Protein 6B5F (pdb70)

Organism: Yersinia enterocolitica serotype O:8 / biotype 1B (strain NCTC 13174 / 8081) (NCBI:txid393305)

Solvent-accessible surface area: 23150 Å² total; per-residue (Å²): 227,82,99,117,82,12,57,45,6,28,188,82,1,36,82,22,31,76,154,12,43,58,154,1,52,100,91,0,60,44,9,37,25,59,114,18,0,0,20,47,0,10,115,1,0,36,35,2,22,0,2,136,34,20,192,56,15,65,6,108,83,6,2,0,0,0,0,0,0,3,1,9,1,51,111,24,42,3,26,98,24,83,54,83,47,0,47,62,15,0,60,11,10,73,157,36,28,0,0,0,16,9,2,0,77,48,9,56,10,70,48,47,12,0,3,0,0,0,75,18,90,93,20,106,61,15,59,94,36,44,48,37,129,10,9,31,29,0,1,152,25,48,4,11,82,106,111,61,0,42,70,4,0,24,19,0,0,25,19,0,52,107,35,20,96,54,23,1,51,0,0,0,0,0,13,8,7,27,9,6,24,0,1,0,0,0,0,0,2,14,2,7,128,17,69,10,86,91,0,0,2,60,4,40,43,18,49,88,125,79,29,124,53,2,12,43,0,0,102,72,0,39,119,68,16,119,18,70,26,84,38,3,16,16,0,0,3,58,0,0,0,2,0,0,0,0,0,0,0,0,0,0,0,0,1,15,27,9,6,0,0,0,0,3,6,6,14,1,0,0,0,0,4,0,0,11,86,29,39,64,82,0,62,78,2,2,0,6,0,3,50,6,53,14,103,0,1,85,41,0,6,99,84,0,121,25,103,16,7,1,66,0,31,0,58,24,15,7,0,1,0,0,0,4,0,0,16,5,0,32,0,0,5,13,0,34,73,89,4,10,44,164,58,178,134,120,106,83,10,83,56,3,29,214,80,1,34,78,21,31,80,149,17,40,61,148,1,51,100,88,0,57,43,7,30,20,42,93,17,0,0,22,33,0,11,87,0,0,35,36,2,20,0,2,134,31,20,187,41,17,84,6,108,87,6,0,0,0,0,0,0,0,2,1,8,0,57,111,37,59,17,26,142,33,85,54,85,40,0,48,56,13,0,62,5,9,70,107,33,23,0,0,0,14,7,1,0,74,48,8,55,11,67,46,52,12,0,3,0,0,0,60,8,93,93,15,106,62,14,55,95,35,47,50,39,134,10,11,31,20,1,0,172,24,46,5,10,79,116,108,66,0,51,72,4,0,14,24,0,0,28,19,0,48,109,28,17,97,54,23,0,65,0,0,0,0,0,14,3,4,30,11,8,37,0,1,0,1,0,0,0,3,18,7,8,139,20,62,12,87,86,1,0,43,174,55,137,119,52,139,75,22,14,44,5,0,103,109,0,40,120,66,16,132,18,72,34,85,37,2,15,16,0,0,3,61,0,0,0,3,0,0,0,0,0,0,0,0,0,0,0,0,1,6,28,8,6,0,0,0,0,3,6,8,14,2,0,0,0,0,5,0,0,26,88,33,37,74,79,0,87,50,2,2,1,5,0,2,53,6,58,36,116,0,1,98,42,0,6,103,92,4,139,26,103,12,4,1,39,0,35,0,112,17,14,14,0,0,0,0,0,3,1,0,12,5,0,36,0,0,5,14,0,31,70,91,5,15,53,203

Sequence (680 aa):
QGMQTLSSILRTIAPLDSKAMARATTRRLDGLLKPQGSLGRLEQQLAIQLAGMRGLYGHQQVDRKQIIVMAADHGVYDEGVAISPRRVVTMMVQALNMVRGVTGVCVLAANAGAEVKIVDVGIDSDTLPGVIDMKVARGSGNIARGAAMTRQQAEEDLLIASATLTLQQAAGGVKVFGVGELGMANTTPAAAMVSVFTDSDPELAVGIGANFPSEQLHHKVAVVRRAIETNQPDASDGIDVLAKVGGFDLVGMTGVMLGAAAAGLPVVLDGFLSYASALAACRRIEAKVVRDYLIPSHLSAEKGAVIALNHHLQLEPYLQMGMRLGEGSGAALAMHLVDAACAMYNNMGSLAEGMQTLSSILRTIAPLDSKAMARATTRLDGLLKPQGSLGRLEQLAIQLAGMRGLYGHQVDDRKQIIVMAADHGVYDEGVAISPRVVTMVQALNMVRGVTGVCVLAANAGAEVKIVDVGIDSDTLPGVIDMKVARGSGNIARGAAMTRQQAEDLLIASATLTLQQAAGGVKKVFGVGELGMANTTPAAAMVSVFTDSDPELAVGPSEQLHHKVAVVRRAIETNQPDASDGIDVLAKVGGFDLVGMTGVMLGAAAAGLPVVLDGFLSYASALAACRIEAKVRDYLIPSHLSAEKGAVIALNHLQLEPYLQMGMRLGEGSGAALAMHLVDAACAMYNNMGSL

Foldseek 3Di:
DPFDAPVVLLVLQDFFQVVQLVVLQVLQCLFDDHGCPVPVLSVLLSLLSRQVLDDLLDQQEEEEEEEAAEAQQVVLVQFDDDQCVSVVVLVVVVVQNDLQSVLLVVLNYHYAAEYQADLDPDDPRHHDNHLYNHFHNLLQWWRADLVSLSVLLRVLLVVLLVVSVVPRFEYEYFYGYTPQLLLLLLLLCLLLVHQSVQRQFCAPNNDPVCSVSSSVSSVSSCVNQVFDNLALSRSCGRRHHRSLSSLLSNLSNCSSSSHAYEYAFSSSLSSLSSNCSVPVSSLSRYAYFEQELGSNRVSSCVVSVYDHDHHDNDRPTRRSRSSVCSVSSVVSSCCSNPGHRPPD/DFDFPVVLLVLFDFFQVVQLVVLLVLQCQFPDHRCPVPPLSVLLSLLSRQVLDDLLDQQEEEEEEEAAEAQLVVLVQFPDDQCVSVVVLVVVLVQNDLQSVLLVVLNYHYAAEYCHDLDPDDPSHHDNHPYNHFHNLLQWWRADLVSLRVLLRVLLVVLLVVSVVPRFEYEYFYGYTPQLLLLLLLLCLQLVHQSLQRQQVDPSSVSSSVSSVSSCVNQVFDNLALSSSCGNRHIRRLSSLLSNLSNCSSSSHAYEYAFSSSLSSVSSNCSVPVSSLSRYAYFEQELRRNGVSSCVVSVDDHDHDDNDHPTSRSRVSRCSVSSVVSSCCSNPGDGD

B-factor: mean 33.88, std 13.23, range [17.44, 129.12]

Structure (mmCIF, N/CA/C/O backbone):
data_6B5F
#
_entry.id   6B5F
#
_cell.length_a   72.155
_cell.length_b   73.875
_cell.length_c   119.000
_cell.angle_alpha   90.00
_cell.angle_beta   90.00
_cell.angle_gamma   90.00
#
_symmetry.space_group_name_H-M   'P 21 21 21'
#
loop_
_entity.id
_entity.type
_entity.pdbx_description
1 polymer 'Nicotinate-nucleotide--dimethylbenzimidazole phosphoribosyltransferase'
2 non-polymer 'SULFATE ION'
3 non-polymer 'CHLORIDE ION'
4 non-polymer GLYCEROL
5 water water
#
loop_
_atom_site.group_PDB
_atom_site.id
_atom_site.type_symbol
_atom_site.label_atom_id
_atom_site.label_alt_id
_atom_site.label_comp_id
_atom_site.label_asym_id
_atom_site.label_entity_id
_atom_site.label_seq_id
_atom_site.pdbx_PDB_ins_code
_atom_site.Cartn_x
_atom_site.Cartn_y
_atom_site.Cartn_z
_atom_site.occupancy
_atom_site.B_iso_or_equiv
_atom_site.auth_seq_id
_atom_site.auth_comp_id
_atom_site.auth_asym_id
_atom_site.auth_atom_id
_atom_site.pdbx_PDB_model_num
ATOM 1 N N . GLN A 1 1 ? 48.520 44.632 41.537 1.00 81.07 -1 GLN A N 1
ATOM 2 C CA . GLN A 1 1 ? 48.993 43.257 41.415 1.00 81.44 -1 GLN A CA 1
ATOM 3 C C . GLN A 1 1 ? 49.048 42.558 42.774 1.00 80.21 -1 GLN A C 1
ATOM 4 O O . GLN A 1 1 ? 48.655 41.396 42.895 1.00 77.81 -1 GLN A O 1
ATOM 10 N N . GLY A 1 2 ? 49.531 43.281 43.788 1.00 86.05 0 GLY A N 1
ATOM 11 C CA . GLY A 1 2 ? 49.773 42.665 45.086 1.00 86.10 0 GLY A CA 1
ATOM 12 C C . GLY A 1 2 ? 48.532 42.024 45.681 1.00 83.35 0 GLY A C 1
ATOM 13 O O . GLY A 1 2 ? 48.553 40.860 46.089 1.00 85.13 0 GLY A O 1
ATOM 14 N N . MET A 1 3 ? 47.436 42.773 45.736 1.00 65.96 1 MET A N 1
ATOM 15 C CA . MET A 1 3 ? 46.182 42.281 46.280 1.00 53.32 1 MET A CA 1
ATOM 16 C C . MET A 1 3 ? 45.075 42.436 45.247 1.00 45.00 1 MET A C 1
ATOM 17 O O . MET A 1 3 ? 45.218 43.157 44.256 1.00 44.36 1 MET A O 1
ATOM 22 N N . GLN A 1 4 ? 43.972 41.734 45.483 1.00 31.89 2 GLN A N 1
ATOM 23 C CA . GLN A 1 4 ? 42.778 41.922 44.674 1.00 34.01 2 GLN A CA 1
ATOM 24 C C . GLN A 1 4 ? 42.202 43.316 44.900 1.00 36.11 2 GLN A C 1
ATOM 25 O O . GLN A 1 4 ? 42.348 43.903 45.975 1.00 35.97 2 GLN A O 1
ATOM 31 N N . THR A 1 5 ? 41.541 43.851 43.875 1.00 29.38 3 THR A N 1
ATOM 32 C CA . THR A 1 5 ? 40.810 45.093 44.076 1.00 28.88 3 THR A CA 1
ATOM 33 C C . THR A 1 5 ? 39.603 44.849 44.978 1.00 32.02 3 THR A C 1
ATOM 34 O O . THR A 1 5 ? 39.115 43.721 45.122 1.00 31.75 3 THR A O 1
ATOM 38 N N . LEU A 1 6 ? 39.116 45.927 45.598 1.00 26.84 4 LEU A N 1
ATOM 39 C CA . LEU A 1 6 ? 37.907 45.811 46.404 1.00 26.13 4 LEU A CA 1
ATOM 40 C C . LEU A 1 6 ? 36.738 45.325 45.555 1.00 30.05 4 LEU A C 1
ATOM 41 O O . LEU A 1 6 ? 35.999 44.417 45.957 1.00 27.44 4 LEU A O 1
ATOM 46 N N . SER A 1 7 ? 36.562 45.920 44.369 1.00 29.13 5 SER A N 1
ATOM 47 C CA . SER A 1 7 ? 35.475 45.512 43.484 1.00 30.64 5 SER A CA 1
ATOM 48 C C . SER A 1 7 ? 35.528 44.018 43.194 1.00 29.78 5 SER A C 1
ATOM 49 O O . SER A 1 7 ? 34.498 43.337 43.226 1.00 29.99 5 SER A O 1
ATOM 52 N N . SER A 1 8 ? 36.722 43.489 42.918 1.00 29.78 6 SER A N 1
ATOM 53 C CA . SER A 1 8 ? 36.834 42.071 42.594 1.00 31.82 6 SER A CA 1
ATOM 54 C C . SER A 1 8 ? 36.449 41.198 43.779 1.00 31.12 6 SER A C 1
ATOM 55 O O . SER A 1 8 ? 35.768 40.179 43.609 1.00 32.89 6 SER A O 1
ATOM 58 N N . ILE A 1 9 ? 36.876 41.576 44.986 1.00 27.99 7 ILE A N 1
ATOM 59 C CA . ILE A 1 9 ? 36.514 40.805 46.175 1.00 28.43 7 ILE A CA 1
ATOM 60 C C . ILE A 1 9 ? 35.004 40.815 46.368 1.00 27.46 7 ILE A C 1
ATOM 61 O O . ILE A 1 9 ? 34.382 39.772 46.600 1.00 24.38 7 ILE A O 1
ATOM 66 N N . LEU A 1 10 ? 34.392 41.997 46.251 1.00 25.71 8 LEU A N 1
ATOM 67 C CA . LEU A 1 10 ? 32.950 42.113 46.443 1.00 25.95 8 LEU A CA 1
ATOM 68 C C . LEU A 1 10 ? 32.183 41.212 45.481 1.00 27.62 8 LEU A C 1
ATOM 69 O O . LEU A 1 10 ? 31.203 40.564 45.873 1.00 26.40 8 LEU A O 1
ATOM 74 N N . ARG A 1 11 ? 32.611 41.159 44.217 1.00 25.50 9 ARG A N 1
ATOM 75 C CA . ARG A 1 11 ? 31.907 40.351 43.230 1.00 28.01 9 ARG A CA 1
ATOM 76 C C . ARG A 1 11 ? 32.007 38.852 43.500 1.00 29.42 9 ARG A C 1
ATOM 77 O O . ARG A 1 11 ? 31.246 38.092 42.897 1.00 27.58 9 ARG A O 1
ATOM 85 N N . THR A 1 12 ? 32.897 38.403 44.389 1.00 27.89 10 THR A N 1
ATOM 86 C CA . THR A 1 12 ? 32.957 36.989 44.747 1.00 29.01 10 THR A CA 1
ATOM 87 C C . THR A 1 12 ? 32.014 36.626 45.883 1.00 30.70 10 THR A C 1
ATOM 88 O O . THR A 1 12 ? 31.943 35.452 46.256 1.00 29.79 10 THR A O 1
ATOM 92 N N . ILE A 1 13 ? 31.311 37.597 46.455 1.00 28.60 11 ILE A N 1
ATOM 93 C CA . ILE A 1 13 ? 30.336 37.319 47.504 1.00 28.48 11 ILE A CA 1
ATOM 94 C C . ILE A 1 13 ? 29.077 36.790 46.828 1.00 29.32 11 ILE A C 1
ATOM 95 O O . ILE A 1 13 ? 28.404 37.514 46.093 1.00 28.37 11 ILE A O 1
ATOM 100 N N . ALA A 1 14 ? 28.771 35.518 47.061 1.00 26.52 12 ALA A N 1
ATOM 101 C CA . ALA A 1 14 ? 27.647 34.873 46.400 1.00 25.82 12 ALA A CA 1
ATOM 102 C C . ALA A 1 14 ? 26.417 34.855 47.302 1.00 27.80 12 ALA A C 1
ATOM 103 O O . ALA A 1 14 ? 26.538 34.840 48.530 1.00 28.43 12 ALA A O 1
ATOM 105 N N . PRO A 1 15 ? 25.217 34.863 46.723 1.00 29.10 13 PRO A N 1
ATOM 106 C CA . PRO A 1 15 ? 24.026 34.542 47.515 1.00 30.12 13 PRO A CA 1
ATOM 107 C C . PRO A 1 15 ? 24.146 33.132 48.070 1.00 29.33 13 PRO A C 1
ATOM 108 O O . PRO A 1 15 ? 24.877 32.293 47.539 1.00 26.38 13 PRO A O 1
ATOM 112 N N . LEU A 1 16 ? 23.424 32.873 49.159 1.00 27.38 14 LEU A N 1
ATOM 113 C CA . LEU A 1 16 ? 23.471 31.543 49.750 1.00 25.95 14 LEU A CA 1
ATOM 114 C C . LEU A 1 16 ? 22.961 30.500 48.761 1.00 31.23 14 LEU A C 1
ATOM 115 O O . LEU A 1 16 ? 22.100 30.769 47.917 1.00 31.24 14 LEU A O 1
ATOM 120 N N . ASP A 1 17 ? 23.526 29.298 48.868 1.00 31.14 15 ASP A N 1
ATOM 121 C CA . ASP A 1 17 ? 23.137 28.133 48.086 1.00 33.12 15 ASP A CA 1
ATOM 122 C C . ASP A 1 17 ? 21.716 27.698 48.441 1.00 32.48 15 ASP A C 1
ATOM 123 O O . ASP A 1 17 ? 21.512 26.912 49.373 1.00 27.32 15 ASP A O 1
ATOM 128 N N . SER A 1 18 ? 20.725 28.192 47.693 1.00 34.19 16 SER A N 1
ATOM 129 C CA . SER A 1 18 ? 19.333 27.912 48.034 1.00 32.73 16 SER A CA 1
ATOM 130 C C . SER A 1 18 ? 18.989 26.434 47.885 1.00 30.71 16 SER A C 1
ATOM 131 O O . SER A 1 18 ? 18.160 25.916 48.639 1.00 31.56 16 SER A O 1
ATOM 134 N N . LYS A 1 19 ? 19.597 25.743 46.917 1.00 30.84 17 LYS A N 1
ATOM 135 C CA . LYS A 1 19 ? 19.339 24.315 46.773 1.00 35.71 17 LYS A CA 1
ATOM 136 C C . LYS A 1 19 ? 19.861 23.540 47.977 1.00 36.51 17 LYS A C 1
ATOM 137 O O . LYS A 1 19 ? 19.176 22.650 48.492 1.00 37.97 17 LYS A O 1
ATOM 143 N N . ALA A 1 20 ? 21.068 23.870 48.444 1.00 32.21 18 ALA A N 1
ATOM 144 C CA . ALA A 1 20 ? 21.587 23.245 49.657 1.00 32.95 18 ALA A CA 1
ATOM 145 C C . ALA A 1 20 ? 20.661 23.490 50.842 1.00 30.65 18 ALA A C 1
ATOM 146 O O . ALA A 1 20 ? 20.395 22.577 51.634 1.00 29.72 18 ALA A O 1
ATOM 148 N N . MET A 1 21 ? 20.155 24.717 50.981 1.00 26.19 19 MET A N 1
ATOM 149 C CA . MET A 1 21 ? 19.279 25.021 52.106 1.00 26.26 19 MET A CA 1
ATOM 150 C C . MET A 1 21 ? 17.993 24.207 52.033 1.00 28.93 19 MET A C 1
ATOM 151 O O . MET A 1 21 ? 17.486 23.743 53.060 1.00 30.61 19 MET A O 1
ATOM 156 N N . ALA A 1 22 ? 17.473 23.989 50.824 1.00 30.48 20 ALA A N 1
ATOM 157 C CA . ALA A 1 22 ? 16.263 23.186 50.689 1.00 33.82 20 ALA A CA 1
ATOM 158 C C . ALA A 1 22 ? 16.508 21.742 51.112 1.00 34.65 20 ALA A C 1
ATOM 159 O O . ALA A 1 22 ? 15.675 21.143 51.803 1.00 33.98 20 ALA A O 1
ATOM 161 N N . ARG A 1 23 ? 17.644 21.162 50.710 1.00 36.33 21 ARG A N 1
ATOM 162 C CA . ARG A 1 23 ? 17.969 19.806 51.151 1.00 38.16 21 ARG A CA 1
ATOM 163 C C . ARG A 1 23 ? 18.136 19.746 52.666 1.00 35.97 21 ARG A C 1
ATOM 164 O O . ARG A 1 23 ? 17.722 18.774 53.310 1.00 36.52 21 ARG A O 1
ATOM 172 N N . ALA A 1 24 ? 18.751 20.775 53.251 1.00 28.85 22 ALA A N 1
ATOM 173 C CA . ALA A 1 24 ? 18.912 20.810 54.701 1.00 28.99 22 ALA A CA 1
ATOM 174 C C . ALA A 1 24 ? 17.562 20.910 55.404 1.00 31.55 22 ALA A C 1
ATOM 175 O O . ALA A 1 24 ? 17.339 20.263 56.434 1.00 30.64 22 ALA A O 1
ATOM 177 N N . THR A 1 25 ? 16.650 21.717 54.859 1.00 33.28 23 THR A N 1
ATOM 178 C CA . THR A 1 25 ? 15.307 21.826 55.421 1.00 33.69 23 THR A CA 1
ATOM 179 C C . THR A 1 25 ? 14.605 20.474 55.434 1.00 36.38 23 THR A C 1
ATOM 180 O O . THR A 1 25 ? 14.046 20.060 56.458 1.00 37.10 23 THR A O 1
ATOM 184 N N . THR A 1 26 ? 14.611 19.779 54.292 1.00 36.10 24 THR A N 1
ATOM 185 C CA . THR A 1 26 ? 13.992 18.460 54.211 1.00 40.14 24 THR A CA 1
ATOM 186 C C . THR A 1 26 ? 14.570 17.517 55.257 1.00 42.77 24 THR A C 1
ATOM 187 O O . THR A 1 26 ? 13.830 16.775 55.916 1.00 42.43 24 THR A O 1
ATOM 191 N N . ARG A 1 27 ? 15.892 17.533 55.425 1.00 41.70 25 ARG A N 1
ATOM 192 C CA A ARG A 1 27 ? 16.518 16.666 56.416 0.50 45.44 25 ARG A CA 1
ATOM 193 C CA B ARG A 1 27 ? 16.519 16.666 56.416 0.50 45.44 25 ARG A CA 1
ATOM 194 C C . ARG A 1 27 ? 16.068 17.032 57.827 1.00 41.40 25 ARG A C 1
ATOM 195 O O . ARG A 1 27 ? 15.732 16.155 58.631 1.00 45.69 25 ARG A O 1
ATOM 210 N N . LEU A 1 28 ? 16.047 18.329 58.143 1.00 35.40 26 LEU A N 1
ATOM 211 C CA . LEU A 1 28 ? 15.660 18.750 59.486 1.00 35.70 26 LEU A CA 1
ATOM 212 C C . LEU A 1 28 ? 14.191 18.452 59.758 1.00 37.23 26 LEU A C 1
ATOM 213 O O . LEU A 1 28 ? 13.823 18.095 60.884 1.00 35.50 26 LEU A O 1
ATOM 218 N N . ASP A 1 29 ? 13.338 18.590 58.739 1.00 36.41 27 ASP A N 1
ATOM 219 C CA . ASP A 1 29 ? 11.922 18.296 58.923 1.00 42.39 27 ASP A CA 1
ATOM 220 C C . ASP A 1 29 ? 11.685 16.818 59.196 1.00 43.40 27 ASP A C 1
ATOM 221 O O . ASP A 1 29 ? 10.712 16.466 59.872 1.00 40.89 27 ASP A O 1
ATOM 226 N N . GLY A 1 30 ? 12.556 15.943 58.694 1.00 43.50 28 GLY A N 1
ATOM 227 C CA . GLY A 1 30 ? 12.388 14.520 58.897 1.00 49.43 28 GLY A CA 1
ATOM 228 C C . GLY A 1 30 ? 12.938 13.962 60.191 1.00 53.65 28 GLY A C 1
ATOM 229 O O . GLY A 1 30 ? 12.785 12.763 60.442 1.00 57.50 28 GLY A O 1
ATOM 230 N N . LEU A 1 31 ? 13.554 14.794 61.031 1.00 53.86 29 LEU A N 1
ATOM 231 C CA . LEU A 1 31 ? 14.248 14.316 62.217 1.00 58.18 29 LEU A CA 1
ATOM 232 C C . LEU A 1 31 ? 13.261 13.969 63.333 1.00 63.74 29 LEU A C 1
ATOM 233 O O . LEU A 1 31 ? 12.056 14.223 63.244 1.00 62.54 29 LEU A O 1
ATOM 238 N N . LEU A 1 32 ? 13.800 13.370 64.399 1.00 70.25 30 LEU A N 1
ATOM 239 C CA . LEU A 1 32 ? 13.003 12.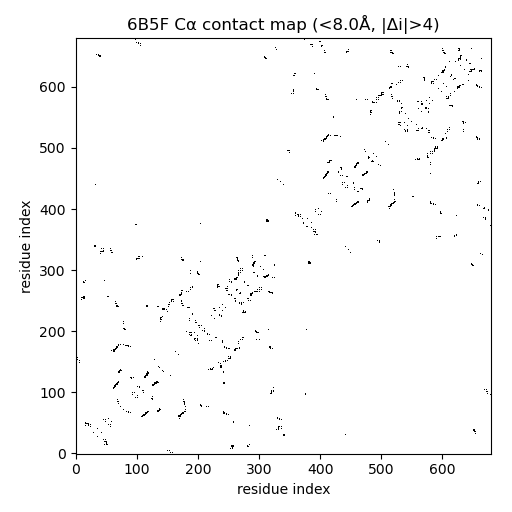848 65.512 1.00 75.33 30 LEU A CA 1
ATOM 240 C C . LEU A 1 32 ? 12.562 14.002 66.409 1.00 71.58 30 LEU A C 1
ATOM 241 O O . LEU A 1 32 ? 13.083 14.217 67.506 1.00 70.45 30 LEU A O 1
ATOM 246 N N . LYS A 1 33 ? 11.556 14.743 65.933 1.00 69.45 31 LYS A N 1
ATOM 247 C CA . LYS A 1 33 ? 11.034 15.913 66.636 1.00 67.15 31 LYS A CA 1
ATOM 248 C C . LYS A 1 33 ? 9.800 16.458 65.929 1.00 65.51 31 LYS A C 1
ATOM 249 O O . LYS A 1 33 ? 9.612 16.207 64.732 1.00 66.96 31 LYS A O 1
ATOM 255 N N . PRO A 1 34 ? 8.941 17.206 66.622 1.00 60.86 32 PRO A N 1
ATOM 256 C CA . PRO A 1 34 ? 7.882 17.939 65.918 1.00 58.31 32 PRO A CA 1
ATOM 257 C C . PRO A 1 34 ? 8.486 18.967 64.972 1.00 52.49 32 PRO A C 1
ATOM 258 O O . PRO A 1 34 ? 9.559 19.518 65.226 1.00 48.90 32 PRO A O 1
ATOM 262 N N . GLN A 1 35 ? 7.786 19.217 63.866 1.00 52.83 33 GLN A N 1
ATOM 263 C CA . GLN A 1 35 ? 8.331 20.067 62.813 1.00 51.44 33 GLN A CA 1
ATOM 264 C C . GLN A 1 35 ? 8.605 21.473 63.335 1.00 45.04 33 GLN A C 1
ATOM 265 O O . GLN A 1 35 ? 7.748 22.093 63.969 1.00 47.54 33 GLN A O 1
ATOM 271 N N . GLY A 1 36 ? 9.810 21.973 63.062 1.00 42.19 34 GLY A N 1
ATOM 272 C CA . GLY A 1 36 ? 10.204 23.308 63.472 1.00 41.74 34 GLY A CA 1
ATOM 273 C C . GLY A 1 36 ? 10.361 23.517 64.962 1.00 42.31 34 GLY A C 1
ATOM 274 O O . GLY A 1 36 ? 10.480 24.667 65.400 1.00 41.48 34 GLY A O 1
ATOM 275 N N . SER A 1 37 ? 10.389 22.443 65.759 1.00 38.64 35 SER A N 1
ATOM 276 C CA . SER A 1 37 ? 10.398 22.599 67.210 1.00 38.73 35 SER A CA 1
ATOM 277 C C . SER A 1 37 ? 11.738 23.090 67.741 1.00 33.73 35 SER A C 1
ATOM 278 O O . SER A 1 37 ? 11.791 23.597 68.866 1.00 34.85 35 SER A O 1
ATOM 281 N N . LEU A 1 38 ? 12.817 22.964 66.971 1.00 33.29 36 LEU A N 1
ATOM 282 C CA . LEU A 1 38 ? 14.094 23.535 67.376 1.00 37.95 36 LEU A CA 1
ATOM 283 C C . LEU A 1 38 ? 14.323 24.923 66.788 1.00 36.18 36 LEU A C 1
ATOM 284 O O . LEU A 1 38 ? 15.440 25.441 66.874 1.00 34.51 36 LEU A O 1
ATOM 289 N N . GLY A 1 39 ? 13.286 25.526 66.207 1.00 33.09 37 GLY A N 1
ATOM 290 C CA . GLY A 1 39 ? 13.250 26.940 65.886 1.00 30.46 37 GLY A CA 1
ATOM 291 C C . GLY A 1 39 ? 14.499 27.511 65.248 1.00 29.65 37 GLY A C 1
ATOM 292 O O . GLY A 1 39 ? 14.949 27.048 64.196 1.00 27.89 37 GLY A O 1
ATOM 293 N N . ARG A 1 40 ? 15.081 28.517 65.899 1.00 28.06 38 ARG A N 1
ATOM 294 C CA . ARG A 1 40 ? 16.195 29.240 65.305 1.00 26.96 38 ARG A CA 1
ATOM 295 C C . ARG A 1 40 ? 17.465 28.405 65.218 1.00 26.34 38 ARG A C 1
ATOM 296 O O . ARG A 1 40 ? 18.347 28.735 64.421 1.00 26.94 38 ARG A O 1
ATOM 304 N N . LEU A 1 41 ? 17.585 27.336 66.009 1.00 24.99 39 LEU A N 1
ATOM 305 C CA . LEU A 1 41 ? 18.705 26.419 65.813 1.00 25.51 39 LEU A CA 1
ATOM 306 C C . LEU A 1 41 ? 18.597 25.703 64.471 1.00 26.99 39 LEU A C 1
ATOM 307 O O . LEU A 1 41 ? 19.605 25.509 63.783 1.00 26.45 39 LEU A O 1
ATOM 312 N N . GLU A 1 42 ? 17.383 25.296 64.086 1.00 28.73 40 GLU A N 1
ATOM 313 C CA . GLU A 1 42 ? 17.174 24.749 62.747 1.00 26.84 40 GLU A CA 1
ATOM 314 C C . GLU A 1 42 ? 17.473 25.794 61.681 1.00 25.03 40 GLU A C 1
ATOM 315 O O . GLU A 1 42 ? 18.167 25.513 60.697 1.00 27.47 40 GLU A O 1
ATOM 321 N N . GLN A 1 43 ? 16.943 27.008 61.855 1.00 27.25 41 GLN A N 1
ATOM 322 C CA A GLN A 1 43 ? 17.207 28.074 60.893 0.50 25.93 41 GLN A CA 1
ATOM 323 C CA B GLN A 1 43 ? 17.208 28.077 60.896 0.50 25.93 41 GLN A CA 1
ATOM 324 C C . GLN A 1 43 ? 18.705 28.300 60.726 1.00 26.17 41 GLN A C 1
ATOM 325 O O . GLN A 1 43 ? 19.186 28.532 59.608 1.00 25.21 41 GLN A O 1
ATOM 336 N N . LEU A 1 44 ? 19.459 28.237 61.830 1.00 24.67 42 LEU A N 1
ATOM 337 C CA . LEU A 1 44 ? 20.898 28.435 61.748 1.00 23.60 42 LEU A CA 1
ATOM 338 C C . LEU A 1 44 ? 21.558 27.305 60.971 1.00 26.73 42 LEU A C 1
ATOM 339 O O . LEU A 1 44 ? 22.446 27.550 60.148 1.00 27.33 42 LEU A O 1
ATOM 344 N N . ALA A 1 45 ? 21.129 26.060 61.210 1.00 22.85 43 ALA A N 1
ATOM 345 C CA . ALA A 1 45 ? 21.707 24.931 60.489 1.00 22.29 43 ALA A CA 1
ATOM 346 C C . ALA A 1 45 ? 21.424 25.033 58.995 1.00 24.65 43 ALA A C 1
ATOM 347 O O . ALA A 1 45 ? 22.265 24.661 58.168 1.00 26.60 43 ALA A O 1
ATOM 349 N N . ILE A 1 46 ? 20.246 25.540 58.633 1.00 25.37 44 ILE A N 1
ATOM 350 C CA . ILE A 1 46 ? 19.916 25.727 57.225 1.00 26.69 44 ILE A CA 1
ATOM 351 C C . ILE A 1 46 ? 20.740 26.864 56.635 1.00 26.62 44 ILE A C 1
ATOM 352 O O . ILE A 1 46 ? 21.280 26.754 55.529 1.00 28.85 44 ILE A O 1
ATOM 357 N N . GLN A 1 47 ? 20.838 27.978 57.359 1.00 27.35 45 GLN A N 1
ATOM 358 C CA . GLN A 1 47 ? 21.648 29.103 56.898 1.00 25.03 45 GLN A CA 1
ATOM 359 C C . GLN A 1 47 ? 23.082 28.666 56.622 1.00 23.07 45 GLN A C 1
ATOM 360 O O . GLN A 1 47 ? 23.656 28.996 55.578 1.00 26.60 45 GLN A O 1
ATOM 366 N N . LEU A 1 48 ? 23.663 27.883 57.536 1.00 23.61 46 LEU A N 1
ATOM 367 C CA . LEU A 1 48 ? 25.024 27.390 57.344 1.00 23.76 46 LEU A CA 1
ATOM 368 C C . LEU A 1 48 ? 25.127 26.439 56.156 1.00 29.02 46 LEU A C 1
ATOM 369 O O . LEU A 1 48 ? 26.170 26.391 55.491 1.00 26.96 46 LEU A O 1
ATOM 374 N N . ALA A 1 49 ? 24.075 25.659 55.889 1.00 25.48 47 ALA A N 1
ATOM 375 C CA . ALA A 1 49 ? 24.091 24.787 54.718 1.00 26.66 47 ALA A CA 1
ATOM 376 C C . ALA A 1 49 ? 24.214 25.585 53.427 1.00 24.49 47 ALA A C 1
ATOM 377 O O . ALA A 1 49 ? 24.726 25.073 52.427 1.00 29.62 47 ALA A O 1
ATOM 379 N N . GLY A 1 50 ? 23.754 26.832 53.427 1.00 25.70 48 GLY A N 1
ATOM 380 C CA . GLY A 1 50 ? 23.827 27.653 52.235 1.00 25.24 48 GLY A CA 1
ATOM 381 C C . GLY A 1 50 ? 25.172 28.290 51.980 1.00 27.06 48 GLY A C 1
ATOM 382 O O . GLY A 1 50 ? 25.361 28.897 50.921 1.00 26.27 48 GLY A O 1
ATOM 383 N N . MET A 1 51 ? 26.110 28.148 52.912 1.00 24.27 49 MET A N 1
ATOM 384 C CA . MET A 1 51 ? 27.418 28.790 52.819 1.00 23.17 49 MET A CA 1
ATOM 385 C C . MET A 1 51 ? 28.401 27.818 52.176 1.00 22.47 49 MET A C 1
ATOM 386 O O . MET A 1 51 ? 28.848 26.860 52.816 1.00 25.64 49 MET A O 1
ATOM 391 N N . ARG A 1 52 ? 28.753 28.076 50.912 1.00 31.13 50 ARG A N 1
ATOM 392 C CA . ARG A 1 52 ? 29.535 27.110 50.149 1.00 31.03 50 ARG A CA 1
ATOM 393 C C . ARG A 1 52 ? 30.951 26.934 50.686 1.00 30.15 50 ARG A C 1
ATOM 394 O O . ARG A 1 52 ? 31.611 25.954 50.331 1.00 28.95 50 ARG A O 1
ATOM 402 N N . GLY A 1 53 ? 31.436 27.864 51.508 1.00 27.14 51 GLY A N 1
ATOM 403 C CA . GLY A 1 53 ? 32.755 27.711 52.098 1.00 26.66 51 GLY A CA 1
ATOM 404 C C . GLY A 1 53 ? 32.847 26.552 53.069 1.00 30.83 51 GLY A C 1
ATOM 405 O O . GLY A 1 53 ? 33.941 26.033 53.319 1.00 28.67 51 GLY A O 1
ATOM 406 N N . LEU A 1 54 ? 31.715 26.134 53.633 1.00 28.94 52 LEU A N 1
ATOM 407 C CA . LEU A 1 54 ? 31.699 25.027 54.574 1.00 27.54 52 LEU A CA 1
ATOM 408 C C . LEU A 1 54 ? 31.430 23.715 53.854 1.00 30.88 52 LEU A C 1
ATOM 409 O O . LEU A 1 54 ? 30.888 23.678 52.747 1.00 32.64 52 LEU A O 1
ATOM 414 N N . TYR A 1 55 ? 31.827 22.628 54.506 1.00 31.75 53 TYR A N 1
ATOM 415 C CA . TYR A 1 55 ? 31.657 21.286 53.968 1.00 35.66 53 TYR A CA 1
ATOM 416 C C . TYR A 1 55 ? 31.134 20.392 55.080 1.00 38.31 53 TYR A C 1
ATOM 417 O O . TYR A 1 55 ? 31.814 20.199 56.091 1.00 42.46 53 TYR A O 1
ATOM 426 N N . GLY A 1 56 ? 29.924 19.870 54.908 1.00 37.85 54 GLY A N 1
ATOM 427 C CA . GLY A 1 56 ? 29.375 18.918 55.858 1.00 38.98 54 GLY A CA 1
ATOM 428 C C . GLY A 1 56 ? 29.105 19.459 57.245 1.00 38.21 54 GLY A C 1
ATOM 429 O O . GLY A 1 56 ? 29.181 18.703 58.219 1.00 38.30 54 GLY A O 1
ATOM 430 N N . HIS A 1 57 ? 28.779 20.748 57.363 1.00 31.53 55 HIS A N 1
ATOM 431 C CA . HIS A 1 57 ? 28.540 21.379 58.664 1.00 33.15 55 HIS A CA 1
ATOM 432 C C . HIS A 1 57 ? 29.704 21.132 59.626 1.00 34.60 55 HIS A C 1
ATOM 433 O O . HIS A 1 57 ? 29.518 20.940 60.829 1.00 35.02 55 HIS A O 1
ATOM 440 N N . GLN A 1 58 ? 30.918 21.131 59.081 1.00 30.23 56 GLN A N 1
ATOM 441 C CA A GLN A 1 58 ? 32.141 21.001 59.863 0.50 30.87 56 GLN A CA 1
ATOM 442 C CA B GLN A 1 58 ? 32.131 21.002 59.876 0.50 30.88 56 GLN A CA 1
ATOM 443 C C . GLN A 1 58 ? 32.641 22.400 60.210 1.00 28.80 56 GLN A C 1
ATOM 444 O O . GLN A 1 58 ? 33.027 23.161 59.316 1.00 27.91 56 GLN A O 1
ATOM 455 N N . VAL A 1 59 ? 32.635 22.740 61.499 1.00 26.81 57 VAL A N 1
ATOM 456 C CA . VAL A 1 59 ? 32.956 24.102 61.920 1.00 27.72 57 VAL A CA 1
ATOM 457 C C . VAL A 1 59 ? 33.946 24.112 63.079 1.00 29.78 57 VAL A C 1
ATOM 458 O O . VAL A 1 59 ? 33.901 25.008 63.928 1.00 28.74 57 VAL A O 1
ATOM 462 N N . ASP A 1 60 ? 34.855 23.135 63.118 1.00 28.09 58 ASP A N 1
ATOM 463 C CA . ASP A 1 60 ? 35.729 22.987 64.279 1.00 31.21 58 ASP A CA 1
ATOM 464 C C . ASP A 1 60 ? 36.590 24.229 64.489 1.00 28.93 58 ASP A C 1
ATOM 465 O O . ASP A 1 60 ? 36.565 24.839 65.563 1.00 31.19 58 ASP A O 1
ATOM 470 N N . ARG A 1 61 ? 37.347 24.630 63.468 1.00 26.74 59 ARG A N 1
ATOM 471 C CA . ARG A 1 61 ? 38.301 25.721 63.628 1.00 26.62 59 ARG A CA 1
ATOM 472 C C . ARG A 1 61 ? 37.591 27.067 63.543 1.00 27.85 59 ARG A C 1
ATOM 473 O O . ARG A 1 61 ? 36.969 27.392 62.527 1.00 24.75 59 ARG A O 1
ATOM 481 N N . LYS A 1 62 ? 37.730 27.864 64.595 1.00 25.98 60 LYS A N 1
ATOM 482 C CA . LYS A 1 62 ? 37.065 29.150 64.726 1.00 23.74 60 LYS A CA 1
ATOM 483 C C . LYS A 1 62 ? 38.098 30.213 65.064 1.00 25.06 60 LYS A C 1
ATOM 484 O O . LYS A 1 62 ? 39.064 29.944 65.786 1.00 27.71 60 LYS A O 1
ATOM 490 N N . GLN A 1 63 ? 37.878 31.436 64.579 1.00 22.75 61 GLN A N 1
ATOM 491 C CA . GLN A 1 63 ? 38.856 32.501 64.796 1.00 22.46 61 GLN A CA 1
ATOM 492 C C . GLN A 1 63 ? 38.158 33.845 64.934 1.00 24.69 61 GLN A C 1
ATOM 493 O O . GLN A 1 63 ? 37.527 34.323 63.986 1.00 23.32 61 GLN A O 1
ATOM 499 N N . ILE A 1 64 ? 38.293 34.453 66.107 1.00 20.29 62 ILE A N 1
ATOM 500 C CA . ILE A 1 64 ? 37.801 35.803 66.356 1.00 20.98 62 ILE A CA 1
ATOM 501 C C . ILE A 1 64 ? 38.920 36.779 66.023 1.00 22.15 62 ILE A C 1
ATOM 502 O O . ILE A 1 64 ? 40.004 36.712 66.609 1.00 20.89 62 ILE A O 1
ATOM 507 N N . ILE A 1 65 ? 38.664 37.687 65.089 1.00 22.49 63 ILE A N 1
ATOM 508 C CA . ILE A 1 65 ? 39.648 38.680 64.682 1.00 19.93 63 ILE A CA 1
ATOM 509 C C . ILE A 1 65 ? 39.309 39.985 65.384 1.00 23.31 63 ILE A C 1
ATOM 510 O O . ILE A 1 65 ? 38.214 40.533 65.206 1.00 22.75 63 ILE A O 1
ATOM 515 N N . VAL A 1 66 ? 40.243 40.479 66.189 1.00 23.06 64 VAL A N 1
ATOM 516 C CA . VAL A 1 66 ? 40.038 41.673 66.997 1.00 23.86 64 VAL A CA 1
ATOM 517 C C . VAL A 1 66 ? 40.850 42.805 66.388 1.00 23.22 64 VAL A C 1
ATOM 518 O O . VAL A 1 66 ? 42.079 42.713 66.288 1.00 25.02 64 VAL A O 1
ATOM 522 N N . MET A 1 67 ? 40.162 43.875 66.001 1.00 22.12 65 MET A N 1
ATOM 523 C CA . MET A 1 67 ? 40.761 45.029 65.337 1.00 23.98 65 MET A CA 1
ATOM 524 C C . MET A 1 67 ? 40.937 46.157 66.349 1.00 24.92 65 MET A C 1
ATOM 525 O O . MET A 1 67 ? 39.955 46.614 66.938 1.00 22.45 65 MET A O 1
ATOM 530 N N . ALA A 1 68 ? 42.172 46.619 66.531 1.00 23.63 66 ALA A N 1
ATOM 531 C CA . ALA A 1 68 ? 42.494 47.599 67.562 1.00 22.29 66 ALA A CA 1
ATOM 532 C C . ALA A 1 68 ? 42.983 48.897 66.934 1.00 25.31 66 ALA A C 1
ATOM 533 O O . ALA A 1 68 ? 43.797 48.880 66.004 1.00 27.86 66 ALA A O 1
ATOM 535 N N . ALA A 1 69 ? 42.488 50.024 67.450 1.00 24.38 67 ALA A N 1
ATOM 536 C CA . ALA A 1 69 ? 42.857 51.331 66.923 1.00 22.19 67 ALA A CA 1
ATOM 537 C C . ALA A 1 69 ? 42.472 52.412 67.922 1.00 24.07 67 ALA A C 1
ATOM 538 O O . ALA A 1 69 ? 41.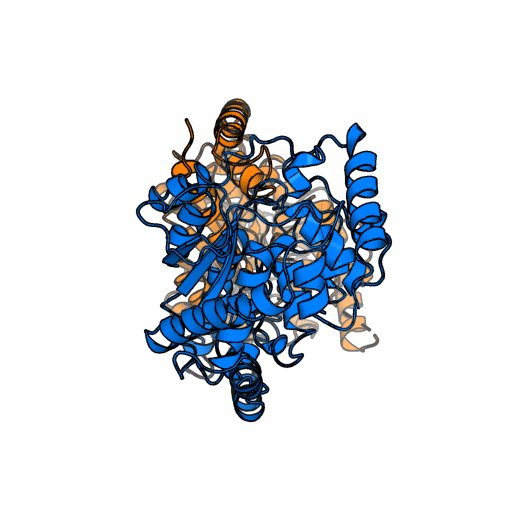516 52.260 68.686 1.00 26.44 67 ALA A O 1
ATOM 540 N N . ASP A 1 70 ? 43.232 53.499 67.916 1.00 23.76 68 ASP A N 1
ATOM 541 C CA . ASP A 1 70 ? 42.856 54.683 68.670 1.00 21.12 68 ASP A CA 1
ATOM 542 C C . ASP A 1 70 ? 42.141 55.689 67.775 1.00 26.46 68 ASP A C 1
ATOM 543 O O . ASP A 1 70 ? 42.176 55.605 66.540 1.00 24.86 68 ASP A O 1
ATOM 548 N N . HIS A 1 71 ? 41.484 56.652 68.423 1.00 26.20 69 HIS A N 1
ATOM 549 C CA . HIS A 1 71 ? 40.533 57.533 67.761 1.00 25.17 69 HIS A CA 1
ATOM 550 C C . HIS A 1 71 ? 40.825 58.972 68.143 1.00 24.09 69 HIS A C 1
ATOM 551 O O . HIS A 1 71 ? 40.996 59.276 69.330 1.00 22.93 69 HIS A O 1
ATOM 558 N N . GLY A 1 72 ? 40.866 59.850 67.136 1.00 25.78 70 GLY A N 1
ATOM 559 C CA . GLY A 1 72 ? 41.137 61.254 67.399 1.00 28.01 70 GLY A CA 1
ATOM 560 C C . GLY A 1 72 ? 40.067 61.912 68.250 1.00 25.70 70 GLY A C 1
ATOM 561 O O . GLY A 1 72 ? 40.355 62.850 69.002 1.00 27.82 70 GLY A O 1
ATOM 562 N N . VAL A 1 73 ? 38.828 61.420 68.165 1.00 26.30 71 VAL A N 1
ATOM 563 C CA . VAL A 1 73 ? 37.726 62.001 68.926 1.00 25.54 71 VAL A CA 1
ATOM 564 C C . VAL A 1 73 ? 37.884 61.780 70.421 1.00 27.04 71 VAL A C 1
ATOM 565 O O . VAL A 1 73 ? 37.178 62.430 71.210 1.00 26.61 71 VAL A O 1
ATOM 569 N N . TYR A 1 74 ? 38.812 60.904 70.839 1.00 24.62 72 TYR A N 1
ATOM 570 C CA . TYR A 1 74 ? 39.169 60.853 72.256 1.00 26.74 72 TYR A CA 1
ATOM 571 C C . TYR A 1 74 ? 39.469 62.248 72.791 1.00 28.84 72 TYR A C 1
ATOM 572 O O . TYR A 1 74 ? 39.190 62.544 73.960 1.00 27.92 72 TYR A O 1
ATOM 581 N N . ASP A 1 75 ? 40.016 63.122 71.941 1.00 27.67 73 ASP A N 1
ATOM 582 C CA . ASP A 1 75 ? 40.351 64.480 72.356 1.00 32.01 73 ASP A CA 1
ATOM 583 C C . ASP A 1 75 ? 39.129 65.280 72.790 1.00 32.42 73 ASP A C 1
ATOM 584 O O . ASP A 1 75 ? 39.285 66.297 73.478 1.00 33.20 73 ASP A O 1
ATOM 589 N N . GLU A 1 76 ? 37.924 64.855 72.409 1.00 30.87 74 GLU A N 1
ATOM 590 C CA . GLU A 1 76 ? 36.710 65.582 72.754 1.00 30.50 74 GLU A CA 1
ATOM 591 C C . GLU A 1 76 ? 36.169 65.231 74.137 1.00 32.16 74 GLU A C 1
ATOM 592 O O . GLU A 1 76 ? 35.125 65.761 74.527 1.00 33.12 74 GLU A O 1
ATOM 598 N N . GLY A 1 77 ? 36.850 64.372 74.888 1.00 32.99 75 GLY A N 1
ATOM 599 C CA . GLY A 1 77 ? 36.409 64.035 76.229 1.00 30.86 75 GLY A CA 1
ATOM 600 C C . GLY A 1 77 ? 35.125 63.230 76.243 1.00 31.65 75 GLY A C 1
ATOM 601 O O . GLY A 1 77 ? 34.169 63.586 76.942 1.00 30.67 75 GLY A O 1
ATOM 602 N N . VAL A 1 78 ? 35.088 62.147 75.466 1.00 27.99 76 VAL A N 1
ATOM 603 C CA . VAL A 1 78 ? 33.917 61.282 75.362 1.00 26.80 76 VAL A CA 1
ATOM 604 C C . VAL A 1 78 ? 34.189 59.893 75.927 1.00 29.51 76 VAL A C 1
ATOM 605 O O . VAL A 1 78 ? 33.347 58.995 75.793 1.00 27.79 76 VAL A O 1
ATOM 609 N N . ALA A 1 79 ? 35.348 59.688 76.549 1.00 29.66 77 ALA A N 1
ATOM 610 C CA . ALA A 1 79 ? 35.716 58.404 77.123 1.00 29.52 77 ALA A CA 1
ATOM 611 C C . ALA A 1 79 ? 36.402 58.644 78.457 1.00 31.06 77 ALA A C 1
ATOM 612 O O . ALA A 1 79 ? 37.163 59.603 78.600 1.00 35.67 77 ALA A O 1
ATOM 614 N N . ILE A 1 80 ? 36.134 57.774 79.433 1.00 30.05 78 ILE A N 1
ATOM 615 C CA . ILE A 1 80 ? 36.702 57.964 80.765 1.00 32.68 78 ILE A CA 1
ATOM 616 C C . ILE A 1 80 ? 38.017 57.215 80.968 1.00 34.13 78 ILE A C 1
ATOM 617 O O . ILE A 1 80 ? 38.762 57.541 81.902 1.00 35.76 78 ILE A O 1
ATOM 622 N N . SER A 1 81 ? 38.328 56.226 80.123 1.00 33.01 79 SER A N 1
ATOM 623 C CA . SER A 1 81 ? 39.561 55.480 80.307 1.00 35.91 79 SER A CA 1
ATOM 624 C C . SER A 1 81 ? 40.735 56.246 79.706 1.00 33.20 79 SER A C 1
ATOM 625 O O . SER A 1 81 ? 40.567 56.993 78.737 1.00 30.57 79 SER A O 1
ATOM 628 N N . PRO A 1 82 ? 41.933 56.082 80.266 1.00 29.32 80 PRO A N 1
ATOM 629 C CA . PRO A 1 82 ? 43.128 56.624 79.607 1.00 28.07 80 PRO A CA 1
ATOM 630 C C . PRO A 1 82 ? 43.253 56.063 78.201 1.00 27.64 80 PRO A C 1
ATOM 631 O O . PRO A 1 82 ? 43.001 54.881 77.964 1.00 26.44 80 PRO A O 1
ATOM 635 N N . ARG A 1 83 ? 43.640 56.923 77.259 1.00 27.29 81 ARG A N 1
ATOM 636 C CA A ARG A 1 83 ? 43.775 56.493 75.868 0.50 26.58 81 ARG A CA 1
ATOM 637 C CA B ARG A 1 83 ? 43.730 56.452 75.883 0.50 26.48 81 ARG A CA 1
ATOM 638 C C . ARG A 1 83 ? 44.783 55.361 75.731 1.00 26.88 81 ARG A C 1
ATOM 639 O O . ARG A 1 83 ? 44.656 54.505 74.847 1.00 26.90 81 ARG A O 1
ATOM 654 N N . VAL A 1 84 ? 45.799 55.343 76.596 1.00 27.73 82 VAL A N 1
ATOM 655 C CA . VAL A 1 84 ? 46.822 54.312 76.533 1.00 28.68 82 VAL A CA 1
ATOM 656 C C . VAL A 1 84 ? 46.267 52.912 76.777 1.00 28.39 82 VAL A C 1
ATOM 657 O O . VAL A 1 84 ? 46.963 51.923 76.531 1.00 29.02 82 VAL A O 1
ATOM 661 N N . VAL A 1 85 ? 45.018 52.797 77.236 1.00 24.68 83 VAL A N 1
ATOM 662 C CA . VAL A 1 85 ? 44.464 51.475 77.516 1.00 26.96 83 VAL A CA 1
ATOM 663 C C . VAL A 1 85 ? 44.280 50.657 76.240 1.00 29.16 83 VAL A C 1
ATOM 664 O O . VAL A 1 85 ? 44.320 49.421 76.299 1.00 26.23 83 VAL A O 1
ATOM 668 N N . THR A 1 86 ? 44.115 51.304 75.077 1.00 25.82 84 THR A N 1
ATOM 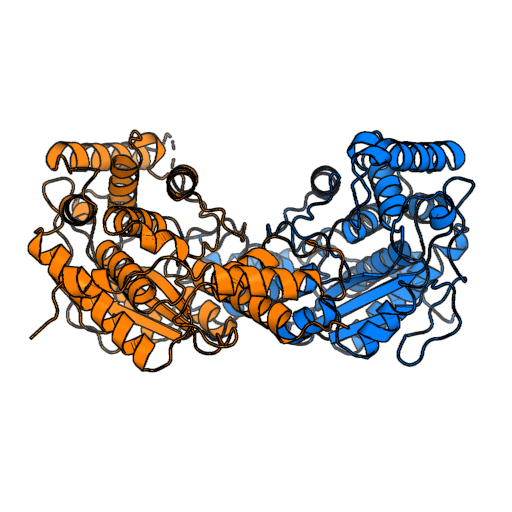669 C CA . THR A 1 86 ? 44.042 50.542 73.829 1.00 26.68 84 THR A CA 1
ATOM 670 C C . THR A 1 86 ? 45.302 49.712 73.638 1.00 26.88 84 THR A C 1
ATOM 671 O O . THR A 1 86 ? 45.236 48.509 73.368 1.00 22.54 84 THR A O 1
ATOM 675 N N . MET A 1 87 ? 46.462 50.349 73.784 1.00 27.10 85 MET A N 1
ATOM 676 C CA A MET A 1 87 ? 47.728 49.641 73.633 0.50 27.41 85 MET A CA 1
ATOM 677 C CA B MET A 1 87 ? 47.727 49.644 73.633 0.50 27.41 85 MET A CA 1
ATOM 678 C C . MET A 1 87 ? 47.900 48.579 74.712 1.00 26.94 85 MET A C 1
ATOM 679 O O . MET A 1 87 ? 48.206 47.419 74.415 1.00 24.34 85 MET A O 1
ATOM 688 N N . VAL A 1 88 ? 47.720 48.959 75.977 1.00 28.24 86 VAL A N 1
ATOM 689 C CA . VAL A 1 88 ? 47.951 48.010 77.064 1.00 29.61 86 VAL A CA 1
ATOM 690 C C . VAL A 1 88 ? 47.011 46.815 76.946 1.00 31.07 86 VAL A C 1
ATOM 691 O O . VAL A 1 88 ? 47.424 45.659 77.116 1.00 29.26 86 VAL A O 1
ATOM 695 N N . GLN A 1 89 ? 45.736 47.066 76.644 1.00 28.25 87 GLN A N 1
ATOM 696 C CA . GLN A 1 89 ? 44.791 45.959 76.536 1.00 31.15 87 GLN A CA 1
ATOM 697 C C . GLN A 1 89 ? 45.106 45.067 75.343 1.00 29.70 87 GLN A C 1
ATOM 698 O O . GLN A 1 89 ? 44.863 43.855 75.399 1.00 29.06 87 GLN A O 1
ATOM 704 N N . ALA A 1 90 ? 45.651 45.632 74.262 1.00 28.16 88 ALA A N 1
ATOM 705 C CA . ALA A 1 90 ? 46.100 44.788 73.158 1.00 30.01 88 ALA A CA 1
ATOM 706 C C . ALA A 1 90 ? 47.221 43.870 73.613 1.00 30.44 88 ALA A C 1
ATOM 707 O O . ALA A 1 90 ? 47.228 42.675 73.289 1.00 32.35 88 ALA A O 1
ATOM 709 N N . LEU A 1 91 ? 48.173 44.411 74.377 1.00 28.04 89 LEU A N 1
ATOM 710 C CA . LEU A 1 91 ? 49.202 43.573 74.978 1.00 29.75 89 LEU A CA 1
ATOM 711 C C . LEU A 1 91 ? 48.587 42.551 75.926 1.00 34.10 89 LEU A C 1
ATOM 712 O O . LEU A 1 91 ? 49.041 41.404 75.991 1.00 35.65 89 LEU A O 1
ATOM 717 N N . ASN A 1 92 ? 47.542 42.946 76.663 1.00 33.81 90 ASN A N 1
ATOM 718 C CA . ASN A 1 92 ? 46.860 42.003 77.543 1.00 32.95 90 ASN A CA 1
ATOM 719 C C . ASN A 1 92 ? 46.189 40.885 76.758 1.00 34.60 90 ASN A C 1
ATOM 720 O O . ASN A 1 92 ? 46.084 39.756 77.251 1.00 36.19 90 ASN A O 1
ATOM 725 N N . MET A 1 93 ? 45.769 41.140 75.547 1.00 34.21 91 MET A N 1
ATOM 726 C CA . MET A 1 93 ? 45.220 40.109 74.733 1.00 33.69 91 MET A CA 1
ATOM 727 C C . MET A 1 93 ? 46.305 39.086 74.417 1.00 35.44 91 MET A C 1
ATOM 728 O O . MET A 1 93 ? 46.062 37.929 74.478 1.00 35.25 91 MET A O 1
ATOM 733 N N . VAL A 1 94 ? 47.478 39.539 74.016 1.00 32.73 92 VAL A N 1
ATOM 734 C CA . VAL A 1 94 ? 48.592 38.623 73.787 1.00 35.02 92 VAL A CA 1
ATOM 735 C C . VAL A 1 94 ? 48.843 37.773 75.026 1.00 41.13 92 VAL A C 1
ATOM 736 O O . VAL A 1 94 ? 49.080 36.563 74.929 1.00 41.08 92 VAL A O 1
ATOM 740 N N . ARG A 1 95 ? 48.780 38.389 76.210 1.00 43.19 93 ARG A N 1
ATOM 741 C CA . ARG A 1 95 ? 48.926 37.645 77.457 1.00 42.24 93 ARG A CA 1
ATOM 742 C C . ARG A 1 95 ? 47.800 36.640 77.664 1.00 39.94 93 ARG A C 1
ATOM 743 O O . ARG A 1 95 ? 47.956 35.702 78.454 1.00 41.81 93 ARG A O 1
ATOM 751 N N . GLY A 1 96 ? 46.668 36.820 76.990 1.00 34.94 94 GLY A N 1
ATOM 752 C CA . GLY A 1 96 ? 45.561 35.892 77.114 1.00 34.33 94 GLY A CA 1
ATOM 753 C C . GLY A 1 96 ? 44.701 36.074 78.344 1.00 35.54 94 GLY A C 1
ATOM 754 O O . GLY A 1 96 ? 44.066 35.113 78.791 1.00 36.50 94 GLY A O 1
ATOM 755 N N . VAL A 1 97 ? 44.639 37.286 78.896 1.00 34.27 95 VAL A N 1
ATOM 756 C CA . VAL A 1 97 ? 43.969 37.541 80.166 1.00 36.34 95 VAL A CA 1
ATOM 757 C C . VAL A 1 97 ? 42.703 38.370 80.016 1.00 34.13 95 VAL A C 1
ATOM 758 O O . VAL A 1 97 ? 42.053 38.668 81.030 1.00 36.30 95 VAL A O 1
ATOM 762 N N . THR A 1 98 ? 42.325 38.756 78.800 1.00 30.20 96 THR A N 1
ATOM 763 C CA . THR A 1 98 ? 41.154 39.602 78.630 1.00 29.82 96 THR A CA 1
ATOM 764 C C . THR A 1 98 ? 39.883 38.764 78.534 1.00 29.06 96 THR A C 1
ATOM 765 O O . THR A 1 98 ? 39.916 37.532 78.454 1.00 27.80 96 THR A O 1
ATOM 769 N N . GLY A 1 99 ? 38.747 39.465 78.527 1.00 28.75 97 GLY A N 1
ATOM 770 C CA . GLY A 1 99 ? 37.463 38.785 78.500 1.00 30.93 97 GLY A CA 1
ATOM 771 C C . GLY A 1 99 ? 37.256 37.954 77.248 1.00 31.57 97 GLY A C 1
ATOM 772 O O . GLY A 1 99 ? 36.759 36.826 77.316 1.00 30.89 97 GLY A O 1
ATOM 773 N N . VAL A 1 100 ? 37.623 38.494 76.085 1.00 27.31 98 VAL A N 1
ATOM 774 C CA . VAL A 1 100 ? 37.474 37.705 74.866 1.00 25.41 98 VAL A CA 1
ATOM 775 C C . VAL A 1 100 ? 38.429 36.519 74.883 1.00 25.87 98 VAL A C 1
ATOM 776 O O . VAL A 1 100 ? 38.086 35.429 74.414 1.00 26.42 98 VAL A O 1
ATOM 780 N N . CYS A 1 101 ? 39.626 36.696 75.451 1.00 27.66 99 CYS A N 1
ATOM 781 C CA . CYS A 1 101 ? 40.594 35.604 75.496 1.00 31.59 99 CYS A CA 1
ATOM 782 C C . CYS A 1 101 ? 40.034 34.403 76.250 1.00 29.75 99 CYS A C 1
ATOM 783 O O . CYS A 1 101 ? 40.095 33.266 75.763 1.00 27.62 99 CYS A O 1
ATOM 786 N N . VAL A 1 102 ? 39.473 34.635 77.437 1.00 27.35 100 VAL A N 1
ATOM 787 C CA . VAL A 1 102 ? 39.014 33.510 78.248 1.00 26.54 100 VAL A CA 1
ATOM 788 C C . VAL A 1 102 ? 37.703 32.936 77.710 1.00 27.20 100 VAL A C 1
ATOM 789 O O . VAL A 1 102 ? 37.466 31.729 77.817 1.00 30.37 100 VAL A O 1
ATOM 793 N N . LEU A 1 103 ? 36.837 33.767 77.125 1.00 23.77 101 LEU A N 1
ATOM 794 C CA . LEU A 1 103 ? 35.611 33.239 76.535 1.00 24.17 101 LEU A CA 1
ATOM 795 C C . LEU A 1 103 ? 35.896 32.525 75.219 1.00 26.34 101 LEU A C 1
ATOM 796 O O . LEU A 1 103 ? 35.250 31.519 74.903 1.00 25.77 101 LEU A O 1
ATOM 801 N N . ALA A 1 104 ? 36.867 33.022 74.439 1.00 26.62 102 ALA A N 1
ATOM 802 C CA . ALA A 1 104 ? 37.257 32.325 73.216 1.00 26.19 102 ALA A CA 1
ATOM 803 C C . ALA A 1 104 ? 37.880 30.973 73.526 1.00 29.14 102 ALA A C 1
ATOM 804 O O . ALA A 1 104 ? 37.573 29.975 72.863 1.00 26.99 102 ALA A O 1
ATOM 806 N N . ALA A 1 105 ? 38.771 30.922 74.523 1.00 26.84 103 ALA A N 1
ATOM 807 C CA . ALA A 1 105 ? 39.336 29.643 74.936 1.00 30.09 103 ALA A CA 1
ATOM 808 C C . ALA A 1 105 ? 38.242 28.684 75.387 1.00 30.64 103 ALA A C 1
ATOM 809 O O . ALA A 1 105 ? 38.270 27.494 75.052 1.00 30.84 103 ALA A O 1
ATOM 811 N N . ASN A 1 106 ? 37.260 29.193 76.134 1.00 29.33 104 ASN A N 1
ATOM 812 C CA . ASN A 1 106 ? 36.147 28.367 76.591 1.00 31.26 104 ASN A CA 1
ATOM 813 C C . ASN A 1 106 ? 35.311 27.844 75.427 1.00 32.67 104 ASN A C 1
ATOM 814 O O . ASN A 1 106 ? 34.676 26.787 75.543 1.00 31.39 104 ASN A O 1
ATOM 819 N N . ALA A 1 107 ? 35.299 28.562 74.304 1.00 28.23 105 ALA A N 1
ATOM 820 C CA . ALA A 1 107 ? 34.573 28.144 73.115 1.00 28.38 105 ALA A CA 1
ATOM 821 C C . ALA A 1 107 ? 35.462 27.450 72.090 1.00 30.28 105 ALA A C 1
ATOM 822 O O . ALA A 1 107 ? 34.994 27.147 70.989 1.00 29.95 105 ALA A O 1
ATOM 824 N N . GLY A 1 108 ? 36.727 27.197 72.416 1.00 28.04 106 GLY A N 1
ATOM 825 C CA . GLY A 1 108 ? 37.620 26.579 71.455 1.00 29.54 106 GLY A CA 1
ATOM 826 C C . GLY A 1 108 ? 37.926 27.427 70.238 1.00 29.39 106 GLY A C 1
ATOM 827 O O . GLY A 1 108 ? 38.259 26.877 69.184 1.00 30.73 106 GLY A O 1
ATOM 828 N N . ALA A 1 109 ? 37.830 28.749 70.350 1.00 25.23 107 ALA A N 1
ATOM 829 C CA . ALA A 1 109 ? 38.100 29.646 69.233 1.00 26.76 107 ALA A CA 1
ATOM 830 C C . ALA A 1 109 ? 39.451 30.328 69.405 1.00 31.23 107 ALA A C 1
ATOM 831 O O . ALA A 1 109 ? 39.839 30.689 70.520 1.00 31.54 107 ALA A O 1
ATOM 833 N N . GLU A 1 110 ? 40.160 30.505 68.288 1.00 24.99 108 GLU A N 1
ATOM 834 C CA . GLU A 1 110 ? 41.375 31.301 68.269 1.00 27.22 108 GLU A CA 1
ATOM 835 C C . GLU A 1 110 ? 41.024 32.781 68.357 1.00 25.61 108 GLU A C 1
ATOM 836 O O . GLU A 1 110 ? 39.915 33.199 68.025 1.00 22.98 108 GLU A O 1
ATOM 842 N N . VAL A 1 111 ? 41.987 33.577 68.813 1.00 27.42 109 VAL A N 1
ATOM 843 C CA . VAL A 1 111 ? 41.873 35.032 68.816 1.00 28.38 109 VAL A CA 1
ATOM 844 C C . VAL A 1 111 ? 43.073 35.588 68.069 1.00 27.00 109 VAL A C 1
ATOM 845 O O . VAL A 1 111 ? 44.216 35.225 68.368 1.00 27.76 109 VAL A O 1
ATOM 849 N N . LYS A 1 112 ? 42.812 36.454 67.096 1.00 24.20 110 LYS A N 1
ATOM 850 C CA . LYS A 1 112 ? 43.851 37.085 66.290 1.00 26.63 110 LYS A CA 1
ATOM 851 C C . LYS A 1 112 ? 43.732 38.590 66.497 1.00 24.89 110 LYS A C 1
ATOM 852 O O . LYS A 1 112 ? 42.735 39.193 66.096 1.00 25.38 110 LYS A O 1
ATOM 858 N N . ILE A 1 113 ? 44.728 39.201 67.135 1.00 25.42 111 ILE A N 1
ATOM 859 C CA . ILE A 1 113 ? 44.673 40.628 67.448 1.00 27.10 111 ILE A CA 1
ATOM 860 C C . ILE A 1 113 ? 45.420 41.395 66.365 1.00 25.96 111 ILE A C 1
ATOM 861 O O . ILE A 1 113 ? 46.572 41.078 66.041 1.00 25.55 111 ILE A O 1
ATOM 866 N N . VAL A 1 114 ? 44.757 42.388 65.782 1.00 25.41 112 VAL A N 1
ATOM 867 C CA . VAL A 1 114 ? 45.282 43.115 64.632 1.00 24.78 112 VAL A CA 1
ATOM 868 C C . VAL A 1 114 ? 45.303 44.594 64.974 1.00 24.77 112 VAL A C 1
ATOM 869 O O . VAL A 1 114 ? 44.286 45.149 65.405 1.00 22.64 112 VAL A O 1
ATOM 873 N N . ASP A 1 115 ? 46.464 45.220 64.798 1.00 23.20 113 ASP A N 1
ATOM 874 C CA . ASP A 1 115 ? 46.627 46.651 65.015 1.00 24.86 113 ASP A CA 1
ATOM 875 C C . ASP A 1 115 ? 46.377 47.356 63.687 1.00 27.06 113 ASP A C 1
ATOM 876 O O . ASP A 1 115 ? 47.195 47.261 62.767 1.00 27.24 113 ASP A O 1
ATOM 881 N N . VAL A 1 116 ? 45.248 48.055 63.581 1.00 23.41 114 VAL A N 1
ATOM 882 C CA . VAL A 1 116 ? 44.940 48.838 62.387 1.00 23.09 114 VAL A CA 1
ATOM 883 C C . VAL A 1 116 ? 45.061 50.331 62.622 1.00 26.39 114 VAL A C 1
ATOM 884 O O . VAL A 1 116 ? 44.965 51.104 61.655 1.00 24.97 114 VAL A O 1
ATOM 888 N N . GLY A 1 117 ? 45.282 50.769 63.858 1.00 25.71 115 GLY A N 1
ATOM 889 C CA . GLY A 1 117 ? 45.529 52.179 64.078 1.00 23.96 115 GLY A CA 1
ATOM 890 C C . GLY A 1 117 ? 45.736 52.577 65.524 1.00 26.21 115 GLY A C 1
ATOM 891 O O . GLY A 1 117 ? 45.284 53.649 65.941 1.00 26.61 115 GLY A O 1
ATOM 892 N N . ILE A 1 118 ? 46.420 51.738 66.306 1.00 26.36 116 ILE A N 1
ATOM 893 C CA . ILE A 1 118 ? 46.748 52.124 67.676 1.00 23.93 116 ILE A CA 1
ATOM 894 C C . ILE A 1 118 ? 47.768 53.255 67.671 1.00 27.74 116 ILE A C 1
ATOM 895 O O . ILE A 1 118 ? 48.697 53.275 66.850 1.00 25.40 116 ILE A O 1
ATOM 900 N N . ASP A 1 119 ? 47.608 54.204 68.597 1.00 29.78 117 ASP A N 1
ATOM 901 C CA . ASP A 1 119 ? 48.590 55.278 68.751 1.00 31.28 117 ASP A CA 1
ATOM 902 C C . ASP A 1 119 ? 49.769 54.725 69.547 1.00 33.78 117 ASP A C 1
ATOM 903 O O . ASP A 1 119 ? 49.904 54.916 70.757 1.00 34.68 117 ASP A O 1
ATOM 908 N N . SER A 1 120 ? 50.630 54.007 68.836 1.00 34.14 118 SER A N 1
ATOM 909 C CA . SER A 1 120 ? 51.783 53.334 69.418 1.00 36.06 118 SER A CA 1
ATOM 910 C C . SER A 1 120 ? 52.608 52.790 68.266 1.00 34.73 118 SER A C 1
ATOM 911 O O . SER A 1 120 ? 52.175 52.805 67.113 1.00 34.87 118 SER A O 1
ATOM 914 N N . ASP A 1 121 ? 53.797 52.297 68.590 1.00 35.40 119 ASP A N 1
ATOM 915 C CA . ASP A 1 121 ? 54.587 51.579 67.604 1.00 39.28 119 ASP A CA 1
ATOM 916 C C . ASP A 1 121 ? 54.075 50.146 67.492 1.00 42.68 119 ASP A C 1
ATOM 917 O O . ASP A 1 121 ? 53.075 49.770 68.108 1.00 42.59 119 ASP A O 1
ATOM 922 N N . THR A 1 122 ? 54.761 49.332 66.693 1.00 46.01 120 THR A N 1
ATOM 923 C CA . THR A 1 122 ? 54.399 47.925 66.595 1.00 47.74 120 THR A CA 1
ATOM 924 C C . THR A 1 122 ? 54.482 47.260 67.965 1.00 43.34 120 THR A C 1
ATOM 925 O O . THR A 1 122 ? 55.376 47.551 68.764 1.00 47.45 120 THR A O 1
ATOM 929 N N . LEU A 1 123 ? 53.532 46.374 68.236 1.00 34.87 121 LEU A N 1
ATOM 930 C CA . LEU A 1 123 ? 53.437 45.678 69.507 1.00 38.78 121 LEU A CA 1
ATOM 931 C C . LEU A 1 123 ? 53.793 44.211 69.322 1.00 38.67 121 LEU A C 1
ATOM 932 O O . LEU A 1 123 ? 53.317 43.584 68.366 1.00 39.47 121 LEU A O 1
ATOM 937 N N . PRO A 1 124 ? 54.626 43.634 70.186 1.00 35.76 122 PRO A N 1
ATOM 938 C CA . PRO A 1 124 ? 54.970 42.214 70.035 1.00 36.30 122 PRO A CA 1
ATOM 939 C C . PRO A 1 124 ? 53.734 41.334 70.149 1.00 36.34 122 PRO A C 1
ATOM 940 O O . PRO A 1 124 ? 52.952 41.451 71.096 1.00 38.27 122 PRO A O 1
ATOM 944 N N . GLY A 1 125 ? 53.563 40.448 69.171 1.00 34.70 123 GLY A N 1
ATOM 945 C CA . GLY A 1 125 ? 52.440 39.536 69.150 1.00 32.62 123 GLY A CA 1
ATOM 946 C C . GLY A 1 125 ? 51.167 40.091 68.553 1.00 34.15 123 GLY A C 1
ATOM 947 O O . GLY A 1 125 ? 50.139 39.406 68.586 1.00 34.16 123 GLY A O 1
ATOM 948 N N . VAL A 1 126 ? 51.196 41.310 68.023 1.00 33.70 124 VAL A N 1
ATOM 949 C CA . VAL A 1 126 ? 50.038 41.950 67.409 1.00 31.22 124 VAL A CA 1
ATOM 950 C C . VAL A 1 126 ? 50.350 42.155 65.935 1.00 32.89 124 VAL A C 1
ATOM 951 O O . VAL A 1 126 ? 51.421 42.666 65.593 1.00 31.86 124 VAL A O 1
ATOM 955 N N . ILE A 1 127 ? 49.424 41.753 65.065 1.00 31.48 125 ILE A N 1
ATOM 956 C CA . ILE A 1 127 ? 49.646 41.884 63.627 1.00 30.07 125 ILE A CA 1
ATOM 957 C C . ILE A 1 127 ? 49.700 43.357 63.247 1.00 27.82 125 ILE A C 1
ATOM 958 O O . ILE A 1 127 ? 48.852 44.155 63.666 1.00 28.87 125 ILE A O 1
ATOM 963 N N . ASP A 1 128 ? 50.708 43.727 62.458 1.00 29.39 126 ASP A N 1
ATOM 964 C CA . ASP A 1 128 ? 50.879 45.098 61.980 1.00 28.77 126 ASP A CA 1
ATOM 965 C C . ASP A 1 128 ? 50.047 45.276 60.715 1.00 30.43 126 ASP A C 1
ATOM 966 O O . ASP A 1 128 ? 50.429 44.815 59.633 1.00 27.81 126 ASP A O 1
ATOM 971 N N . MET A 1 129 ? 48.900 45.948 60.859 1.00 27.84 127 MET A N 1
ATOM 972 C CA . MET A 1 129 ? 48.090 46.441 59.747 1.00 27.17 127 MET A CA 1
ATOM 973 C C . MET A 1 129 ? 47.823 47.935 59.931 1.00 27.14 127 MET A C 1
ATOM 974 O O . MET A 1 129 ? 46.809 48.460 59.462 1.00 28.01 127 MET A O 1
ATOM 979 N N . LYS A 1 130 ? 48.739 48.634 60.610 1.00 24.91 128 LYS A N 1
ATOM 980 C CA . LYS A 1 130 ? 48.463 49.977 61.120 1.00 27.40 128 LYS A CA 1
ATOM 981 C C . LYS A 1 130 ? 48.391 50.994 59.987 1.00 28.23 128 LYS A C 1
ATOM 982 O O . LYS A 1 130 ? 49.364 51.177 59.245 1.00 27.96 128 LYS A O 1
ATOM 988 N N . VAL A 1 131 ? 47.242 51.668 59.866 1.00 26.88 129 VAL A N 1
ATOM 989 C CA . VAL A 1 131 ? 47.095 52.724 58.867 1.00 29.96 129 VAL A CA 1
ATOM 990 C C . VAL A 1 131 ? 47.749 54.013 59.346 1.00 30.55 129 VAL A C 1
ATOM 991 O O . VAL A 1 131 ? 48.476 54.676 58.598 1.00 26.61 129 VAL A O 1
ATOM 995 N N . ALA A 1 132 ? 47.490 54.389 60.594 1.00 30.16 130 ALA A N 1
ATOM 996 C CA . ALA A 1 132 ? 48.056 55.595 61.179 1.00 30.09 130 ALA A CA 1
ATOM 997 C C . ALA A 1 132 ? 48.022 55.430 62.689 1.00 30.21 130 ALA A C 1
ATOM 998 O O . ALA A 1 132 ? 47.420 54.490 63.213 1.00 26.86 130 ALA A O 1
ATOM 1000 N N . ARG A 1 133 ? 48.664 56.364 63.392 1.00 27.26 131 ARG A N 1
ATOM 1001 C CA . ARG A 1 133 ? 48.657 56.339 64.853 1.00 29.39 131 ARG A CA 1
ATOM 1002 C C . ARG A 1 133 ? 47.416 57.089 65.327 1.00 31.34 131 ARG A C 1
ATOM 1003 O O . ARG A 1 133 ? 47.456 58.256 65.731 1.00 29.08 131 ARG A O 1
ATOM 1011 N N . GLY A 1 134 ? 46.291 56.394 65.255 1.00 27.93 132 GLY A N 1
ATOM 1012 C CA . GLY A 1 134 ? 45.004 56.982 65.586 1.00 27.96 132 GLY A CA 1
ATOM 1013 C C . GLY A 1 134 ? 44.344 57.638 64.390 1.00 27.50 132 GLY A C 1
ATOM 1014 O O . GLY A 1 134 ? 44.993 58.180 63.495 1.00 26.68 132 GLY A O 1
ATOM 1015 N N . SER A 1 135 ? 43.019 57.585 64.381 1.00 27.04 133 SER A N 1
ATOM 1016 C CA . SER A 1 135 ? 42.241 58.207 63.326 1.00 26.65 133 SER A CA 1
ATOM 1017 C C . SER A 1 135 ? 42.184 59.720 63.533 1.00 31.61 133 SER A C 1
ATOM 1018 O O . SER A 1 135 ? 42.524 60.246 64.601 1.00 24.46 133 SER A O 1
ATOM 1021 N N . GLY A 1 136 ? 41.756 60.429 62.490 1.00 25.12 134 GLY A N 1
ATOM 1022 C CA . GLY A 1 136 ? 41.420 61.831 62.660 1.00 30.85 134 GLY A CA 1
ATOM 1023 C C . GLY A 1 136 ? 40.257 62.008 63.620 1.00 30.47 134 GLY A C 1
ATOM 1024 O O . GLY A 1 136 ? 39.419 61.117 63.792 1.00 27.31 134 GLY A O 1
ATOM 1025 N N . ASN A 1 137 ? 40.213 63.172 64.265 1.00 26.26 135 ASN A N 1
ATOM 1026 C CA . ASN A 1 137 ? 39.118 63.492 65.181 1.00 28.79 135 ASN A CA 1
ATOM 1027 C C . ASN A 1 137 ? 37.858 63.775 64.374 1.00 26.68 135 ASN A C 1
ATOM 1028 O O . ASN A 1 137 ? 37.769 64.814 63.709 1.00 27.78 135 ASN A O 1
ATOM 1033 N N . ILE A 1 138 ? 36.878 62.866 64.460 1.00 26.00 136 ILE A N 1
ATOM 1034 C CA . ILE A 1 138 ? 35.714 62.968 63.588 1.00 26.52 136 ILE A CA 1
ATOM 1035 C C . ILE A 1 138 ? 34.875 64.198 63.892 1.00 27.62 136 ILE A C 1
ATOM 1036 O O . ILE A 1 138 ? 34.075 64.617 63.050 1.00 28.49 136 ILE A O 1
ATOM 1041 N N . ALA A 1 139 ? 35.038 64.803 65.070 1.00 27.74 137 ALA A N 1
ATOM 1042 C CA . ALA A 1 139 ? 34.272 66.008 65.371 1.00 31.44 137 ALA A CA 1
ATOM 1043 C C . ALA A 1 139 ? 34.784 67.225 64.610 1.00 33.21 137 ALA A C 1
ATOM 1044 O O . ALA A 1 139 ? 34.041 68.202 64.457 1.00 33.35 137 ALA A O 1
ATOM 1046 N N . ARG A 1 140 ? 36.030 67.189 64.134 1.00 34.24 138 ARG A N 1
ATOM 1047 C CA . ARG A 1 140 ? 36.656 68.325 63.472 1.00 36.96 138 ARG A CA 1
ATOM 1048 C C . ARG A 1 140 ? 36.929 68.071 61.998 1.00 36.08 138 ARG A C 1
ATOM 1049 O O . ARG A 1 140 ? 37.407 68.975 61.305 1.00 35.98 138 ARG A O 1
ATOM 1057 N N . GLY A 1 141 ? 36.638 66.872 61.509 1.00 30.82 139 GLY A N 1
ATOM 1058 C CA . GLY A 1 141 ? 37.040 66.470 60.178 1.00 32.30 139 GLY A CA 1
ATOM 1059 C C . GLY A 1 141 ? 36.830 64.978 60.019 1.00 31.28 139 GLY A C 1
ATOM 1060 O O . GLY A 1 141 ? 36.189 64.335 60.854 1.00 27.84 139 GLY A O 1
ATOM 1061 N N . ALA A 1 142 ? 37.380 64.440 58.934 1.00 28.50 140 ALA A N 1
ATOM 1062 C CA . ALA A 1 142 ? 37.199 63.029 58.625 1.00 28.37 140 ALA A CA 1
ATOM 1063 C C . ALA A 1 142 ? 38.118 62.164 59.477 1.00 26.96 140 ALA A C 1
ATOM 1064 O O . ALA A 1 142 ? 39.217 62.571 59.856 1.00 28.73 140 ALA A O 1
ATOM 1066 N N . ALA A 1 143 ? 37.655 60.952 59.775 1.00 26.46 141 ALA A N 1
ATOM 1067 C CA . ALA A 1 143 ? 38.523 59.991 60.444 1.00 26.04 141 ALA A CA 1
ATOM 1068 C C . ALA A 1 143 ? 39.712 59.625 59.573 1.00 25.61 141 ALA A C 1
ATOM 1069 O O . ALA A 1 143 ? 40.813 59.398 60.085 1.00 27.59 141 ALA A O 1
ATOM 1071 N N . MET A 1 144 ? 39.507 59.562 58.262 1.00 24.83 142 MET A N 1
ATOM 1072 C CA . MET A 1 144 ? 40.515 59.084 57.323 1.00 25.31 142 MET A CA 1
ATOM 1073 C C . MET A 1 144 ? 40.063 59.471 55.923 1.00 27.60 142 MET A C 1
ATOM 1074 O O . MET A 1 144 ? 38.925 59.897 55.717 1.00 25.77 142 MET A O 1
ATOM 1079 N N . THR A 1 145 ? 40.967 59.312 54.958 1.00 26.36 143 THR A N 1
ATOM 1080 C CA . THR A 1 145 ? 40.595 59.538 53.570 1.00 27.80 143 THR A CA 1
ATOM 1081 C C . THR A 1 145 ? 39.832 58.335 53.034 1.00 26.62 143 THR A C 1
ATOM 1082 O O . THR A 1 145 ? 39.934 57.221 53.557 1.00 24.55 143 THR A O 1
ATOM 1086 N N . ARG A 1 146 ? 39.059 58.566 51.969 1.00 26.32 144 ARG A N 1
ATOM 1087 C CA . ARG A 1 146 ? 38.363 57.451 51.334 1.00 28.20 144 ARG A CA 1
ATOM 1088 C C . ARG A 1 146 ? 39.343 56.368 50.899 1.00 27.76 144 ARG A C 1
ATOM 1089 O O . ARG A 1 146 ? 39.074 55.173 51.064 1.00 26.03 144 ARG A O 1
ATOM 1097 N N . GLN A 1 147 ? 40.498 56.765 50.363 1.00 29.44 145 GLN A N 1
ATOM 1098 C CA . GLN A 1 147 ? 41.470 55.778 49.904 1.00 31.10 145 GLN A CA 1
ATOM 1099 C C . GLN A 1 147 ? 42.012 54.949 51.063 1.00 27.65 145 GLN A C 1
ATOM 1100 O O . GLN A 1 147 ? 42.222 53.738 50.922 1.00 31.17 145 GLN A O 1
ATOM 1106 N N . GLN A 1 148 ? 42.247 55.576 52.217 1.00 25.16 146 GLN A N 1
ATOM 1107 C CA . GLN A 1 148 ? 42.688 54.815 53.385 1.00 25.46 146 GLN A CA 1
ATOM 1108 C C . GLN A 1 148 ? 41.641 53.790 53.808 1.00 27.26 146 GLN A C 1
ATOM 1109 O O . GLN A 1 148 ? 41.978 52.651 54.161 1.00 27.72 146 GLN A O 1
ATOM 1115 N N . ALA A 1 149 ? 40.365 54.179 53.791 1.00 24.73 147 ALA A N 1
ATOM 1116 C CA . ALA A 1 149 ? 39.308 53.238 54.142 1.00 23.98 147 ALA A CA 1
ATOM 1117 C C . ALA A 1 149 ? 39.263 52.076 53.158 1.00 24.31 147 ALA A C 1
ATOM 1118 O O . ALA A 1 149 ? 39.185 50.909 53.558 1.00 24.85 147 ALA A O 1
ATOM 1120 N N . GLU A 1 150 ? 39.329 52.379 51.859 1.00 25.95 148 GLU A N 1
ATOM 1121 C CA A GLU A 1 150 ? 39.260 51.329 50.847 0.50 27.54 148 GLU A CA 1
ATOM 1122 C CA B GLU A 1 150 ? 39.254 51.322 50.856 0.50 27.54 148 GLU A CA 1
ATOM 1123 C C . GLU A 1 150 ? 40.443 50.376 50.958 1.00 27.75 148 GLU A C 1
ATOM 1124 O O . GLU A 1 150 ? 40.281 49.154 50.857 1.00 27.70 148 GLU A O 1
ATOM 1135 N N . ASP A 1 151 ? 41.644 50.919 51.156 1.00 25.68 149 ASP A N 1
ATOM 1136 C CA . ASP A 1 151 ? 42.827 50.073 51.259 1.00 28.58 149 ASP A CA 1
ATOM 1137 C C . ASP A 1 151 ? 42.776 49.195 52.500 1.00 25.40 149 ASP A C 1
ATOM 1138 O O . ASP A 1 151 ? 43.193 48.033 52.464 1.00 23.35 149 ASP A O 1
ATOM 1143 N N . LEU A 1 152 ? 42.263 49.726 53.606 1.00 23.52 150 LEU A N 1
ATOM 1144 C CA . LEU A 1 152 ? 42.155 48.913 54.809 1.00 23.57 150 LEU A CA 1
ATOM 1145 C C . LEU A 1 152 ? 41.079 47.844 54.656 1.00 24.72 150 LEU A C 1
ATOM 1146 O O . LEU A 1 152 ? 41.241 46.723 55.150 1.00 22.56 150 LEU A O 1
ATOM 1151 N N . LEU A 1 153 ? 39.971 48.169 53.982 1.00 25.97 151 LEU A N 1
ATOM 1152 C CA . LEU A 1 153 ? 38.975 47.143 53.688 1.00 24.37 151 LEU A CA 1
ATOM 1153 C C . LEU A 1 153 ? 39.601 46.003 52.900 1.00 26.70 151 LEU A C 1
ATOM 1154 O O . LEU A 1 153 ? 39.378 44.824 53.203 1.00 23.32 151 LEU A O 1
ATOM 1159 N N . ILE A 1 154 ? 40.412 46.342 51.899 1.00 25.21 152 ILE A N 1
ATOM 1160 C CA . ILE A 1 154 ? 41.059 45.326 51.075 1.00 25.67 152 ILE A CA 1
ATOM 1161 C C . ILE A 1 154 ? 42.018 44.499 51.916 1.00 24.08 152 ILE A C 1
ATOM 1162 O O . ILE A 1 154 ? 42.032 43.267 51.838 1.00 24.78 152 ILE A O 1
ATOM 1167 N N . ALA A 1 155 ? 42.820 45.167 52.750 1.00 24.99 153 ALA A N 1
ATOM 1168 C CA . ALA A 1 155 ? 43.813 44.459 53.548 1.00 25.76 153 ALA A CA 1
ATOM 1169 C C . ALA A 1 155 ? 43.157 43.525 54.560 1.00 27.13 153 ALA A C 1
ATOM 1170 O O . ALA A 1 155 ? 43.614 42.392 54.757 1.00 23.85 153 ALA A O 1
ATOM 1172 N N . SER A 1 156 ? 42.097 43.984 55.230 1.00 23.05 154 SER A N 1
ATOM 1173 C CA . SER A 1 156 ? 41.490 43.136 56.251 1.00 21.78 154 SER A CA 1
ATOM 1174 C C . SER A 1 156 ? 40.643 42.025 55.633 1.00 20.88 154 SER A C 1
ATOM 1175 O O . SER A 1 156 ? 40.613 40.906 56.161 1.00 23.89 154 SER A O 1
ATOM 1178 N N . ALA A 1 157 ? 39.949 42.304 54.522 1.00 23.00 155 ALA A N 1
ATOM 1179 C CA . ALA A 1 157 ? 39.278 41.224 53.798 1.00 23.79 155 ALA A CA 1
ATOM 1180 C C . ALA A 1 157 ? 40.284 40.204 53.286 1.00 22.37 155 ALA A C 1
ATOM 1181 O O . ALA A 1 157 ? 40.033 38.994 53.320 1.00 21.10 155 ALA A O 1
ATOM 1183 N N . THR A 1 158 ? 41.430 40.678 52.801 1.00 23.17 156 THR A N 1
ATOM 1184 C CA . THR A 1 158 ? 42.455 39.776 52.290 1.00 27.10 156 THR A CA 1
ATOM 1185 C C . THR A 1 158 ? 43.004 38.883 53.394 1.00 25.56 156 THR A C 1
ATOM 1186 O O . THR A 1 158 ? 43.195 37.676 53.190 1.00 24.32 156 THR A O 1
ATOM 1190 N N . LEU A 1 159 ? 43.277 39.459 54.565 1.00 22.81 157 LEU A N 1
ATOM 1191 C CA . LEU A 1 15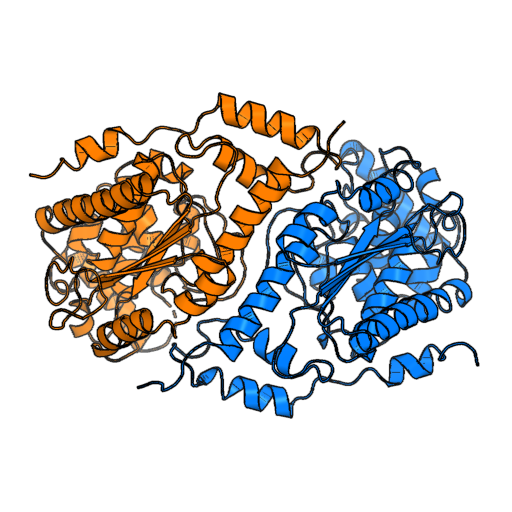9 ? 43.706 38.651 55.704 1.00 24.58 157 LEU A CA 1
ATOM 1192 C C . LEU A 1 159 ? 42.671 37.584 56.034 1.00 24.57 157 LEU A C 1
ATOM 1193 O O . LEU A 1 159 ? 43.004 36.409 56.234 1.00 21.99 157 LEU A O 1
ATOM 1198 N N . THR A 1 160 ? 41.404 37.978 56.083 1.00 23.52 158 THR A N 1
ATOM 1199 C CA . THR A 1 160 ? 40.345 37.025 56.376 1.00 22.44 158 THR A CA 1
ATOM 1200 C C . THR A 1 160 ? 40.307 35.908 55.339 1.00 24.80 158 THR A C 1
ATOM 1201 O O . THR A 1 160 ? 40.208 34.729 55.690 1.00 24.87 158 THR A O 1
ATOM 1205 N N . LEU A 1 161 ? 40.408 36.262 54.054 1.00 23.80 159 LEU A N 1
ATOM 1206 C CA . LEU A 1 161 ? 40.416 35.248 53.005 1.00 24.26 159 LEU A CA 1
ATOM 1207 C C . LEU A 1 161 ? 41.632 34.336 53.118 1.00 24.35 159 LEU A C 1
ATOM 1208 O O . LEU A 1 161 ? 41.544 33.133 52.840 1.00 23.07 159 LEU A O 1
ATOM 1213 N N . GLN A 1 162 ? 42.781 34.888 53.515 1.00 21.44 160 GLN A N 1
ATOM 1214 C CA . GLN A 1 162 ? 43.943 34.040 53.763 1.00 26.58 160 GLN A CA 1
ATOM 1215 C C . GLN A 1 162 ? 43.674 33.060 54.898 1.00 28.08 160 GLN A C 1
ATOM 1216 O O . GLN A 1 162 ? 44.037 31.879 54.812 1.00 25.61 160 GLN A O 1
ATOM 1222 N N . GLN A 1 163 ? 43.039 33.531 55.973 1.00 27.85 161 GLN A N 1
ATOM 1223 C CA . GLN A 1 163 ? 42.709 32.634 57.077 1.00 26.76 161 GLN A CA 1
ATOM 1224 C C . GLN A 1 163 ? 41.682 31.596 56.644 1.00 25.36 161 GLN A C 1
ATOM 1225 O O . GLN A 1 163 ? 41.737 30.440 57.079 1.00 27.75 161 GLN A O 1
ATOM 1231 N N . ALA A 1 164 ? 40.738 31.994 55.788 1.00 23.60 162 ALA A N 1
ATOM 1232 C CA . ALA A 1 164 ? 39.787 31.038 55.227 1.00 25.19 162 ALA A CA 1
ATOM 1233 C C . ALA A 1 164 ? 40.506 29.958 54.434 1.00 24.57 162 ALA A C 1
ATOM 1234 O O . ALA A 1 164 ? 40.232 28.759 54.594 1.00 23.63 162 ALA A O 1
ATOM 1236 N N . ALA A 1 165 ? 41.434 30.364 53.564 1.00 25.58 163 ALA A N 1
ATOM 1237 C CA . ALA A 1 165 ? 42.194 29.379 52.804 1.00 26.12 163 ALA A CA 1
ATOM 1238 C C . ALA A 1 165 ? 43.017 28.489 53.724 1.00 29.37 163 ALA A C 1
ATOM 1239 O O . ALA A 1 165 ? 43.261 27.318 53.406 1.00 29.27 163 ALA A O 1
ATOM 1241 N N . GLY A 1 166 ? 43.448 29.021 54.866 1.00 27.63 164 GLY A N 1
ATOM 1242 C CA . GLY A 1 166 ? 44.210 28.250 55.831 1.00 29.66 164 GLY A CA 1
ATOM 1243 C C . GLY A 1 166 ? 43.406 27.266 56.651 1.00 30.89 164 GLY A C 1
ATOM 1244 O O . GLY A 1 166 ? 43.996 26.454 57.370 1.00 34.01 164 GLY A O 1
ATOM 1245 N N . GLY A 1 167 ? 42.080 27.305 56.558 1.00 27.11 165 GLY A N 1
ATOM 1246 C CA . GLY A 1 167 ? 41.242 26.323 57.227 1.00 29.73 165 GLY A CA 1
ATOM 1247 C C . GLY A 1 167 ? 40.294 26.870 58.280 1.00 23.25 165 GLY A C 1
ATOM 1248 O O . GLY A 1 167 ? 39.558 26.078 58.884 1.00 25.31 165 GLY A O 1
ATOM 1249 N N . VAL A 1 168 ? 40.255 28.176 58.550 1.00 22.67 166 VAL A N 1
ATOM 1250 C CA . VAL A 1 168 ? 39.268 28.698 59.487 1.00 21.50 166 VAL A CA 1
ATOM 1251 C C . VAL A 1 168 ? 37.875 28.497 58.910 1.00 28.26 166 VAL A C 1
ATOM 1252 O O . VAL A 1 168 ? 37.615 28.832 57.749 1.00 25.70 166 VAL A O 1
ATOM 1256 N N . LYS A 1 169 ? 36.964 27.959 59.722 1.00 24.63 167 LYS A N 1
ATOM 1257 C CA . LYS A 1 169 ? 35.601 27.701 59.277 1.00 23.92 167 LYS A CA 1
ATOM 1258 C C . LYS A 1 169 ? 34.598 28.738 59.751 1.00 25.47 167 LYS A C 1
ATOM 1259 O O . LYS A 1 169 ? 33.615 28.998 59.052 1.00 25.30 167 LYS A O 1
ATOM 1265 N N . VAL A 1 170 ? 34.797 29.317 60.931 1.00 22.97 168 VAL A N 1
ATOM 1266 C CA . VAL A 1 170 ? 33.886 30.321 61.461 1.00 24.36 168 VAL A CA 1
ATOM 1267 C C . VAL A 1 170 ? 34.704 31.508 61.934 1.00 25.17 168 VAL A C 1
ATOM 1268 O O . VAL A 1 170 ? 35.651 31.343 62.712 1.00 23.41 168 VAL A O 1
ATOM 1272 N N . PHE A 1 171 ? 34.334 32.699 61.475 1.00 21.31 169 PHE A N 1
ATOM 1273 C CA . PHE A 1 171 ? 34.952 33.922 61.956 1.00 24.42 169 PHE A CA 1
ATOM 1274 C C . PHE A 1 171 ? 34.075 34.605 63.001 1.00 26.20 169 PHE A C 1
ATOM 1275 O O . PHE A 1 171 ? 32.862 34.390 63.075 1.00 22.34 169 PHE A O 1
ATOM 1283 N N . GLY A 1 172 ? 34.728 35.413 63.841 1.00 24.57 170 GLY A N 1
ATOM 1284 C CA . GLY A 1 172 ? 34.040 36.407 64.635 1.00 22.74 170 GLY A CA 1
ATOM 1285 C C . GLY A 1 172 ? 34.807 37.713 64.585 1.00 24.55 170 GLY A C 1
ATOM 1286 O O . GLY A 1 172 ? 35.974 37.755 64.181 1.00 25.73 170 GLY A O 1
ATOM 1287 N N . VAL A 1 173 ? 34.134 38.785 64.996 1.00 22.53 171 VAL A N 1
ATOM 1288 C CA . VAL A 1 173 ? 34.748 40.104 64.994 1.00 21.95 171 VAL A CA 1
ATOM 1289 C C . VAL A 1 173 ? 34.754 40.648 66.412 1.00 26.55 171 VAL A C 1
ATOM 1290 O O . VAL A 1 173 ? 33.866 40.359 67.223 1.00 22.96 171 VAL A O 1
ATOM 1294 N N . GLY A 1 174 ? 35.784 41.438 66.704 1.00 24.43 172 GLY A N 1
ATOM 1295 C CA . GLY A 1 174 ? 35.865 42.197 67.933 1.00 26.00 172 GLY A CA 1
ATOM 1296 C C . GLY A 1 174 ? 36.692 43.434 67.660 1.00 25.75 172 GLY A C 1
ATOM 1297 O O . GLY A 1 174 ? 37.293 43.579 66.592 1.00 25.24 172 GLY A O 1
ATOM 1298 N N . GLU A 1 175 ? 36.731 44.317 68.626 1.00 21.14 173 GLU A N 1
ATOM 1299 C CA . GLU A 1 175 ? 37.519 45.513 68.543 1.00 26.06 173 GLU A CA 1
ATOM 1300 C C . GLU A 1 175 ? 38.090 45.932 69.877 1.00 30.76 173 GLU A C 1
ATOM 1301 O O . GLU A 1 175 ? 37.663 45.458 70.898 1.00 27.12 173 GLU A O 1
ATOM 1307 N N . LEU A 1 176 ? 39.078 46.815 69.800 1.00 25.95 174 LEU A N 1
ATOM 1308 C CA . LEU A 1 176 ? 39.696 47.471 70.938 1.00 24.86 174 LEU A CA 1
ATOM 1309 C C . LEU A 1 176 ? 39.916 48.920 70.536 1.00 26.06 174 LEU A C 1
ATOM 1310 O O . LEU A 1 176 ? 40.534 49.184 69.502 1.00 25.33 174 LEU A O 1
ATOM 1315 N N . GLY A 1 177 ? 39.416 49.854 71.334 1.00 25.35 175 GLY A N 1
ATOM 1316 C CA . GLY A 1 177 ? 39.617 51.249 70.996 1.00 25.70 175 GLY A CA 1
ATOM 1317 C C . GLY A 1 177 ? 38.953 52.199 71.966 1.00 25.36 175 GLY A C 1
ATOM 1318 O O . GLY A 1 177 ? 37.722 52.273 72.018 1.00 26.29 175 GLY A O 1
ATOM 1319 N N . MET A 1 178 ? 39.752 52.916 72.749 1.00 25.45 176 MET A N 1
ATOM 1320 C CA . MET A 1 178 ? 39.190 53.914 73.648 1.00 24.08 176 MET A CA 1
ATOM 1321 C C . MET A 1 178 ? 38.463 54.974 72.834 1.00 25.96 176 MET A C 1
ATOM 1322 O O . MET A 1 178 ? 38.975 55.450 71.812 1.00 23.44 176 MET A O 1
ATOM 1327 N N . ALA A 1 179 ? 37.248 55.305 73.279 1.00 26.69 177 ALA A N 1
ATOM 1328 C CA . ALA A 1 179 ? 36.328 56.255 72.662 1.00 25.80 177 ALA A CA 1
ATOM 1329 C C . ALA A 1 179 ? 35.681 55.730 71.386 1.00 23.55 177 ALA A C 1
ATOM 1330 O O . ALA A 1 179 ? 35.030 56.507 70.684 1.00 24.63 177 ALA A O 1
ATOM 1332 N N . ASN A 1 180 ? 35.794 54.433 71.075 1.00 21.37 178 ASN A N 1
ATOM 1333 C CA . ASN A 1 180 ? 35.298 54.015 69.766 1.00 23.76 178 ASN A CA 1
ATOM 1334 C C . ASN A 1 180 ? 33.779 53.862 69.713 1.00 23.63 178 ASN A C 1
ATOM 1335 O O . ASN A 1 180 ? 33.236 53.695 68.617 1.00 23.98 178 ASN A O 1
ATOM 1340 N N . THR A 1 181 ? 33.073 53.958 70.845 1.00 21.81 179 THR A N 1
ATOM 1341 C CA . THR A 1 181 ? 31.613 53.988 70.781 1.00 22.27 179 THR A CA 1
ATOM 1342 C C . THR A 1 181 ? 31.091 55.318 70.261 1.00 23.24 179 THR A C 1
ATOM 1343 O O . THR A 1 181 ? 29.914 55.405 69.892 1.00 24.36 179 THR A O 1
ATOM 1347 N N . THR A 1 182 ? 31.935 56.351 70.217 1.00 21.36 180 THR A N 1
ATOM 1348 C CA . THR A 1 182 ? 31.496 57.617 69.630 1.00 22.02 180 THR A CA 1
ATOM 1349 C C . THR A 1 182 ? 31.416 57.512 68.113 1.00 21.49 180 THR A C 1
ATOM 1350 O O . THR A 1 182 ? 30.333 57.762 67.554 1.00 23.40 180 THR A O 1
ATOM 1354 N N . PRO A 1 183 ? 32.476 57.113 67.388 1.00 23.54 181 PRO A N 1
ATOM 1355 C CA . PRO A 1 183 ? 32.297 56.857 65.945 1.00 23.20 181 PRO A CA 1
ATOM 1356 C C . PRO A 1 183 ? 31.221 55.828 65.654 1.00 23.63 181 PRO A C 1
ATOM 1357 O O . PRO A 1 183 ? 30.448 56.001 64.707 1.00 24.90 181 PRO A O 1
ATOM 1361 N N . ALA A 1 184 ? 31.152 54.758 66.448 1.00 23.05 182 ALA A N 1
ATOM 1362 C CA . ALA A 1 184 ? 30.128 53.741 66.233 1.00 23.15 182 ALA A CA 1
ATOM 1363 C C . ALA A 1 184 ? 28.732 54.349 66.273 1.00 26.77 182 ALA A C 1
ATOM 1364 O O . ALA A 1 184 ? 27.891 54.056 65.413 1.00 25.05 182 ALA A O 1
ATOM 1366 N N . ALA A 1 185 ? 28.472 55.217 67.255 1.00 22.08 183 ALA A N 1
ATOM 1367 C CA . ALA A 1 185 ? 27.162 55.848 67.344 1.00 24.23 183 ALA A CA 1
ATOM 1368 C C . ALA A 1 185 ? 26.926 56.793 66.176 1.00 24.84 183 ALA A C 1
ATOM 1369 O O . ALA A 1 185 ? 25.806 56.880 65.662 1.00 25.34 183 ALA A O 1
ATOM 1371 N N . ALA A 1 186 ? 27.963 57.519 65.751 1.00 25.61 184 ALA A N 1
ATOM 1372 C CA . ALA A 1 186 ? 27.829 58.394 64.591 1.00 25.76 184 ALA A CA 1
ATOM 1373 C C . ALA A 1 186 ? 27.463 57.591 63.345 1.00 25.49 184 ALA A C 1
ATOM 1374 O O . ALA A 1 186 ? 26.566 57.974 62.585 1.00 28.65 184 ALA A O 1
ATOM 1376 N N . MET A 1 187 ? 28.146 56.467 63.127 1.00 24.83 185 MET A N 1
ATOM 1377 C CA . MET A 1 187 ? 27.819 55.612 61.987 1.00 24.94 185 MET A CA 1
ATOM 1378 C C . MET A 1 187 ? 26.387 55.102 62.074 1.00 25.22 185 MET A C 1
ATOM 1379 O O . MET A 1 187 ? 25.638 55.148 61.092 1.00 25.26 185 MET A O 1
ATOM 1384 N N . VAL A 1 188 ? 25.989 54.607 63.248 1.00 23.06 186 VAL A N 1
ATOM 1385 C CA . VAL A 1 188 ? 24.630 54.092 63.412 1.00 24.10 186 VAL A CA 1
ATOM 1386 C C . VAL A 1 188 ? 23.608 55.193 63.170 1.00 25.03 186 VAL A C 1
ATOM 1387 O O . VAL A 1 188 ? 22.593 54.977 62.495 1.00 28.06 186 VAL A O 1
ATOM 1391 N N . SER A 1 189 ? 23.859 56.391 63.706 1.00 22.40 187 SER A N 1
ATOM 1392 C CA . SER A 1 189 ? 22.946 57.507 63.465 1.00 26.69 187 SER A CA 1
ATOM 1393 C C . SER A 1 189 ? 22.791 57.772 61.974 1.00 25.28 187 SER A C 1
ATOM 1394 O O . SER A 1 189 ? 21.673 57.939 61.469 1.00 27.15 187 SER A O 1
ATOM 1397 N N . VAL A 1 190 ? 23.909 57.806 61.251 1.00 27.03 188 VAL A N 1
ATOM 1398 C CA . VAL A 1 190 ? 23.865 58.136 59.831 1.00 28.36 188 VAL A CA 1
ATOM 1399 C C . VAL A 1 190 ? 23.162 57.035 59.052 1.00 25.16 188 VAL A C 1
ATOM 1400 O O . VAL A 1 190 ? 22.282 57.304 58.226 1.00 25.11 188 VAL A O 1
ATOM 1404 N N . PHE A 1 191 ? 23.529 55.779 59.309 1.00 26.31 189 PHE A N 1
ATOM 1405 C CA . PHE A 1 191 ? 22.969 54.680 58.531 1.00 28.48 189 PHE A CA 1
ATOM 1406 C C . PHE A 1 191 ? 21.477 54.509 58.766 1.00 31.59 189 PHE A C 1
ATOM 1407 O O . PHE A 1 191 ? 20.755 54.103 57.846 1.00 31.74 189 PHE A O 1
ATOM 1415 N N . THR A 1 192 ? 21.001 54.775 59.981 1.00 30.23 190 THR A N 1
ATOM 1416 C CA . THR A 1 192 ? 19.616 54.502 60.332 1.00 29.96 190 THR A CA 1
ATOM 1417 C C . THR A 1 192 ? 18.731 55.738 60.266 1.00 34.42 190 THR A C 1
ATOM 1418 O O . THR A 1 192 ? 17.558 55.659 60.646 1.00 33.95 190 THR A O 1
ATOM 1422 N N . ASP A 1 193 ? 19.257 56.863 59.774 1.00 33.72 191 ASP A N 1
ATOM 1423 C CA . ASP A 1 193 ? 18.546 58.143 59.767 1.00 37.55 191 ASP A CA 1
ATOM 1424 C C . ASP A 1 193 ? 17.986 58.459 61.155 1.00 36.15 191 ASP A C 1
ATOM 1425 O O . ASP A 1 193 ? 16.826 58.844 61.314 1.00 36.53 191 ASP A O 1
ATOM 1430 N N . SER A 1 194 ? 18.826 58.276 62.173 1.00 33.45 192 SER A N 1
ATOM 1431 C CA . SER A 1 194 ? 18.461 58.525 63.561 1.00 33.09 192 SER A CA 1
ATOM 1432 C C . SER A 1 194 ? 19.164 59.774 64.078 1.00 35.05 192 SER A C 1
ATOM 1433 O O . SER A 1 194 ? 20.348 59.992 63.802 1.00 33.15 192 SER A O 1
ATOM 1436 N N . ASP A 1 195 ? 18.439 60.586 64.837 1.00 35.15 193 ASP A N 1
ATOM 1437 C CA . ASP A 1 195 ? 19.101 61.643 65.583 1.00 36.94 193 ASP A CA 1
ATOM 1438 C C . ASP A 1 195 ? 20.077 61.015 66.576 1.00 34.57 193 ASP A C 1
ATOM 1439 O O . ASP A 1 195 ? 19.745 60.011 67.218 1.00 33.57 193 ASP A O 1
ATOM 1444 N N . PRO A 1 196 ? 21.291 61.558 66.706 1.00 32.43 194 PRO A N 1
ATOM 1445 C CA . PRO A 1 196 ? 22.296 60.942 67.595 1.00 31.12 194 PRO A CA 1
ATOM 1446 C C . PRO A 1 196 ? 21.823 60.721 69.025 1.00 28.99 194 PRO A C 1
ATOM 1447 O O . PRO A 1 196 ? 22.339 59.826 69.712 1.00 27.86 194 PRO A O 1
ATOM 1451 N N . GLU A 1 197 ? 20.852 61.503 69.497 1.00 31.67 195 GLU A N 1
ATOM 1452 C CA . GLU A 1 197 ? 20.343 61.309 70.851 1.00 35.63 195 GLU A CA 1
ATOM 1453 C C . GLU A 1 197 ? 19.790 59.902 71.046 1.00 37.50 195 GLU A C 1
ATOM 1454 O O . GLU A 1 197 ? 19.827 59.369 72.162 1.00 37.15 195 GLU A O 1
ATOM 1460 N N . LEU A 1 198 ? 19.297 59.278 69.971 1.00 35.71 196 LEU A N 1
ATOM 1461 C CA . LEU A 1 198 ? 18.770 57.920 70.044 1.00 37.44 196 LEU A CA 1
ATOM 1462 C C . LEU A 1 198 ? 19.854 56.853 69.969 1.00 32.63 196 LEU A C 1
ATOM 1463 O O . LEU A 1 198 ? 19.624 55.718 70.403 1.00 30.50 196 LEU A O 1
ATOM 1468 N N . ALA A 1 199 ? 21.019 57.176 69.417 1.00 28.91 197 ALA A N 1
ATOM 1469 C CA . ALA A 1 199 ? 22.023 56.168 69.116 1.00 28.81 197 ALA A CA 1
ATOM 1470 C C . ALA A 1 199 ? 23.229 56.211 70.036 1.00 29.14 197 ALA A C 1
ATOM 1471 O O . ALA A 1 199 ? 24.035 55.276 70.004 1.00 27.77 197 ALA A O 1
ATOM 1473 N N . VAL A 1 200 ? 23.374 57.260 70.841 1.00 29.27 198 VAL A N 1
ATOM 1474 C CA . VAL A 1 200 ? 24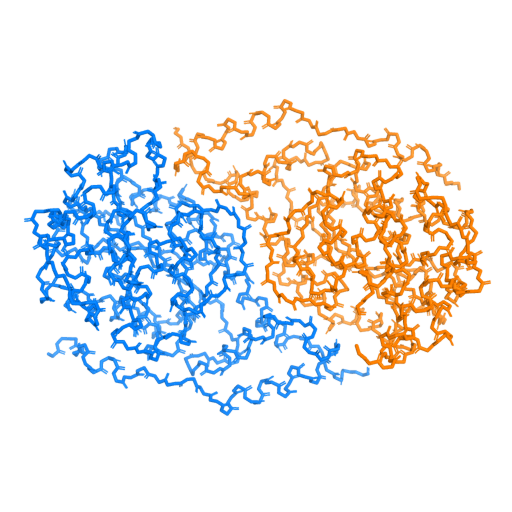.564 57.468 71.658 1.00 30.63 198 VAL A CA 1
ATOM 1475 C C . VAL A 1 200 ? 24.343 56.835 73.027 1.00 30.17 198 VAL A C 1
ATOM 1476 O O . VAL A 1 200 ? 23.394 57.183 73.739 1.00 29.62 198 VAL A O 1
ATOM 1480 N N . GLY A 1 201 ? 25.233 55.915 73.401 1.00 29.31 199 GLY A N 1
ATOM 1481 C CA . GLY A 1 201 ? 25.160 55.219 74.664 1.00 31.15 199 GLY A CA 1
ATOM 1482 C C . GLY A 1 201 ? 26.313 55.573 75.593 1.00 32.02 199 GLY A C 1
ATOM 1483 O O . GLY A 1 201 ? 27.146 56.432 75.314 1.00 27.75 199 GLY A O 1
ATOM 1484 N N . ILE A 1 202 ? 26.341 54.877 76.736 1.00 31.94 200 ILE A N 1
ATOM 1485 C CA . ILE A 1 202 ? 27.330 55.199 77.763 1.00 31.62 200 ILE A CA 1
ATOM 1486 C C . ILE A 1 202 ? 28.691 54.569 77.515 1.00 29.12 200 ILE A C 1
ATOM 1487 O O . ILE A 1 202 ? 29.647 54.907 78.222 1.00 28.49 200 ILE A O 1
ATOM 1492 N N . GLY A 1 203 ? 28.812 53.674 76.536 1.00 28.95 201 GLY A N 1
ATOM 1493 C CA . GLY A 1 203 ? 30.102 53.050 76.279 1.00 26.91 201 GLY A CA 1
ATOM 1494 C C . GLY A 1 203 ? 30.680 52.435 77.537 1.00 29.89 201 GLY A C 1
ATOM 1495 O O . GLY A 1 203 ? 29.996 51.711 78.274 1.00 28.76 201 GLY A O 1
ATOM 1496 N N . ALA A 1 204 ? 31.948 52.751 77.810 1.00 30.60 202 ALA A N 1
ATOM 1497 C CA . ALA A 1 204 ? 32.644 52.252 78.998 1.00 30.12 202 ALA A CA 1
ATOM 1498 C C . ALA A 1 204 ? 32.329 53.146 80.200 1.00 29.79 202 ALA A C 1
ATOM 1499 O O . ALA A 1 204 ? 33.181 53.858 80.739 1.00 29.97 202 ALA A O 1
ATOM 1501 N N . ASN A 1 205 ? 31.060 53.088 80.620 1.00 27.41 203 ASN A N 1
ATOM 1502 C CA . ASN A 1 205 ? 30.589 53.746 81.846 1.00 26.93 203 ASN A CA 1
ATOM 1503 C C . ASN A 1 205 ? 30.803 55.263 81.812 1.00 27.56 203 ASN A C 1
ATOM 1504 O O . ASN A 1 205 ? 31.190 55.875 82.813 1.00 26.22 203 ASN A O 1
ATOM 1509 N N . PHE A 1 206 ? 30.552 55.880 80.656 1.00 27.71 204 PHE A N 1
ATOM 1510 C CA . PHE A 1 206 ? 30.534 57.336 80.593 1.00 27.28 204 PHE A CA 1
ATOM 1511 C C . PHE A 1 206 ? 29.445 57.852 81.531 1.00 31.36 204 PHE A C 1
ATOM 1512 O O . PHE A 1 206 ? 28.339 57.296 81.542 1.00 32.64 204 PHE A O 1
ATOM 1520 N N . PRO A 1 207 ? 29.718 58.873 82.345 1.00 33.71 205 PRO A N 1
ATOM 1521 C CA . PRO A 1 207 ? 28.707 59.348 83.303 1.00 39.11 205 PRO A CA 1
ATOM 1522 C C . PRO A 1 207 ? 27.428 59.775 82.596 1.00 39.85 205 PRO A C 1
ATOM 1523 O O . PRO A 1 207 ? 27.457 60.536 81.624 1.00 35.80 205 PRO A O 1
ATOM 1527 N N . SER A 1 208 ? 26.296 59.270 83.095 1.00 42.07 206 SER A N 1
ATOM 1528 C CA . SER A 1 208 ? 25.014 59.578 82.472 1.00 44.35 206 SER A CA 1
ATOM 1529 C C . SER A 1 208 ? 24.723 61.072 82.506 1.00 43.84 206 SER A C 1
ATOM 1530 O O . SER A 1 208 ? 24.052 61.593 81.610 1.00 45.05 206 SER A O 1
ATOM 1533 N N . GLU A 1 209 ? 25.234 61.780 83.512 1.00 42.34 207 GLU A N 1
ATOM 1534 C CA . GLU A 1 209 ? 25.014 63.219 83.585 1.00 44.66 207 GLU A CA 1
ATOM 1535 C C . GLU A 1 209 ? 25.850 63.993 82.574 1.00 40.72 207 GLU A C 1
ATOM 1536 O O . GLU A 1 209 ? 25.613 65.192 82.392 1.00 43.10 207 GLU A O 1
ATOM 1542 N N . GLN A 1 210 ? 26.811 63.348 81.913 1.00 38.54 208 GLN A N 1
ATOM 1543 C CA . GLN A 1 210 ? 27.588 63.981 80.854 1.00 36.97 208 GLN A CA 1
ATOM 1544 C C . GLN A 1 210 ? 27.248 63.440 79.473 1.00 37.52 208 GLN A C 1
ATOM 1545 O O . GLN A 1 210 ? 27.887 63.835 78.490 1.00 37.17 208 GLN A O 1
ATOM 1551 N N . LEU A 1 211 ? 26.262 62.545 79.370 1.00 34.46 209 LEU A N 1
ATOM 1552 C CA . LEU A 1 211 ? 25.958 61.926 78.083 1.00 35.00 209 LEU A CA 1
ATOM 1553 C C . LEU A 1 211 ? 25.560 62.961 77.038 1.00 35.21 209 LEU A C 1
ATOM 1554 O O . LEU A 1 211 ? 25.791 62.754 75.841 1.00 37.72 209 LEU A O 1
ATOM 1559 N N . HIS A 1 212 ? 24.972 64.081 77.467 1.00 36.57 210 HIS A N 1
ATOM 1560 C CA . HIS A 1 212 ? 24.596 65.134 76.527 1.00 38.44 210 HIS A CA 1
ATOM 1561 C C . HIS A 1 212 ? 25.802 65.669 75.765 1.00 36.52 210 HIS A C 1
ATOM 1562 O O . HIS A 1 212 ? 25.664 66.118 74.622 1.00 34.67 210 HIS A O 1
ATOM 1569 N N . HIS A 1 213 ? 26.985 65.644 76.380 1.00 35.48 211 HIS A N 1
ATOM 1570 C CA . HIS A 1 213 ? 28.183 66.105 75.687 1.00 33.36 211 HIS A CA 1
ATOM 1571 C C . HIS A 1 213 ? 28.623 65.102 74.627 1.00 32.42 211 HIS A C 1
ATOM 1572 O O . HIS A 1 213 ? 29.051 65.491 73.535 1.00 31.57 211 HIS A O 1
ATOM 1579 N N . LYS A 1 214 ? 28.518 63.806 74.926 1.00 30.93 212 LYS A N 1
ATOM 1580 C CA . LYS A 1 214 ? 28.813 62.797 73.915 1.00 30.93 212 LYS A CA 1
ATOM 1581 C C . LYS A 1 214 ? 27.855 62.914 72.736 1.00 30.66 212 LYS A C 1
ATOM 1582 O O . LYS A 1 214 ? 28.264 62.770 71.578 1.00 28.44 212 LYS A O 1
ATOM 1588 N N . VAL A 1 215 ? 26.576 63.187 73.010 1.00 27.89 213 VAL A N 1
ATOM 1589 C CA . VAL A 1 215 ? 25.616 63.406 71.932 1.00 27.30 213 VAL A CA 1
ATOM 1590 C C . VAL A 1 215 ? 26.019 64.620 71.105 1.00 30.88 213 VAL A C 1
ATOM 1591 O O . VAL A 1 215 ? 25.979 64.590 69.870 1.00 33.53 213 VAL A O 1
ATOM 1595 N N . ALA A 1 216 ? 26.415 65.705 71.775 1.00 30.40 214 ALA A N 1
ATOM 1596 C CA . ALA A 1 216 ? 26.819 66.912 71.063 1.00 32.91 214 ALA A CA 1
ATOM 1597 C C . ALA A 1 216 ? 28.014 66.647 70.156 1.00 32.60 214 ALA A C 1
ATOM 1598 O O . ALA A 1 216 ? 28.066 67.147 69.027 1.00 33.21 214 ALA A O 1
ATOM 1600 N N . VAL A 1 217 ? 28.978 65.853 70.628 1.00 28.81 215 VAL A N 1
ATOM 1601 C CA . VAL A 1 217 ? 30.160 65.555 69.823 1.00 28.39 215 VAL A CA 1
ATOM 1602 C C . VAL A 1 217 ? 29.780 64.760 68.578 1.00 29.48 215 VAL A C 1
ATOM 1603 O O . VAL A 1 217 ? 30.262 65.040 67.473 1.00 30.43 215 VAL A O 1
ATOM 1607 N N . VAL A 1 218 ? 28.920 63.752 68.736 1.00 25.93 216 VAL A N 1
ATOM 1608 C CA . VAL A 1 218 ? 28.498 62.951 67.591 1.00 28.06 216 VAL A CA 1
ATOM 1609 C C . VAL A 1 218 ? 27.721 63.808 66.603 1.00 30.24 216 VAL A C 1
ATOM 1610 O O . VAL A 1 218 ? 27.921 63.715 65.385 1.00 31.43 216 VAL A O 1
ATOM 1614 N N . ARG A 1 219 ? 26.817 64.650 67.111 1.00 28.27 217 ARG A N 1
ATOM 1615 C CA . ARG A 1 219 ? 26.070 65.548 66.239 1.00 34.61 217 ARG A CA 1
ATOM 1616 C C . ARG A 1 219 ? 27.009 66.457 65.462 1.00 36.21 217 ARG A C 1
ATOM 1617 O O . ARG A 1 219 ? 26.816 66.684 64.262 1.00 33.31 217 ARG A O 1
ATOM 1625 N N . ARG A 1 220 ? 28.055 66.961 66.124 1.00 33.60 218 ARG A N 1
ATOM 1626 C CA . ARG A 1 220 ? 29.000 67.831 65.437 1.00 33.59 218 ARG A CA 1
ATOM 1627 C C . ARG A 1 220 ? 29.808 67.060 64.397 1.00 31.20 218 ARG A C 1
ATOM 1628 O O . ARG A 1 220 ? 30.099 67.588 63.318 1.00 32.38 218 ARG A O 1
ATOM 1636 N N . ALA A 1 221 ? 30.173 65.811 64.697 1.00 27.94 219 ALA A N 1
ATOM 1637 C CA . ALA A 1 221 ? 30.893 64.993 63.724 1.00 30.69 219 ALA A CA 1
ATOM 1638 C C . ALA A 1 221 ? 30.077 64.799 62.452 1.00 30.95 219 ALA A C 1
ATOM 1639 O O . ALA A 1 221 ? 30.611 64.892 61.337 1.00 33.79 219 ALA A O 1
ATOM 1641 N N . ILE A 1 222 ? 28.781 64.529 62.596 1.00 29.99 220 ILE A N 1
ATOM 1642 C CA . ILE A 1 222 ? 27.934 64.352 61.420 1.00 31.67 220 ILE A CA 1
ATOM 1643 C C . ILE A 1 222 ? 27.758 65.672 60.681 1.00 34.88 220 ILE A C 1
ATOM 1644 O O . ILE A 1 222 ? 27.800 65.718 59.444 1.00 36.59 220 ILE A O 1
ATOM 1649 N N . GLU A 1 223 ? 27.556 66.766 61.420 1.00 31.62 221 GLU A N 1
ATOM 1650 C CA . GLU A 1 223 ? 27.364 68.064 60.782 1.00 35.47 221 GLU A CA 1
ATOM 1651 C C . GLU A 1 223 ? 28.626 68.507 60.051 1.00 32.61 221 GLU A C 1
ATOM 1652 O O . GLU A 1 223 ? 28.555 69.052 58.945 1.00 33.02 221 GLU A O 1
ATOM 1658 N N . THR A 1 224 ? 29.791 68.269 60.649 1.00 31.16 222 THR A N 1
ATOM 1659 C CA . THR A 1 224 ? 31.048 68.669 60.023 1.00 37.05 222 THR A CA 1
ATOM 1660 C C . THR A 1 224 ? 31.327 67.859 58.762 1.00 32.47 222 THR A C 1
ATOM 1661 O O . THR A 1 224 ? 31.741 68.417 57.738 1.00 32.74 222 THR A O 1
ATOM 1665 N N . ASN A 1 225 ? 31.084 66.552 58.808 1.00 30.58 223 ASN A N 1
ATOM 1666 C CA . ASN A 1 225 ? 31.520 65.661 57.742 1.00 32.58 223 ASN A CA 1
ATOM 1667 C C . ASN A 1 225 ? 30.464 65.414 56.675 1.00 33.12 223 ASN A C 1
ATOM 1668 O O . ASN A 1 225 ? 30.825 65.065 55.546 1.00 33.37 223 ASN A O 1
ATOM 1673 N N . GLN A 1 226 ? 29.183 65.564 57.004 1.00 33.76 224 GLN A N 1
ATOM 1674 C CA . GLN A 1 226 ? 28.067 65.334 56.090 1.00 35.33 224 GLN A CA 1
ATOM 1675 C C . GLN A 1 226 ? 28.249 64.043 55.275 1.00 33.85 224 GLN A C 1
ATOM 1676 O O . GLN A 1 226 ? 28.306 64.094 54.043 1.00 31.16 224 GLN A O 1
ATOM 1682 N N . PRO A 1 227 ? 28.336 62.889 55.931 1.00 31.87 225 PRO A N 1
ATOM 1683 C CA . PRO A 1 227 ? 28.537 61.642 55.181 1.00 31.61 225 PRO A CA 1
ATOM 1684 C C . PRO A 1 227 ? 27.302 61.237 54.386 1.00 36.01 225 PRO A C 1
ATOM 1685 O O . PRO A 1 227 ? 26.164 61.550 54.744 1.00 34.95 225 PRO A O 1
ATOM 1689 N N . ASP A 1 228 ? 27.553 60.538 53.282 1.00 34.70 226 ASP A N 1
ATOM 1690 C CA . ASP A 1 228 ? 26.504 59.988 52.426 1.00 33.40 226 ASP A CA 1
ATOM 1691 C C . ASP A 1 228 ? 26.052 58.661 53.021 1.00 27.18 226 ASP A C 1
ATOM 1692 O O . ASP A 1 228 ? 26.776 57.663 52.955 1.00 25.91 226 ASP A O 1
ATOM 1697 N N . ALA A 1 229 ? 24.847 58.641 53.592 1.00 31.36 227 ALA A N 1
ATOM 1698 C CA . ALA A 1 229 ? 24.363 57.452 54.287 1.00 27.12 227 ALA A CA 1
ATOM 1699 C C . ALA A 1 229 ? 24.249 56.240 53.370 1.00 26.42 227 ALA A C 1
ATOM 1700 O O . ALA A 1 229 ? 24.303 55.105 53.854 1.00 30.27 227 ALA A O 1
ATOM 1702 N N . SER A 1 230 ? 24.101 56.446 52.060 1.00 27.08 228 SER A N 1
ATOM 1703 C CA . SER A 1 230 ? 24.036 55.321 51.137 1.00 28.38 228 SER A CA 1
ATOM 1704 C C . SER A 1 230 ? 25.404 54.723 50.827 1.00 30.43 228 SER A C 1
ATOM 1705 O O . SER A 1 230 ? 25.469 53.639 50.242 1.00 30.69 228 SER A O 1
ATOM 1708 N N . ASP A 1 231 ? 26.487 55.394 51.203 1.00 30.83 229 ASP A N 1
ATOM 1709 C CA . ASP A 1 231 ? 27.842 55.035 50.791 1.00 28.32 229 ASP A CA 1
ATOM 1710 C C . ASP A 1 231 ? 28.572 54.507 52.026 1.00 27.25 229 ASP A C 1
ATOM 1711 O O . ASP A 1 231 ? 29.036 55.287 52.863 1.00 27.33 229 ASP A O 1
ATOM 1716 N N . GLY A 1 232 ? 28.677 53.180 52.128 1.00 24.22 230 GLY A N 1
ATOM 1717 C CA . GLY A 1 232 ? 29.269 52.577 53.315 1.00 24.34 230 GLY A CA 1
ATOM 1718 C C . GLY A 1 232 ? 30.719 52.969 53.524 1.00 24.34 230 GLY A C 1
ATOM 1719 O O . GLY A 1 232 ? 31.158 53.178 54.661 1.00 21.71 230 GLY A O 1
ATOM 1720 N N . ILE A 1 233 ? 31.486 53.067 52.438 1.00 24.07 231 ILE A N 1
ATOM 1721 C CA . ILE A 1 233 ? 32.884 53.469 52.564 1.00 25.26 231 ILE A CA 1
ATOM 1722 C C . ILE A 1 233 ? 32.979 54.922 53.026 1.00 26.27 231 ILE A C 1
ATOM 1723 O O . ILE A 1 233 ? 33.817 55.268 53.871 1.00 23.87 231 ILE A O 1
ATOM 1728 N N . ASP A 1 234 ? 32.117 55.790 52.485 1.00 26.26 232 ASP A N 1
ATOM 1729 C CA . ASP A 1 234 ? 32.144 57.204 52.858 1.00 26.17 232 ASP A CA 1
ATOM 1730 C C . ASP A 1 234 ? 31.824 57.399 54.333 1.00 25.39 232 ASP A C 1
ATOM 1731 O O . ASP A 1 234 ? 32.460 58.211 55.009 1.00 27.09 232 ASP A O 1
ATOM 1736 N N . VAL A 1 235 ? 30.826 56.679 54.841 1.00 22.47 233 VAL A N 1
ATOM 1737 C CA . VAL A 1 235 ? 30.465 56.797 56.248 1.00 22.63 233 VAL A CA 1
ATOM 1738 C C . VAL A 1 235 ? 31.599 56.301 57.131 1.00 23.25 233 VAL A C 1
ATOM 1739 O O . VAL A 1 235 ? 31.947 56.941 58.127 1.00 24.62 233 VAL A O 1
ATOM 1743 N N . LEU A 1 236 ? 32.197 55.160 56.775 1.00 24.61 234 LEU A N 1
ATOM 1744 C CA . LEU A 1 236 ? 33.345 54.656 57.525 1.00 23.12 234 LEU A CA 1
ATOM 1745 C C . LEU A 1 236 ? 34.482 55.671 57.534 1.00 25.09 234 LEU A C 1
ATOM 1746 O O . LEU A 1 236 ? 35.086 55.935 58.581 1.00 24.85 234 LEU A O 1
ATOM 1751 N N . ALA A 1 237 ? 34.793 56.251 56.371 1.00 25.48 235 ALA A N 1
ATOM 1752 C CA . ALA A 1 237 ? 35.953 57.132 56.287 1.00 26.56 235 ALA A CA 1
ATOM 1753 C C . ALA A 1 237 ? 35.717 58.434 57.039 1.00 27.83 235 ALA A C 1
ATOM 1754 O O . ALA A 1 237 ? 36.645 58.989 57.647 1.00 26.21 235 ALA A O 1
ATOM 1756 N N . LYS A 1 238 ? 34.480 58.928 57.016 1.00 23.03 236 LYS A N 1
ATOM 1757 C CA . LYS A 1 238 ? 34.196 60.246 57.569 1.00 24.31 236 LYS A CA 1
ATOM 1758 C C . LYS A 1 238 ? 33.961 60.198 59.077 1.00 25.75 236 LYS A C 1
ATOM 1759 O O . LYS A 1 238 ? 34.569 60.972 59.823 1.00 25.73 236 LYS A O 1
ATOM 1765 N N . VAL A 1 239 ? 33.085 59.312 59.550 1.00 24.26 237 VAL A N 1
ATOM 1766 C CA . VAL A 1 239 ? 32.734 59.304 60.965 1.00 24.61 237 VAL A CA 1
ATOM 1767 C C . VAL A 1 239 ? 32.997 57.946 61.617 1.00 24.48 237 VAL A C 1
ATOM 1768 O O . VAL A 1 239 ? 32.486 57.667 62.703 1.00 25.23 237 VAL A O 1
ATOM 1772 N N . GLY A 1 240 ? 33.801 57.104 60.989 1.00 25.48 238 GLY A N 1
ATOM 1773 C CA . GLY A 1 240 ? 34.152 55.815 61.564 1.00 21.61 238 GLY A CA 1
ATOM 1774 C C . GLY A 1 240 ? 35.514 55.848 62.221 1.00 24.70 238 GLY A C 1
ATOM 1775 O O . GLY A 1 240 ? 35.893 56.836 62.862 1.00 24.59 238 GLY A O 1
ATOM 1776 N N . GLY A 1 241 ? 36.255 54.758 62.056 1.00 24.15 239 GLY A N 1
ATOM 1777 C CA . GLY A 1 241 ? 37.601 54.626 62.584 1.00 22.50 239 GLY A CA 1
ATOM 1778 C C . GLY A 1 241 ? 38.212 53.370 62.005 1.00 22.07 239 GLY A C 1
ATOM 1779 O O . GLY A 1 241 ? 37.538 52.590 61.331 1.00 23.90 239 GLY A O 1
ATOM 1780 N N . PHE A 1 242 ? 39.501 53.168 62.294 1.00 19.16 240 PHE A N 1
ATOM 1781 C CA . PHE A 1 242 ? 40.224 52.058 61.672 1.00 23.24 240 PHE A CA 1
ATOM 1782 C C . PHE A 1 242 ? 39.742 50.702 62.182 1.00 23.76 240 PHE A C 1
ATOM 1783 O O . PHE A 1 242 ? 39.685 49.733 61.414 1.00 21.47 240 PHE A O 1
ATOM 1791 N N . ASP A 1 243 ? 39.411 50.599 63.470 1.00 20.76 241 ASP A N 1
ATOM 1792 C CA . ASP A 1 243 ? 38.884 49.339 63.984 1.00 21.17 241 ASP A CA 1
ATOM 1793 C C . ASP A 1 243 ? 37.546 49.001 63.330 1.00 21.55 241 ASP A C 1
ATOM 1794 O O . ASP A 1 243 ? 37.308 47.860 62.921 1.00 22.53 241 ASP A O 1
ATOM 1799 N N . LEU A 1 244 ? 36.668 49.994 63.201 1.00 21.03 242 LEU A N 1
ATOM 1800 C CA . LEU A 1 244 ? 35.395 49.779 62.523 1.00 20.55 242 LEU A CA 1
ATOM 1801 C C . LEU A 1 244 ? 35.596 49.363 61.067 1.00 22.27 242 LEU A C 1
ATOM 1802 O O . LEU A 1 244 ? 34.904 48.467 60.572 1.00 20.90 242 LEU A O 1
ATOM 1807 N N . VAL A 1 245 ? 36.530 50.006 60.361 1.00 22.07 243 VAL A N 1
ATOM 1808 C CA . VAL A 1 245 ? 36.812 49.602 58.982 1.00 21.34 243 VAL A CA 1
ATOM 1809 C C . VAL A 1 245 ? 37.295 48.158 58.949 1.00 24.94 243 VAL A C 1
ATOM 1810 O O . VAL A 1 245 ? 36.857 47.352 58.117 1.00 23.35 243 VAL A O 1
ATOM 1814 N N . GLY A 1 246 ? 38.210 47.814 59.858 1.00 23.77 244 GLY A N 1
ATOM 1815 C CA . GLY A 1 246 ? 38.762 46.469 59.867 1.00 24.47 244 GLY A CA 1
ATOM 1816 C C . GLY A 1 246 ? 37.701 45.407 60.073 1.00 24.64 244 GLY A C 1
ATOM 1817 O O . GLY A 1 246 ? 37.711 44.367 59.404 1.00 22.58 244 GLY A O 1
ATOM 1818 N N . MET A 1 247 ? 36.763 45.655 60.996 1.00 22.07 245 MET A N 1
ATOM 1819 C CA . MET A 1 247 ? 35.704 44.680 61.232 1.00 22.79 245 MET A CA 1
ATOM 1820 C C . MET A 1 247 ? 34.814 44.538 60.004 1.00 22.31 245 MET A C 1
ATOM 1821 O O . MET A 1 247 ? 34.409 43.426 59.648 1.00 19.49 245 MET A O 1
ATOM 1826 N N . THR A 1 248 ? 34.505 45.653 59.336 1.00 21.07 246 THR A N 1
ATOM 1827 C CA . THR A 1 248 ? 33.775 45.560 58.075 1.00 19.32 246 THR A CA 1
ATOM 1828 C C . THR A 1 248 ? 34.533 44.699 57.066 1.00 22.57 246 THR A C 1
ATOM 1829 O O . THR A 1 248 ? 33.935 43.852 56.392 1.00 23.71 246 THR A O 1
ATOM 1833 N N . GLY A 1 249 ? 35.855 44.880 56.974 1.00 20.82 247 GLY A N 1
ATOM 1834 C CA . GLY A 1 249 ? 36.646 44.066 56.057 1.00 20.71 247 GLY A CA 1
ATOM 1835 C C . GLY A 1 249 ? 36.591 42.579 56.372 1.00 23.91 247 GLY A C 1
ATOM 1836 O O . GLY A 1 249 ? 36.550 41.744 55.462 1.00 23.94 247 GLY A O 1
ATOM 1837 N N . VAL A 1 250 ? 36.598 42.223 57.662 1.00 22.01 248 VAL A N 1
ATOM 1838 C CA . VAL A 1 250 ? 36.487 40.812 58.040 1.00 21.96 248 VAL A CA 1
ATOM 1839 C C . VAL A 1 250 ? 35.158 40.242 57.562 1.00 24.81 248 VAL A C 1
ATOM 1840 O O . VAL A 1 250 ? 35.099 39.129 57.025 1.00 23.03 248 VAL A O 1
ATOM 1844 N N . MET A 1 251 ? 34.073 40.998 57.747 1.00 21.94 249 MET A N 1
ATOM 1845 C CA . MET A 1 251 ? 32.765 40.543 57.289 1.00 21.40 249 MET A CA 1
ATOM 1846 C C . MET A 1 251 ? 32.745 40.386 55.773 1.00 25.00 249 MET A C 1
ATOM 1847 O O . MET A 1 251 ? 32.241 39.387 55.245 1.00 24.44 249 MET A O 1
ATOM 1852 N N . LEU A 1 252 ? 33.303 41.364 55.055 1.00 24.86 250 LEU A N 1
ATOM 1853 C CA . LEU A 1 252 ? 33.382 41.253 53.601 1.00 26.10 250 LEU A CA 1
ATOM 1854 C C . LEU A 1 252 ? 34.186 40.028 53.182 1.00 26.52 250 LEU A C 1
ATOM 1855 O O . LEU A 1 252 ? 33.779 39.284 52.278 1.00 24.93 250 LEU A O 1
ATOM 1860 N N . GLY A 1 253 ? 35.318 39.789 53.847 1.00 23.43 251 GLY A N 1
ATOM 1861 C CA . GLY A 1 253 ? 36.170 38.672 53.471 1.00 22.81 251 GLY A CA 1
ATOM 1862 C C . GLY A 1 253 ? 35.551 37.324 53.786 1.00 23.68 251 GLY A C 1
ATOM 1863 O O . GLY A 1 253 ? 35.659 36.386 52.991 1.00 24.16 251 GLY A O 1
ATOM 1864 N N . ALA A 1 254 ? 34.891 37.207 54.943 1.00 23.57 252 ALA A N 1
ATOM 1865 C CA . ALA A 1 254 ? 34.202 35.964 55.279 1.00 23.42 252 ALA A CA 1
ATOM 1866 C C . ALA A 1 254 ? 33.096 35.668 54.271 1.00 23.98 252 ALA A C 1
ATOM 1867 O O . ALA A 1 254 ? 32.969 34.541 53.779 1.00 22.20 252 ALA A O 1
ATOM 1869 N N . ALA A 1 255 ? 32.285 36.678 53.951 1.00 21.00 253 ALA A N 1
ATOM 1870 C CA . ALA A 1 255 ? 31.236 36.485 52.957 1.00 20.51 253 ALA A CA 1
ATOM 1871 C C . ALA A 1 255 ? 31.827 36.137 51.596 1.00 24.91 253 ALA A C 1
ATOM 1872 O O . ALA A 1 255 ? 31.270 35.310 50.863 1.00 25.15 253 ALA A O 1
ATOM 1874 N N . ALA A 1 256 ? 32.956 36.762 51.237 1.00 22.32 254 ALA A N 1
ATOM 1875 C CA . ALA A 1 256 ? 33.602 36.426 49.971 1.00 26.73 254 ALA A CA 1
ATOM 1876 C C . ALA A 1 256 ? 34.123 34.996 49.981 1.00 27.57 254 ALA A C 1
ATOM 1877 O O . ALA A 1 256 ? 34.079 34.309 48.952 1.00 27.62 254 ALA A O 1
ATOM 1879 N N . ALA A 1 257 ? 34.602 34.528 51.132 1.00 25.19 255 ALA A N 1
ATOM 1880 C CA . ALA A 1 257 ? 35.020 33.140 51.269 1.00 26.37 255 ALA A CA 1
ATOM 1881 C C . ALA A 1 257 ? 33.846 32.172 51.272 1.00 27.97 255 ALA A C 1
ATOM 1882 O O . ALA A 1 257 ? 34.064 30.962 51.125 1.00 27.18 255 ALA A O 1
ATOM 1884 N N . GLY A 1 258 ? 32.622 32.670 51.437 1.00 26.32 256 GLY A N 1
ATOM 1885 C CA . GLY A 1 258 ? 31.482 31.791 51.602 1.00 24.24 256 GLY A CA 1
ATOM 1886 C C . GLY A 1 258 ? 31.363 31.210 52.992 1.00 21.97 256 GLY A C 1
ATOM 1887 O O . GLY A 1 258 ? 30.857 30.090 53.149 1.00 23.49 256 GLY A O 1
ATOM 1888 N N . LEU A 1 259 ? 31.814 31.939 54.009 1.00 22.40 257 LEU A N 1
ATOM 1889 C CA . LEU A 1 259 ? 31.927 31.433 55.367 1.00 22.83 257 LEU A CA 1
ATOM 1890 C C . LEU A 1 259 ? 31.148 32.300 56.349 1.00 23.87 257 LEU A C 1
ATOM 1891 O O . LEU A 1 259 ? 30.923 33.491 56.104 1.00 21.76 257 LEU A O 1
ATOM 1896 N N . PRO A 1 260 ? 30.742 31.740 57.483 1.00 22.41 258 PRO A N 1
ATOM 1897 C CA . PRO A 1 260 ? 30.007 32.528 58.476 1.00 23.24 258 PRO A CA 1
ATOM 1898 C C . PRO A 1 260 ? 30.919 33.450 59.274 1.00 23.48 258 PRO A C 1
ATOM 1899 O O . PRO A 1 260 ? 32.074 33.131 59.565 1.00 20.22 258 PRO A O 1
ATOM 1903 N N . VAL A 1 261 ? 30.377 34.607 59.649 1.00 18.31 259 VAL A N 1
ATOM 1904 C CA . VAL A 1 261 ? 31.081 35.513 60.548 1.00 18.44 259 VAL A CA 1
ATOM 1905 C C . VAL A 1 261 ? 30.132 35.932 61.665 1.00 22.61 259 VAL A C 1
ATOM 1906 O O . VAL A 1 261 ? 29.014 36.387 61.404 1.00 22.44 259 VAL A O 1
ATOM 1910 N N . VAL A 1 262 ? 30.578 35.761 62.908 1.00 20.12 260 VAL A N 1
ATOM 1911 C CA . VAL A 1 262 ? 29.740 35.990 64.079 1.00 20.42 260 VAL A CA 1
ATOM 1912 C C . VAL A 1 262 ? 29.966 37.412 64.576 1.00 21.65 260 VAL A C 1
ATOM 1913 O O . VAL A 1 262 ? 31.105 37.815 64.838 1.00 21.89 260 VAL A O 1
ATOM 1917 N N . LEU A 1 263 ? 28.879 38.173 64.696 1.00 22.48 261 LEU A N 1
ATOM 1918 C CA . LEU A 1 263 ? 28.967 39.543 65.175 1.00 24.11 261 LEU A CA 1
ATOM 1919 C C . LEU A 1 263 ? 29.222 39.567 66.672 1.00 24.77 261 LEU A C 1
ATOM 1920 O O . LEU A 1 263 ? 29.035 38.570 67.379 1.00 21.02 261 LEU A O 1
ATOM 1925 N N . ASP A 1 264 ? 29.647 40.733 67.154 1.00 25.17 262 ASP A N 1
ATOM 1926 C CA . ASP A 1 264 ? 29.793 40.945 68.587 1.00 23.86 262 ASP A CA 1
ATOM 1927 C C . ASP A 1 264 ? 28.672 41.856 69.064 1.00 27.48 262 ASP A C 1
ATOM 1928 O O . ASP A 1 264 ? 27.492 41.489 68.985 1.00 27.54 262 ASP A O 1
ATOM 1933 N N . GLY A 1 265 ? 29.023 43.053 69.534 1.00 27.13 263 GLY A N 1
ATOM 1934 C CA . GLY A 1 265 ? 28.022 43.987 70.010 1.00 23.22 263 GLY A CA 1
ATOM 1935 C C . GLY A 1 265 ? 27.897 45.244 69.164 1.00 26.13 263 GLY A C 1
ATOM 1936 O O . GLY A 1 265 ? 28.000 45.193 67.933 1.00 23.89 263 GLY A O 1
ATOM 1937 N N . PHE A 1 266 ? 27.706 46.380 69.841 1.00 20.18 264 PHE A N 1
ATOM 1938 C CA . PHE A 1 266 ? 27.333 47.630 69.181 1.00 23.85 264 PHE A CA 1
ATOM 1939 C C . PHE A 1 266 ? 28.361 48.065 68.143 1.00 23.37 264 PHE A C 1
ATOM 1940 O O . PHE A 1 266 ? 27.998 48.489 67.038 1.00 23.53 264 PHE A O 1
ATOM 1948 N N . LEU A 1 267 ? 29.649 48.015 68.488 1.00 21.32 265 LEU A N 1
ATOM 1949 C CA . LEU A 1 267 ? 30.671 48.396 67.518 1.00 22.44 265 LEU A CA 1
ATOM 1950 C C . LEU A 1 267 ? 30.558 47.553 66.255 1.00 24.43 265 LEU A C 1
ATOM 1951 O O . LEU A 1 267 ? 30.615 48.073 65.135 1.00 23.48 265 LEU A O 1
ATOM 1956 N N . SER A 1 268 ? 30.400 46.239 66.422 1.00 22.16 266 SER A N 1
ATOM 1957 C CA . SER A 1 268 ? 30.271 45.364 65.260 1.00 23.88 266 SER A CA 1
ATOM 1958 C C . SER A 1 268 ? 28.978 45.615 64.491 1.00 23.58 266 SER A C 1
ATOM 1959 O O . SER A 1 268 ? 28.940 45.387 63.274 1.00 22.92 266 SER A O 1
ATOM 1962 N N . TYR A 1 269 ? 27.916 46.086 65.160 1.00 21.54 267 TYR A N 1
ATOM 1963 C CA . TYR A 1 269 ? 26.702 46.436 64.419 1.00 19.71 267 TYR A CA 1
ATOM 1964 C C . TYR A 1 269 ? 26.975 47.569 63.441 1.00 21.84 267 TYR A C 1
ATOM 1965 O O . TYR A 1 269 ? 26.481 47.559 62.305 1.00 21.85 267 TYR A O 1
ATOM 1974 N N . ALA A 1 270 ? 27.734 48.574 63.881 1.00 22.22 268 ALA A N 1
ATOM 1975 C CA . ALA A 1 270 ? 28.083 49.676 62.992 1.00 24.21 268 ALA A CA 1
ATOM 1976 C C . ALA A 1 270 ? 28.871 49.174 61.790 1.00 23.31 268 ALA A C 1
ATOM 1977 O O . ALA A 1 270 ? 28.601 49.565 60.646 1.00 21.19 268 ALA A O 1
ATOM 1979 N N . SER A 1 271 ? 29.846 48.295 62.029 1.00 19.97 269 SER A N 1
ATOM 1980 C CA . SER A 1 271 ? 30.612 47.733 60.923 1.00 22.87 269 SER A CA 1
ATOM 1981 C C . SER A 1 271 ? 29.732 46.885 60.013 1.00 23.73 269 SER A C 1
ATOM 1982 O O . SER A 1 271 ? 29.914 46.879 58.787 1.00 22.76 269 SER A O 1
ATOM 1985 N N . ALA A 1 272 ? 28.777 46.155 60.598 1.00 21.08 270 ALA A N 1
ATOM 1986 C CA . ALA A 1 272 ? 27.868 45.343 59.794 1.00 22.19 270 ALA A CA 1
ATOM 1987 C C . ALA A 1 272 ? 26.964 46.214 58.927 1.00 21.58 270 ALA A C 1
ATOM 1988 O O . ALA A 1 272 ? 26.698 45.881 57.765 1.00 21.16 270 ALA A O 1
ATOM 1990 N N . LEU A 1 273 ? 26.468 47.325 59.478 1.00 22.06 271 LEU A N 1
ATOM 1991 C CA . LEU A 1 273 ? 25.686 48.255 58.670 1.00 24.87 271 LEU A CA 1
ATOM 1992 C C . LEU A 1 273 ? 26.496 48.752 57.476 1.00 25.36 271 LEU A C 1
ATOM 1993 O O . LEU A 1 273 ? 25.986 48.821 56.351 1.00 25.06 271 LEU A O 1
ATOM 1998 N N . ALA A 1 274 ? 27.776 49.063 57.692 1.00 23.21 272 ALA A N 1
ATOM 1999 C CA . ALA A 1 274 ? 28.603 49.528 56.581 1.00 21.17 272 ALA A CA 1
ATOM 2000 C C . ALA A 1 274 ? 28.862 48.407 55.584 1.00 21.93 272 ALA A C 1
ATOM 2001 O O . ALA A 1 274 ? 28.829 48.633 54.369 1.00 21.77 272 ALA A O 1
ATOM 2003 N N . ALA A 1 275 ? 29.090 47.187 56.079 1.00 21.80 273 ALA A N 1
ATOM 2004 C CA . ALA A 1 275 ? 29.323 46.057 55.183 1.00 21.84 273 ALA A CA 1
ATOM 2005 C C . ALA A 1 275 ? 28.116 45.796 54.297 1.00 23.25 273 ALA A C 1
ATOM 2006 O O . ALA A 1 275 ? 28.262 45.556 53.093 1.00 24.48 273 ALA A O 1
ATOM 2008 N N . CYS A 1 276 ? 26.912 45.820 54.877 1.00 22.56 274 CYS A N 1
ATOM 2009 C CA . CYS A 1 276 ? 25.716 45.576 54.078 1.00 25.66 274 CYS A CA 1
ATOM 2010 C C . CYS A 1 276 ? 25.456 46.699 53.079 1.00 25.07 274 CYS A C 1
ATOM 2011 O O . CYS A 1 276 ? 24.913 46.443 51.998 1.00 24.49 274 CYS A O 1
ATOM 2014 N N . ARG A 1 277 ? 25.816 47.941 53.420 1.00 23.13 275 ARG A N 1
ATOM 2015 C CA A ARG A 1 277 ? 25.717 49.031 52.451 0.50 26.75 275 ARG A CA 1
ATOM 2016 C CA B ARG A 1 277 ? 25.705 49.022 52.445 0.50 26.74 275 ARG A CA 1
ATOM 2017 C C . ARG A 1 277 ? 26.676 48.816 51.290 1.00 27.28 275 ARG A C 1
ATOM 2018 O O . ARG A 1 277 ? 26.363 49.147 50.139 1.00 26.28 275 ARG A O 1
ATOM 2033 N N . ILE A 1 278 ? 27.855 48.275 51.582 1.00 25.11 276 ILE A N 1
ATOM 2034 C CA . ILE A 1 278 ? 28.865 48.065 50.557 1.00 27.63 276 ILE A CA 1
ATOM 2035 C C . ILE A 1 278 ? 28.455 46.928 49.634 1.00 26.63 276 ILE A C 1
ATOM 2036 O O . ILE A 1 278 ? 28.585 47.030 48.408 1.00 27.88 276 ILE A O 1
ATOM 2041 N N . GLU A 1 279 ? 27.944 45.835 50.203 1.00 27.81 277 GLU A N 1
ATOM 2042 C CA . GLU A 1 279 ? 27.444 44.710 49.412 1.00 27.04 277 GLU A CA 1
ATOM 2043 C C . GLU A 1 279 ? 26.335 44.050 50.219 1.00 22.53 277 GLU A C 1
ATOM 2044 O O . GLU A 1 279 ? 26.607 43.467 51.267 1.00 21.93 277 GLU A O 1
ATOM 2050 N N . ALA A 1 280 ? 25.093 44.146 49.738 1.00 25.19 278 ALA A N 1
ATOM 2051 C CA . ALA A 1 280 ? 23.962 43.641 50.511 1.00 27.87 278 ALA A CA 1
ATOM 2052 C C . ALA A 1 280 ? 24.031 42.128 50.693 1.00 29.88 278 ALA A C 1
ATOM 2053 O O . ALA A 1 280 ? 23.497 41.598 51.675 1.00 28.44 278 ALA A O 1
ATOM 2055 N N . LYS A 1 281 ? 24.697 41.420 49.777 1.00 25.09 279 LYS A N 1
ATOM 2056 C CA . LYS A 1 281 ? 24.807 39.968 49.893 1.00 25.91 279 LYS A CA 1
ATOM 2057 C C . LYS A 1 281 ? 25.609 39.526 51.113 1.00 27.05 279 LYS A C 1
ATOM 2058 O O . LYS A 1 281 ? 25.587 38.337 51.448 1.00 26.65 279 LYS A O 1
ATOM 2064 N N . VAL A 1 282 ? 26.302 40.444 51.786 1.00 23.62 280 VAL A N 1
ATOM 2065 C CA A VAL A 1 282 ? 27.048 40.057 52.978 0.50 23.52 280 VAL A CA 1
ATOM 2066 C CA B VAL A 1 282 ? 27.046 40.099 52.996 0.50 23.55 280 VAL A CA 1
ATOM 2067 C C . VAL A 1 282 ? 26.103 39.673 54.114 1.00 25.77 280 VAL A C 1
ATOM 2068 O O . VAL A 1 282 ? 26.473 38.873 54.987 1.00 23.12 280 VAL A O 1
ATOM 2075 N N . ARG A 1 283 ? 24.871 40.195 54.110 1.00 27.61 281 ARG A N 1
ATOM 2076 C CA . ARG A 1 283 ? 23.990 40.038 55.267 1.00 29.02 281 ARG A CA 1
ATOM 2077 C C . ARG A 1 283 ? 23.741 38.573 55.607 1.00 28.11 281 ARG A C 1
ATOM 2078 O O . ARG A 1 283 ? 23.685 38.208 56.785 1.00 27.66 281 ARG A O 1
ATOM 2086 N N . ASP A 1 284 ? 23.613 37.715 54.599 1.00 26.96 282 ASP A N 1
ATOM 2087 C CA . ASP A 1 284 ? 23.251 36.329 54.866 1.00 30.26 282 ASP A CA 1
ATOM 2088 C C . ASP A 1 284 ? 24.407 35.495 55.402 1.00 25.93 282 ASP A C 1
ATOM 2089 O O . ASP A 1 284 ? 24.184 34.353 55.814 1.00 26.92 282 ASP A O 1
ATOM 2094 N N . TYR A 1 285 ? 25.623 36.028 55.406 1.00 20.64 283 TYR A N 1
ATOM 2095 C CA . TYR A 1 285 ? 26.740 35.366 56.066 1.00 23.81 283 TYR A CA 1
ATOM 2096 C C . TYR A 1 285 ? 26.917 35.813 57.508 1.00 25.26 283 TYR A C 1
ATOM 2097 O O . TYR A 1 285 ? 27.703 35.200 58.240 1.00 22.91 283 TYR A O 1
ATOM 2106 N N . LEU A 1 286 ? 26.198 36.850 57.931 1.00 24.26 284 LEU A N 1
ATOM 2107 C CA . LEU A 1 286 ? 26.308 37.339 59.297 1.00 22.78 284 LEU A CA 1
ATOM 2108 C C . LEU A 1 286 ? 25.512 36.454 60.238 1.00 23.87 284 LEU A C 1
ATOM 2109 O O . LEU A 1 286 ? 24.395 36.031 59.921 1.00 25.24 284 LEU A O 1
ATOM 2114 N N . ILE A 1 287 ? 26.090 36.182 61.402 1.00 22.69 285 ILE A N 1
ATOM 2115 C CA . ILE A 1 287 ? 25.390 35.481 62.471 1.00 24.52 285 ILE A CA 1
ATOM 2116 C C . ILE A 1 287 ? 25.399 36.381 63.699 1.00 23.55 285 ILE A C 1
ATOM 2117 O O . ILE A 1 287 ? 26.474 36.649 64.252 1.00 22.04 285 ILE A O 1
ATOM 2122 N N . PRO A 1 288 ? 24.257 36.883 64.152 1.00 25.28 286 PRO A N 1
ATOM 2123 C CA . PRO A 1 288 ? 24.262 37.714 65.356 1.00 25.71 286 PRO A CA 1
ATOM 2124 C C . PRO A 1 288 ? 24.599 36.868 66.575 1.00 29.00 286 PRO A C 1
ATOM 2125 O O . PRO A 1 288 ? 24.441 35.644 66.583 1.00 29.58 286 PRO A O 1
ATOM 2129 N N . SER A 1 289 ? 25.102 37.533 67.611 1.00 25.72 287 SER A N 1
ATOM 2130 C CA . SER A 1 289 ? 25.428 36.796 68.823 1.00 24.13 287 SER A CA 1
ATOM 2131 C C . SER A 1 289 ? 24.512 37.246 69.948 1.00 24.72 287 SER A C 1
ATOM 2132 O O . SER A 1 289 ? 23.488 36.608 70.210 1.00 24.50 287 SER A O 1
ATOM 2135 N N . HIS A 1 290 ? 24.846 38.364 70.583 1.00 24.37 288 HIS A N 1
ATOM 2136 C CA . HIS A 1 290 ? 24.105 38.856 71.730 1.00 26.15 288 HIS A CA 1
ATOM 2137 C C . HIS A 1 290 ? 23.497 40.222 71.436 1.00 27.77 288 HIS A C 1
ATOM 2138 O O . HIS A 1 290 ? 23.865 40.903 70.473 1.00 25.56 288 HIS A O 1
ATOM 2145 N N . LEU A 1 291 ? 22.537 40.601 72.274 1.00 27.58 289 LEU A N 1
ATOM 2146 C CA . LEU A 1 291 ? 21.882 41.903 72.191 1.00 26.74 289 LEU A CA 1
ATOM 2147 C C . LEU A 1 291 ? 22.637 42.862 73.107 1.00 26.43 289 LEU A C 1
ATOM 2148 O O . LEU A 1 291 ? 22.497 42.814 74.330 1.00 26.04 289 LEU A O 1
ATOM 2153 N N . SER A 1 292 ? 23.452 43.728 72.513 1.00 26.54 290 SER A N 1
ATOM 2154 C CA . SER A 1 292 ? 24.266 44.660 73.283 1.00 28.28 290 SER A CA 1
ATOM 2155 C C . SER A 1 292 ? 23.395 45.556 74.154 1.00 26.67 290 SER A C 1
ATOM 2156 O O . SER A 1 292 ? 22.277 45.930 73.782 1.00 25.21 290 SER A O 1
ATOM 2159 N N . ALA A 1 293 ? 23.922 45.907 75.329 1.00 25.92 291 ALA A N 1
ATOM 2160 C CA . ALA A 1 293 ? 23.227 46.821 76.229 1.00 27.15 291 ALA A CA 1
ATOM 2161 C C . ALA A 1 293 ? 23.381 48.285 75.825 1.00 30.87 291 ALA A C 1
ATOM 2162 O O . ALA A 1 293 ? 22.834 49.156 76.510 1.00 31.16 291 ALA A O 1
ATOM 2164 N N . GLU A 1 294 ? 24.092 48.574 74.734 1.00 32.00 292 GLU A N 1
ATOM 2165 C CA . GLU A 1 294 ? 24.231 49.953 74.278 1.00 31.29 292 GLU A CA 1
ATOM 2166 C C . GLU A 1 294 ? 22.877 50.514 73.867 1.00 30.78 292 GLU A C 1
ATOM 2167 O O . GLU A 1 294 ? 22.051 49.812 73.279 1.00 28.73 292 GLU A O 1
ATOM 2173 N N . LYS A 1 295 ? 22.659 51.795 74.175 1.00 30.47 293 LYS A N 1
ATOM 2174 C CA . LYS A 1 295 ? 21.365 52.424 73.923 1.00 32.14 293 LYS A CA 1
ATOM 2175 C C . LYS A 1 295 ? 20.924 52.267 72.470 1.00 30.56 293 LYS A C 1
ATOM 2176 O O . LYS A 1 295 ? 19.749 51.992 72.195 1.00 35.02 293 LYS A O 1
ATOM 2182 N N . GLY A 1 296 ? 21.847 52.420 71.527 1.00 26.92 294 GLY A N 1
ATOM 2183 C CA . GLY A 1 296 ? 21.498 52.321 70.122 1.00 27.39 294 GLY A CA 1
ATOM 2184 C C . GLY A 1 296 ? 21.500 50.925 69.535 1.00 28.89 294 GLY A C 1
ATOM 2185 O O . GLY A 1 296 ? 21.416 50.782 68.310 1.00 29.11 294 GLY A O 1
ATOM 2186 N N . ALA A 1 297 ? 21.575 49.883 70.364 1.00 27.83 295 ALA A N 1
ATOM 2187 C CA . ALA A 1 297 ? 21.686 48.525 69.841 1.00 26.02 295 ALA A CA 1
ATOM 2188 C C . ALA A 1 297 ? 20.433 48.117 69.076 1.00 24.47 295 ALA A C 1
ATOM 2189 O O . ALA A 1 297 ? 20.517 47.545 67.983 1.00 23.06 295 ALA A O 1
ATOM 2191 N N . VAL A 1 298 ? 19.259 48.399 69.639 1.00 26.57 296 VAL A N 1
ATOM 2192 C CA . VAL A 1 298 ? 18.010 47.929 69.046 1.00 26.87 296 VAL A CA 1
ATOM 2193 C C . VAL A 1 298 ? 17.779 48.587 67.692 1.00 30.50 296 VAL A C 1
ATOM 2194 O O . VAL A 1 298 ? 17.340 47.936 66.735 1.00 28.85 296 VAL A O 1
ATOM 2198 N N . ILE A 1 299 ? 18.106 49.875 67.579 1.00 29.51 297 ILE A N 1
ATOM 2199 C CA . ILE A 1 299 ? 17.964 50.576 66.304 1.00 31.42 297 ILE A CA 1
ATOM 2200 C C . ILE A 1 299 ? 18.887 49.971 65.252 1.00 28.59 297 ILE A C 1
ATOM 2201 O O . ILE A 1 299 ? 18.479 49.726 64.109 1.00 26.69 297 ILE A O 1
ATOM 2206 N N . ALA A 1 300 ? 20.142 49.706 65.621 1.00 23.78 298 ALA A N 1
ATOM 2207 C CA . ALA A 1 300 ? 21.074 49.116 64.663 1.00 23.67 298 ALA A CA 1
ATOM 2208 C C . ALA A 1 300 ? 20.617 47.727 64.230 1.00 25.11 298 ALA A C 1
ATOM 2209 O O . ALA A 1 300 ? 20.627 47.405 63.036 1.00 24.73 298 ALA A O 1
ATOM 2211 N N . LEU A 1 301 ? 20.201 46.897 65.190 1.00 24.22 299 LEU A N 1
ATOM 2212 C CA . LEU A 1 301 ? 19.784 45.530 64.887 1.00 24.75 299 LEU A CA 1
ATOM 2213 C C . LEU A 1 301 ? 18.547 45.511 63.999 1.00 26.64 299 LEU A C 1
ATOM 2214 O O . LEU A 1 301 ? 18.437 44.678 63.089 1.00 27.43 299 LEU A O 1
ATOM 2219 N N . ASN A 1 302 ? 17.592 46.405 64.270 1.00 26.60 300 ASN A N 1
ATOM 2220 C CA . ASN A 1 302 ? 16.402 46.512 63.428 1.00 29.70 300 ASN A CA 1
ATOM 2221 C C . ASN A 1 302 ? 16.773 46.806 61.986 1.00 28.26 300 ASN A C 1
ATOM 2222 O O . ASN A 1 302 ? 16.201 46.223 61.058 1.00 28.97 300 ASN A O 1
ATOM 2227 N N . HIS A 1 303 ? 17.733 47.709 61.774 1.00 27.77 301 HIS A N 1
ATOM 2228 C CA A HIS A 1 303 ? 18.108 48.049 60.409 0.50 28.29 301 HIS A CA 1
ATOM 2229 C CA B HIS A 1 303 ? 18.130 48.061 60.416 0.50 28.26 301 HIS A CA 1
ATOM 2230 C C . HIS A 1 303 ? 18.907 46.934 59.751 1.00 28.83 301 HIS A C 1
ATOM 2231 O O . HIS A 1 303 ? 18.815 46.750 58.535 1.00 35.78 301 HIS A O 1
ATOM 2244 N N . LEU A 1 304 ? 19.677 46.174 60.527 1.00 25.21 302 LEU A N 1
ATOM 2245 C CA . LEU A 1 304 ? 20.316 44.983 59.983 1.00 24.49 302 LEU A CA 1
ATOM 2246 C C . LEU A 1 304 ? 19.316 43.857 59.752 1.00 26.49 302 LEU A C 1
ATOM 2247 O O . LEU A 1 304 ? 19.623 42.912 59.016 1.00 28.68 302 LEU A O 1
ATOM 2252 N N . GLN A 1 305 ? 18.134 43.944 60.360 1.00 24.79 303 GLN A N 1
ATOM 2253 C CA . GLN A 1 305 ? 17.148 42.864 60.334 1.00 28.48 303 GLN A CA 1
ATOM 2254 C C . GLN A 1 305 ? 17.733 41.575 60.905 1.00 30.63 303 GLN A C 1
ATOM 2255 O O . GLN A 1 305 ? 17.550 40.488 60.354 1.00 28.55 303 GLN A O 1
ATOM 2261 N N . LEU A 1 306 ? 18.464 41.701 62.011 1.00 26.99 304 LEU A N 1
ATOM 2262 C CA . LEU A 1 306 ? 19.035 40.557 62.704 1.00 28.35 304 LEU A CA 1
ATOM 2263 C C . LEU A 1 306 ? 18.498 40.506 64.127 1.00 30.06 304 LEU A C 1
ATOM 2264 O O . LEU A 1 306 ? 18.253 41.545 64.749 1.00 29.64 304 LEU A O 1
ATOM 2269 N N . GLU A 1 307 ? 18.324 39.291 64.634 1.00 24.78 305 GLU A N 1
ATOM 2270 C CA . GLU A 1 307 ? 17.808 39.064 65.983 1.00 30.22 305 GLU A CA 1
ATOM 2271 C C . GLU A 1 307 ? 18.810 38.222 66.757 1.00 30.23 305 GLU A C 1
ATOM 2272 O O . GLU A 1 307 ? 18.922 37.008 66.500 1.00 27.10 305 GLU A O 1
ATOM 2278 N N . PRO A 1 308 ? 19.564 38.800 67.689 1.00 28.56 306 PRO A N 1
ATOM 2279 C CA . PRO A 1 308 ? 20.593 38.020 68.386 1.00 25.48 306 PRO A CA 1
ATOM 2280 C C . PRO A 1 308 ? 19.978 36.896 69.208 1.00 25.55 306 PRO A C 1
ATOM 2281 O O . PRO A 1 308 ? 18.804 36.919 69.582 1.00 25.34 306 PRO A O 1
ATOM 2285 N N . TYR A 1 309 ? 20.791 35.880 69.468 1.00 26.57 307 TYR A N 1
ATOM 2286 C CA . TYR A 1 309 ? 20.329 34.725 70.218 1.00 26.78 307 TYR A CA 1
ATOM 2287 C C . TYR A 1 309 ? 20.481 34.894 71.718 1.00 26.18 307 TYR A C 1
ATOM 2288 O O . TYR A 1 309 ? 19.757 34.244 72.475 1.00 27.29 307 TYR A O 1
ATOM 2297 N N . LEU A 1 310 ? 21.409 35.732 72.162 1.00 25.03 308 LEU A N 1
ATOM 2298 C CA . LEU A 1 310 ? 21.761 35.849 73.571 1.00 25.48 308 LEU A CA 1
ATOM 2299 C C . LEU A 1 310 ? 21.356 37.220 74.092 1.00 27.69 308 LEU A C 1
ATOM 2300 O O . LEU A 1 310 ? 21.667 38.240 73.470 1.00 30.79 308 LEU A O 1
ATOM 2305 N N . GLN A 1 311 ? 20.672 37.247 75.230 1.00 25.59 309 GLN A N 1
ATOM 2306 C CA . GLN A 1 311 ? 20.302 38.496 75.888 1.00 26.11 309 GLN A CA 1
ATOM 2307 C C . GLN A 1 311 ? 21.028 38.511 77.228 1.00 24.46 309 GLN A C 1
ATOM 2308 O O . GLN A 1 311 ? 20.501 38.080 78.253 1.00 24.63 309 GLN A O 1
ATOM 2314 N N . MET A 1 312 ? 22.265 38.996 77.199 1.00 23.48 310 MET A N 1
ATOM 2315 C CA . MET A 1 312 ? 23.168 38.939 78.340 1.00 25.55 310 MET A CA 1
ATOM 2316 C C . MET A 1 312 ? 23.435 40.300 78.966 1.00 28.56 310 MET A C 1
ATOM 2317 O O . MET A 1 312 ? 24.224 40.385 79.922 1.00 30.70 310 MET A O 1
ATOM 2322 N N . GLY A 1 313 ? 22.798 41.360 78.468 1.00 27.37 311 GLY A N 1
ATOM 2323 C CA . GLY A 1 313 ? 23.092 42.697 78.956 1.00 27.62 311 GLY A CA 1
ATOM 2324 C C . GLY A 1 313 ? 24.549 43.081 78.826 1.00 28.26 311 GLY A C 1
ATOM 2325 O O . GLY A 1 313 ? 25.030 43.930 79.586 1.00 27.28 311 GLY A O 1
ATOM 2326 N N . MET A 1 314 ? 25.271 42.476 77.884 1.00 23.24 312 MET A N 1
ATOM 2327 C CA . MET A 1 314 ? 26.705 42.697 77.778 1.00 25.91 312 MET A CA 1
ATOM 2328 C C . MET A 1 314 ? 27.027 43.959 76.989 1.00 27.40 312 MET A C 1
ATOM 2329 O O . MET A 1 314 ? 26.315 44.344 76.058 1.00 25.54 312 MET A O 1
ATOM 2334 N N . ARG A 1 315 ? 28.139 44.592 77.368 1.00 29.54 313 ARG A N 1
ATOM 2335 C CA . ARG A 1 315 ? 28.586 45.796 76.679 1.00 26.61 313 ARG A CA 1
ATOM 2336 C C . ARG A 1 315 ? 30.108 45.916 76.681 1.00 32.28 313 ARG A C 1
ATOM 2337 O O . ARG A 1 315 ? 30.626 47.032 76.547 1.00 34.17 313 ARG A O 1
ATOM 2345 N N . LEU A 1 316 ? 30.837 44.807 76.832 1.00 27.42 314 LEU A N 1
ATOM 2346 C CA . LEU A 1 316 ? 32.294 44.882 76.857 1.00 28.08 314 LEU A CA 1
ATOM 2347 C C . LEU A 1 316 ? 32.867 45.108 75.464 1.00 30.39 314 LEU A C 1
ATOM 2348 O O . LEU A 1 316 ? 33.771 45.935 75.287 1.00 30.90 314 LEU A O 1
ATOM 2353 N N . GLY A 1 317 ? 32.357 44.387 74.468 1.00 28.31 315 GLY A N 1
ATOM 2354 C CA . GLY A 1 317 ? 33.022 44.349 73.181 1.00 28.07 315 GLY A CA 1
ATOM 2355 C C . GLY A 1 317 ? 34.147 43.326 73.182 1.00 26.64 315 GLY A C 1
ATOM 2356 O O . GLY A 1 317 ? 34.052 42.278 73.825 1.00 27.84 315 GLY A O 1
ATOM 2357 N N . GLU A 1 318 ? 35.226 43.646 72.457 1.00 25.42 316 GLU A N 1
ATOM 2358 C CA . GLU A 1 318 ? 36.414 42.800 72.312 1.00 27.48 316 GLU A CA 1
ATOM 2359 C C . GLU A 1 318 ? 36.143 41.533 71.508 1.00 26.48 316 GLU A C 1
ATOM 2360 O O . GLU A 1 318 ? 37.077 40.794 71.182 1.00 29.91 316 GLU A O 1
ATOM 2366 N N . GLY A 1 319 ? 34.884 41.278 71.178 1.00 25.67 317 GLY A N 1
ATOM 2367 C CA . GLY A 1 319 ? 34.481 40.011 70.617 1.00 25.53 317 GLY A CA 1
ATOM 2368 C C . GLY A 1 319 ? 33.992 39.005 71.636 1.00 29.03 317 GLY A C 1
ATOM 2369 O O . GLY A 1 319 ? 33.782 37.839 71.275 1.00 28.23 317 GLY A O 1
ATOM 2370 N N . SER A 1 320 ? 33.807 39.419 72.898 1.00 26.86 318 SER A N 1
ATOM 2371 C CA . SER A 1 320 ? 33.424 38.475 73.946 1.00 24.69 318 SER A CA 1
ATOM 2372 C C . SER A 1 320 ? 32.063 37.851 73.663 1.00 25.36 318 SER A C 1
ATOM 2373 O O . SER A 1 320 ? 31.852 36.662 73.923 1.00 28.41 318 SER A O 1
ATOM 2376 N N . GLY A 1 321 ? 31.129 38.629 73.119 1.00 22.83 319 GLY A N 1
ATOM 2377 C CA . GLY A 1 321 ? 29.832 38.067 72.778 1.00 24.39 319 GLY A CA 1
ATOM 2378 C C . GLY A 1 321 ? 29.897 37.128 71.586 1.00 23.19 319 GLY A C 1
ATOM 2379 O O . GLY A 1 321 ? 29.187 36.119 71.538 1.00 23.60 319 GLY A O 1
ATOM 2380 N N . ALA A 1 322 ? 30.740 37.448 70.604 1.00 24.03 320 ALA A N 1
ATOM 2381 C CA . ALA A 1 322 ? 30.909 36.541 69.472 1.00 23.73 320 ALA A CA 1
ATOM 2382 C C . ALA A 1 322 ? 31.415 35.186 69.942 1.00 25.89 320 ALA A C 1
ATOM 2383 O O . ALA A 1 322 ? 30.966 34.141 69.448 1.00 25.01 320 ALA A O 1
ATOM 2385 N N . ALA A 1 323 ? 32.330 35.185 70.921 1.00 23.38 321 ALA A N 1
ATOM 2386 C CA . ALA A 1 323 ? 32.815 33.931 71.483 1.00 22.68 321 ALA A CA 1
ATOM 2387 C C . ALA A 1 323 ? 31.670 33.094 72.043 1.00 28.36 321 ALA A C 1
ATOM 2388 O O . ALA A 1 323 ? 31.617 31.876 71.820 1.00 25.07 321 ALA A O 1
ATOM 2390 N N . LEU A 1 324 ? 30.738 33.732 72.765 1.00 25.46 322 LEU A N 1
ATOM 2391 C CA . LEU A 1 324 ? 29.637 32.987 73.371 1.00 26.87 322 LEU A CA 1
ATOM 2392 C C . LEU A 1 324 ? 28.774 32.308 72.316 1.00 28.96 322 LEU A C 1
ATOM 2393 O O . LEU A 1 324 ? 28.346 31.161 72.500 1.00 31.97 322 LEU A O 1
ATOM 2398 N N . ALA A 1 325 ? 28.497 33.000 71.209 1.00 25.43 323 ALA A N 1
ATOM 2399 C CA . ALA A 1 325 ? 27.618 32.430 70.195 1.00 23.37 323 ALA A CA 1
ATOM 2400 C C . ALA A 1 325 ? 28.274 31.315 69.399 1.00 22.19 323 ALA A C 1
ATOM 2401 O O . ALA A 1 325 ? 27.560 30.575 68.710 1.00 23.41 323 ALA A O 1
ATOM 2403 N N . MET A 1 326 ? 29.602 31.174 69.476 1.00 24.57 324 MET A N 1
ATOM 2404 C CA . MET A 1 326 ? 30.270 30.056 68.813 1.00 24.87 324 MET A CA 1
ATOM 2405 C C . MET A 1 326 ? 29.687 28.728 69.265 1.00 25.02 324 MET A C 1
ATOM 2406 O O . MET A 1 326 ? 29.541 27.798 68.461 1.00 28.32 324 MET A O 1
ATOM 2411 N N . HIS A 1 327 ? 29.371 28.613 70.561 1.00 25.38 325 HIS A N 1
ATOM 2412 C CA . HIS A 1 327 ? 28.719 27.408 71.062 1.00 24.91 325 HIS A CA 1
ATOM 2413 C C . HIS A 1 327 ? 27.434 27.117 70.300 1.00 23.02 325 HIS A C 1
ATOM 2414 O O . HIS A 1 327 ? 27.081 25.951 70.102 1.00 23.72 325 HIS A O 1
ATOM 2421 N N . LEU A 1 328 ? 26.719 28.159 69.880 1.00 22.85 326 LEU A N 1
ATOM 2422 C CA . LEU A 1 328 ? 25.460 27.949 69.175 1.00 22.69 326 LEU A CA 1
ATOM 2423 C C . LEU A 1 328 ? 25.694 27.464 67.750 1.00 24.17 326 LEU A C 1
ATOM 2424 O O . LEU A 1 328 ? 24.927 26.639 67.240 1.00 23.48 326 LEU A O 1
ATOM 2429 N N . VAL A 1 329 ? 26.738 27.972 67.090 1.00 21.82 327 VAL A N 1
ATOM 2430 C CA . VAL A 1 329 ? 27.110 27.452 65.776 1.00 24.24 327 VAL A CA 1
ATOM 2431 C C . VAL A 1 329 ? 27.466 25.975 65.879 1.00 24.10 327 VAL A C 1
ATOM 2432 O O . VAL A 1 329 ? 27.030 25.157 65.061 1.00 26.33 327 VAL A O 1
ATOM 2436 N N . ASP A 1 330 ? 28.256 25.611 66.898 1.00 25.36 328 ASP A N 1
ATOM 2437 C CA . ASP A 1 330 ? 28.535 24.203 67.183 1.00 26.72 328 ASP A CA 1
ATOM 2438 C C . ASP A 1 330 ? 27.252 23.404 67.376 1.00 25.76 328 ASP A C 1
ATOM 2439 O O . ASP A 1 330 ? 27.116 22.286 66.864 1.00 27.55 328 ASP A O 1
ATOM 2444 N N . ALA A 1 331 ? 26.315 23.949 68.157 1.00 23.02 329 ALA A N 1
ATOM 2445 C CA . ALA A 1 331 ? 25.097 23.217 68.493 1.00 23.54 329 ALA A CA 1
ATOM 2446 C C . ALA A 1 331 ? 24.241 22.965 67.259 1.00 24.48 329 ALA A C 1
ATOM 2447 O O . ALA A 1 331 ? 23.683 21.871 67.091 1.00 24.62 329 ALA A O 1
ATOM 2449 N N . ALA A 1 332 ? 24.114 23.969 66.389 1.00 24.88 330 ALA A N 1
ATOM 2450 C CA . ALA A 1 332 ? 23.340 23.780 65.169 1.00 25.58 330 ALA A CA 1
ATOM 2451 C C . ALA A 1 332 ? 23.949 22.689 64.302 1.00 26.73 330 ALA A C 1
ATOM 2452 O O . ALA A 1 332 ? 23.230 21.850 63.746 1.00 28.19 330 ALA A O 1
ATOM 2454 N N . CYS A 1 333 ? 25.277 22.676 64.179 1.00 25.02 331 CYS A N 1
ATOM 2455 C CA . CYS A 1 333 ? 25.906 21.643 63.361 1.00 28.14 331 CYS A CA 1
ATOM 2456 C C . CYS A 1 333 ? 25.818 20.276 64.028 1.00 28.71 331 CYS A C 1
ATOM 2457 O O . CYS A 1 333 ? 25.582 19.263 63.354 1.00 30.65 331 CYS A O 1
ATOM 2460 N N . ALA A 1 334 ? 25.985 20.226 65.354 1.00 25.07 332 ALA A N 1
ATOM 2461 C CA . ALA A 1 334 ? 25.836 18.959 66.061 1.00 27.93 332 ALA A CA 1
ATOM 2462 C C . ALA A 1 334 ? 24.434 18.392 65.886 1.00 30.57 332 ALA A C 1
ATOM 2463 O O . ALA A 1 33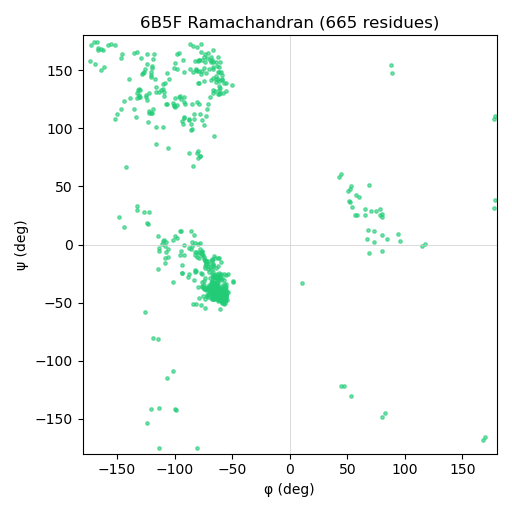4 ? 24.267 17.185 65.667 1.00 32.73 332 ALA A O 1
ATOM 2465 N N . MET A 1 335 ? 23.412 19.243 65.994 1.00 29.69 333 MET A N 1
ATOM 2466 C CA . MET A 1 335 ? 22.045 18.790 65.746 1.00 31.85 333 MET A CA 1
ATOM 2467 C C . MET A 1 335 ? 21.891 18.297 64.315 1.00 28.12 333 MET A C 1
ATOM 2468 O O . MET A 1 335 ? 21.299 17.241 64.070 1.00 31.02 333 MET A O 1
ATOM 2473 N N . TYR A 1 336 ? 22.416 19.054 63.352 1.00 27.11 334 TYR A N 1
ATOM 2474 C CA . TYR A 1 336 ? 22.283 18.645 61.958 1.00 30.15 334 TYR A CA 1
ATOM 2475 C C . TYR A 1 336 ? 22.986 17.315 61.712 1.00 31.08 334 TYR A C 1
ATOM 2476 O O . TYR A 1 336 ? 22.418 16.404 61.100 1.00 30.62 334 TYR A O 1
ATOM 2485 N N . ASN A 1 337 ? 24.210 17.170 62.215 1.00 31.93 335 ASN A N 1
ATOM 2486 C CA . ASN A 1 337 ? 25.020 16.009 61.857 1.00 33.48 335 ASN A CA 1
ATOM 2487 C C . ASN A 1 337 ? 24.631 14.755 62.636 1.00 36.13 335 ASN A C 1
ATOM 2488 O O . ASN A 1 337 ? 24.665 13.647 62.086 1.00 32.17 335 ASN A O 1
ATOM 2493 N N . ASN A 1 338 ? 24.259 14.897 63.909 1.00 34.87 336 ASN A N 1
ATOM 2494 C CA . ASN A 1 338 ? 24.211 13.756 64.815 1.00 37.96 336 ASN A CA 1
ATOM 2495 C C . ASN A 1 338 ? 22.808 13.306 65.190 1.00 35.95 336 ASN A C 1
ATOM 2496 O O . ASN A 1 338 ? 22.647 12.186 65.686 1.00 35.64 336 ASN A O 1
ATOM 2501 N N . MET A 1 339 ? 21.798 14.132 64.964 1.00 35.37 337 MET A N 1
ATOM 2502 C CA . MET A 1 339 ? 20.458 13.803 65.416 1.00 42.72 337 MET A CA 1
ATOM 2503 C C . MET A 1 339 ? 19.852 12.725 64.525 1.00 51.24 337 MET A C 1
ATOM 2504 O O . MET A 1 339 ? 20.037 12.731 63.303 1.00 48.69 337 MET A O 1
ATOM 2509 N N . GLY A 1 340 ? 19.130 11.787 65.149 1.00 55.95 338 GLY A N 1
ATOM 2510 C CA . GLY A 1 340 ? 18.545 10.690 64.408 1.00 65.13 338 GLY A CA 1
ATOM 2511 C C . GLY A 1 340 ? 17.271 11.077 63.674 1.00 74.42 338 GLY A C 1
ATOM 2512 O O . GLY A 1 340 ? 16.604 12.061 63.996 1.00 75.03 338 GLY A O 1
ATOM 2513 N N . SER A 1 341 ? 16.942 10.274 62.658 1.00 79.84 339 SER A N 1
ATOM 2514 C CA . SER A 1 341 ? 15.727 10.454 61.867 1.00 84.44 339 SER A CA 1
ATOM 2515 C C . SER A 1 341 ? 14.888 9.184 61.831 1.00 91.89 339 SER A C 1
ATOM 2516 O O . SER A 1 341 ? 13.716 9.211 62.222 1.00 93.79 339 SER A O 1
ATOM 2519 N N . LEU A 1 342 ? 15.455 8.067 61.356 1.00 97.82 340 LEU A N 1
ATOM 2520 C CA . LEU A 1 342 ? 14.816 6.759 61.396 1.00 105.23 340 LEU A CA 1
ATOM 2521 C C . LEU A 1 342 ? 15.917 5.738 61.690 1.00 111.73 340 LEU A C 1
ATOM 2522 O O . LEU A 1 342 ? 16.287 4.906 60.863 1.00 115.36 340 LEU A O 1
ATOM 2527 N N . ALA A 1 343 ? 16.481 5.811 62.893 1.00 112.44 341 ALA A N 1
ATOM 2528 C CA . ALA A 1 343 ? 17.493 4.835 63.264 1.00 113.01 341 ALA A CA 1
ATOM 2529 C C . ALA A 1 343 ? 16.880 3.490 63.634 1.00 115.46 341 ALA A C 1
ATOM 2530 O O . ALA A 1 343 ? 17.567 2.468 63.525 1.00 116.33 341 ALA A O 1
ATOM 2532 N N . GLU A 1 344 ? 15.615 3.481 64.067 1.00 116.71 342 GLU A N 1
ATOM 2533 C CA . GLU A 1 344 ? 14.764 2.284 64.133 1.00 118.49 342 GLU A CA 1
ATOM 2534 C C . GLU A 1 344 ? 13.413 2.649 64.744 1.00 117.64 342 GLU A C 1
ATOM 2535 O O . GLU A 1 344 ? 13.342 3.377 65.736 1.00 115.24 342 GLU A O 1
ATOM 2541 N N . GLY B 1 2 ? 13.945 1.997 103.656 1.00 76.91 0 GLY B N 1
ATOM 2542 C CA . GLY B 1 2 ? 13.615 3.208 104.384 1.00 72.96 0 GLY B CA 1
ATOM 2543 C C . GLY B 1 2 ? 13.988 4.457 103.613 1.00 71.47 0 GLY B C 1
ATOM 2544 O O . GLY B 1 2 ? 15.054 4.526 103.002 1.00 76.27 0 GLY B O 1
ATOM 2545 N N . MET B 1 3 ? 13.107 5.452 103.645 1.00 62.50 1 MET B N 1
ATOM 2546 C CA . MET B 1 3 ? 13.283 6.675 102.880 1.00 55.99 1 MET B CA 1
ATOM 2547 C C . MET B 1 3 ? 13.181 7.888 103.794 1.00 48.78 1 MET B C 1
ATOM 2548 O O . MET B 1 3 ? 12.454 7.874 104.791 1.00 46.19 1 MET B O 1
ATOM 2553 N N . GLN B 1 4 ? 13.911 8.943 103.442 1.00 43.27 2 GLN B N 1
ATOM 2554 C CA . GLN B 1 4 ? 13.772 10.193 104.169 1.00 42.00 2 GLN B CA 1
ATOM 2555 C C . GLN B 1 4 ? 12.398 10.799 103.910 1.00 37.08 2 GLN B C 1
ATOM 2556 O O . GLN B 1 4 ? 11.712 10.458 102.944 1.00 36.35 2 GLN B O 1
ATOM 2562 N N . THR B 1 5 ? 11.997 11.713 104.786 1.00 31.23 3 THR B N 1
ATOM 2563 C CA . THR B 1 5 ? 10.776 12.445 104.509 1.00 27.90 3 THR B CA 1
ATOM 2564 C C . THR B 1 5 ? 11.080 13.586 103.554 1.00 26.07 3 THR B C 1
ATOM 2565 O O . THR B 1 5 ? 12.221 14.045 103.437 1.00 26.34 3 THR B O 1
ATOM 2569 N N . LEU B 1 6 ? 10.037 14.039 102.858 1.00 23.60 4 LEU B N 1
ATOM 2570 C CA . LEU B 1 6 ? 10.184 15.233 102.033 1.00 26.07 4 LEU B CA 1
ATOM 2571 C C . LEU B 1 6 ? 10.590 16.427 102.887 1.00 26.83 4 LEU B C 1
ATOM 2572 O O . LEU B 1 6 ? 11.479 17.200 102.512 1.00 26.02 4 LEU B O 1
ATOM 2577 N N . SER B 1 7 ? 9.972 16.570 104.060 1.00 22.55 5 SER B N 1
ATOM 2578 C CA . SER B 1 7 ? 10.296 17.690 104.936 1.00 21.72 5 SER B CA 1
ATOM 2579 C C . SER B 1 7 ? 11.774 17.693 105.321 1.00 25.00 5 SER B C 1
ATOM 2580 O O . SER B 1 7 ? 12.407 18.757 105.381 1.00 25.39 5 SER B O 1
ATOM 2583 N N . SER B 1 8 ? 12.341 16.516 105.585 1.00 23.33 6 SER B N 1
ATOM 2584 C CA . SER B 1 8 ? 13.750 16.446 105.958 1.00 27.08 6 SER B CA 1
ATOM 2585 C C . SER B 1 8 ? 14.642 16.859 104.795 1.00 30.35 6 SER B C 1
ATOM 2586 O O . SER B 1 8 ? 15.678 17.506 104.995 1.00 30.70 6 SER B O 1
ATOM 2589 N N . ILE B 1 9 ? 14.239 16.524 103.571 1.00 26.12 7 ILE B N 1
ATOM 2590 C CA . ILE B 1 9 ? 15.003 16.938 102.399 1.00 30.26 7 ILE B CA 1
ATOM 2591 C C . ILE B 1 9 ? 14.941 18.450 102.223 1.00 30.07 7 ILE B C 1
ATOM 2592 O O . ILE B 1 9 ? 15.962 19.102 101.967 1.00 33.73 7 ILE B O 1
ATOM 2597 N N . LEU B 1 10 ? 13.742 19.031 102.360 1.00 23.71 8 LEU B N 1
ATOM 2598 C CA . LEU B 1 10 ? 13.567 20.467 102.155 1.00 26.52 8 LEU B CA 1
ATOM 2599 C C . LEU B 1 10 ? 14.341 21.292 103.177 1.00 28.72 8 LEU B C 1
ATOM 2600 O O . LEU B 1 10 ? 14.810 22.392 102.856 1.00 27.17 8 LEU B O 1
ATOM 2605 N N . ARG B 1 11 ? 14.468 20.790 104.410 1.00 29.84 9 ARG B N 1
ATOM 2606 C CA . ARG B 1 11 ? 15.142 21.541 105.467 1.00 29.59 9 ARG B CA 1
ATOM 2607 C C . ARG B 1 11 ? 16.564 21.920 105.069 1.00 28.55 9 ARG B C 1
ATOM 2608 O O . ARG B 1 11 ? 17.102 22.918 105.558 1.00 24.16 9 ARG B O 1
ATOM 2616 N N . THR B 1 12 ? 17.172 21.154 104.163 1.00 28.82 10 THR B N 1
ATOM 2617 C CA . THR B 1 12 ? 18.532 21.399 103.699 1.00 37.75 10 THR B CA 1
ATOM 2618 C C . THR B 1 12 ? 18.630 22.589 102.749 1.00 36.72 10 THR B C 1
ATOM 2619 O O . THR B 1 12 ? 19.742 23.049 102.470 1.00 36.63 10 THR B O 1
ATOM 2623 N N . ILE B 1 13 ? 17.506 23.094 102.247 1.00 31.78 11 ILE B N 1
ATOM 2624 C CA . ILE B 1 13 ? 17.527 24.172 101.264 1.00 28.44 11 ILE B CA 1
ATOM 2625 C C . ILE B 1 13 ? 17.769 25.488 101.987 1.00 31.06 11 ILE B C 1
ATOM 2626 O O . ILE B 1 13 ? 16.990 25.882 102.861 1.00 29.86 11 ILE B O 1
ATOM 2631 N N . ALA B 1 14 ? 18.849 26.175 101.619 1.00 31.18 12 ALA B N 1
ATOM 2632 C CA . ALA B 1 14 ? 19.249 27.391 102.297 1.00 32.74 12 ALA B CA 1
ATOM 2633 C C . ALA B 1 14 ? 19.257 28.571 101.332 1.00 29.31 12 ALA B C 1
ATOM 2634 O O . ALA B 1 14 ? 19.439 28.386 100.123 1.00 28.28 12 ALA B O 1
ATOM 2636 N N . PRO B 1 15 ? 19.067 29.794 101.829 1.00 33.41 13 PRO B N 1
ATOM 2637 C CA . PRO B 1 15 ? 19.253 30.963 100.965 1.00 33.80 13 PRO B CA 1
ATOM 2638 C C . PRO B 1 15 ? 20.693 31.031 100.479 1.00 32.27 13 PRO B C 1
ATOM 2639 O O . PRO B 1 15 ? 21.593 30.396 101.032 1.00 30.66 13 PRO B O 1
ATOM 2643 N N . LEU B 1 16 ? 20.904 31.793 99.410 1.00 34.63 14 LEU B N 1
ATOM 2644 C CA . LEU B 1 16 ? 22.250 31.943 98.875 1.00 32.94 14 LEU B CA 1
ATOM 2645 C C . LEU B 1 16 ? 23.172 32.583 99.909 1.00 33.24 14 LEU B C 1
ATOM 2646 O O . LEU B 1 16 ? 22.736 33.318 100.798 1.00 30.77 14 LEU B O 1
ATOM 2651 N N . ASP B 1 17 ? 24.459 32.276 99.787 1.00 30.05 15 ASP B N 1
ATOM 2652 C CA . ASP B 1 17 ? 25.502 32.797 100.666 1.00 32.95 15 ASP B CA 1
ATOM 2653 C C . ASP B 1 17 ? 25.756 34.254 100.290 1.00 31.02 15 ASP B C 1
ATOM 2654 O O . ASP B 1 17 ? 26.421 34.541 99.295 1.00 29.55 15 ASP B O 1
ATOM 2659 N N . SER B 1 18 ? 25.227 35.182 101.095 1.00 34.73 16 SER B N 1
ATOM 2660 C CA . SER B 1 18 ? 25.315 36.606 100.770 1.00 41.50 16 SER B CA 1
ATOM 2661 C C . SER B 1 18 ? 26.751 37.120 100.812 1.00 42.23 16 SER B C 1
ATOM 2662 O O . SER B 1 18 ? 27.150 37.923 99.960 1.00 35.38 16 SER B O 1
ATOM 2665 N N . LYS B 1 19 ? 27.534 36.703 101.815 1.00 33.43 17 LYS B N 1
ATOM 2666 C CA . LYS B 1 19 ? 28.915 37.171 101.892 1.00 38.80 17 LYS B CA 1
ATOM 2667 C C . LYS B 1 19 ? 29.736 36.671 100.708 1.00 33.23 17 LYS B C 1
ATOM 2668 O O . LYS B 1 19 ? 30.521 37.429 100.130 1.00 34.04 17 LYS B O 1
ATOM 2674 N N . ALA B 1 20 ? 29.561 35.401 100.328 1.00 31.10 18 ALA B N 1
ATOM 2675 C CA . ALA B 1 20 ? 30.269 34.869 99.166 1.00 35.62 18 ALA B CA 1
ATOM 2676 C C . ALA B 1 20 ? 29.907 35.638 97.901 1.00 34.11 18 ALA B C 1
ATOM 2677 O O . ALA B 1 20 ? 30.773 35.913 97.063 1.00 31.09 18 ALA B O 1
ATOM 2679 N N . MET B 1 21 ? 28.631 35.999 97.748 1.00 30.31 19 MET B N 1
ATOM 2680 C CA . MET B 1 21 ? 28.226 36.779 96.583 1.00 26.91 19 MET B CA 1
ATOM 2681 C C . MET B 1 21 ? 28.799 38.189 96.625 1.00 27.90 19 MET B C 1
ATOM 2682 O O . MET B 1 21 ? 29.132 38.753 95.574 1.00 27.53 19 MET B O 1
ATOM 2687 N N . ALA B 1 22 ? 28.925 38.768 97.823 1.00 28.43 20 ALA B N 1
ATOM 2688 C CA . ALA B 1 22 ? 29.547 40.081 97.948 1.00 34.74 20 ALA B CA 1
ATOM 2689 C C . ALA B 1 22 ? 31.015 40.027 97.550 1.00 35.73 20 ALA B C 1
ATOM 2690 O O . ALA B 1 22 ? 31.529 40.952 96.906 1.00 33.94 20 ALA B O 1
ATOM 2692 N N . ARG B 1 23 ? 31.706 38.945 97.920 1.00 33.15 21 ARG B N 1
ATOM 2693 C CA . ARG B 1 23 ? 33.112 38.806 97.555 1.00 34.92 21 ARG B CA 1
ATOM 2694 C C . ARG B 1 23 ? 33.264 38.573 96.058 1.00 29.94 21 ARG B C 1
ATOM 2695 O O . ARG B 1 23 ? 34.199 39.089 95.435 1.00 30.95 21 ARG B O 1
ATOM 2703 N N . ALA B 1 24 ? 32.346 37.810 95.463 1.00 28.37 22 ALA B N 1
ATOM 2704 C CA . ALA B 1 24 ? 32.366 37.607 94.018 1.00 26.07 22 ALA B CA 1
ATOM 2705 C C . ALA B 1 24 ? 32.163 38.920 93.269 1.00 28.55 22 ALA B C 1
ATOM 2706 O O . ALA B 1 24 ? 32.805 39.163 92.240 1.00 26.87 22 ALA B O 1
ATOM 2708 N N . THR B 1 25 ? 31.265 39.773 93.762 1.00 28.84 23 THR B N 1
ATOM 2709 C CA . THR B 1 25 ? 31.045 41.062 93.119 1.00 29.27 23 THR B CA 1
ATOM 2710 C C . THR B 1 25 ? 32.312 41.910 93.144 1.00 28.77 23 THR B C 1
ATOM 2711 O O . THR B 1 25 ? 32.652 42.565 92.151 1.00 30.86 23 THR B O 1
ATOM 2715 N N . THR B 1 26 ? 33.038 41.886 94.263 1.00 29.10 24 THR B N 1
ATOM 2716 C CA . THR B 1 26 ? 34.295 42.627 94.359 1.00 31.86 24 THR B CA 1
ATOM 2717 C C . THR B 1 26 ? 35.311 42.116 93.345 1.00 33.46 24 THR B C 1
ATOM 2718 O O . THR B 1 26 ? 35.964 42.907 92.649 1.00 32.10 24 THR B O 1
ATOM 2722 N N . ARG B 1 27 ? 35.441 40.796 93.259 1.00 32.47 25 ARG B N 1
ATOM 2723 C CA . ARG B 1 27 ? 36.382 40.173 92.336 1.00 35.78 25 ARG B CA 1
ATOM 2724 C C . ARG B 1 27 ? 36.072 40.506 90.879 1.00 33.18 25 ARG B C 1
ATOM 2725 O O . ARG B 1 27 ? 36.980 40.759 90.087 1.00 32.82 25 ARG B O 1
ATOM 2733 N N . LEU B 1 28 ? 34.790 40.505 90.529 1.00 24.93 26 LEU B N 1
ATOM 2734 C CA . LEU B 1 28 ? 34.378 40.799 89.161 1.00 26.87 26 LEU B CA 1
ATOM 2735 C C . LEU B 1 28 ? 34.574 42.271 88.828 1.00 31.45 26 LEU B C 1
ATOM 2736 O O . LEU B 1 28 ? 34.962 42.614 87.704 1.00 32.96 26 LEU B O 1
ATOM 2741 N N . ASP B 1 29 ? 34.305 43.157 89.791 1.00 31.32 27 ASP B N 1
ATOM 2742 C CA . ASP B 1 29 ? 34.506 44.581 89.550 1.00 32.42 27 ASP B CA 1
ATOM 2743 C C . ASP B 1 29 ? 35.972 44.902 89.292 1.00 34.20 27 ASP B C 1
ATOM 2744 O O . ASP B 1 29 ? 36.281 45.873 88.590 1.00 37.87 27 ASP B O 1
ATOM 2749 N N . GLY B 1 30 ? 36.888 44.099 89.839 1.00 32.10 28 GLY B N 1
ATOM 2750 C CA . GLY B 1 30 ? 38.312 44.324 89.684 1.00 32.61 28 GLY B CA 1
ATOM 2751 C C . GLY B 1 30 ? 38.947 43.748 88.437 1.00 34.18 28 GLY B C 1
ATOM 2752 O O . GLY B 1 30 ? 40.142 43.954 88.212 1.00 37.53 28 GLY B O 1
ATOM 2753 N N . LEU B 1 31 ? 38.189 43.025 87.617 1.00 34.46 29 LEU B N 1
ATOM 2754 C CA . LEU B 1 31 ? 38.748 42.424 86.415 1.00 36.78 29 LEU B CA 1
ATOM 2755 C C . LEU B 1 31 ? 39.059 43.500 85.375 1.00 37.40 29 LEU B C 1
ATOM 2756 O O . LEU B 1 31 ? 38.606 44.647 85.467 1.00 36.01 29 LEU B O 1
ATOM 2761 N N . LEU B 1 32 ? 39.859 43.118 84.373 1.00 39.08 30 LEU B N 1
ATOM 2762 C CA . LEU B 1 32 ? 40.351 44.064 83.366 1.00 40.46 30 LEU B CA 1
ATOM 2763 C C . LEU B 1 32 ? 39.265 44.315 82.316 1.00 38.45 30 LEU B C 1
ATOM 2764 O O . LEU B 1 32 ? 39.320 43.852 81.174 1.00 39.60 30 LEU B O 1
ATOM 2769 N N . LYS B 1 33 ? 38.273 45.092 82.729 1.00 35.62 31 LYS B N 1
ATOM 2770 C CA . LYS B 1 33 ? 37.103 45.414 81.924 1.00 32.58 31 LYS B CA 1
ATOM 2771 C C . LYS B 1 33 ? 36.348 46.533 82.629 1.00 33.27 31 LYS B C 1
ATOM 2772 O O . LYS B 1 33 ? 36.473 46.688 83.848 1.00 33.89 31 LYS B O 1
ATOM 2778 N N . PRO B 1 34 ? 35.567 47.321 81.893 1.00 32.72 32 PRO B N 1
ATOM 2779 C CA . PRO B 1 34 ? 34.714 48.312 82.557 1.00 32.43 32 PRO B CA 1
ATOM 2780 C C . PRO B 1 34 ? 33.768 47.625 83.531 1.00 33.20 32 PRO B C 1
ATOM 2781 O O . PRO B 1 34 ? 33.273 46.524 83.271 1.00 28.74 32 PRO B O 1
ATOM 2785 N N . GLN B 1 35 ? 33.540 48.280 84.670 1.00 32.96 33 GLN B N 1
ATOM 2786 C CA . GLN B 1 35 ? 32.686 47.715 85.706 1.00 34.86 33 GLN B CA 1
ATOM 2787 C C . GLN B 1 35 ? 31.319 47.367 85.135 1.00 34.62 33 GLN B C 1
ATOM 2788 O O . GLN B 1 35 ? 30.707 48.170 84.424 1.00 34.64 33 GLN B O 1
ATOM 2794 N N . GLY B 1 36 ? 30.853 46.155 85.441 1.00 32.29 34 GLY B N 1
ATOM 2795 C CA . GLY B 1 36 ? 29.536 45.705 85.040 1.00 30.70 34 GLY B CA 1
ATOM 2796 C C . GLY B 1 36 ? 29.371 45.368 83.573 1.00 28.71 34 GLY B C 1
ATOM 2797 O O . GLY B 1 36 ? 28.265 44.992 83.168 1.00 27.32 34 GLY B O 1
ATOM 2798 N N . SER B 1 37 ? 30.432 45.458 82.764 1.00 28.14 35 SER B N 1
ATOM 2799 C CA . SER B 1 37 ? 30.258 45.374 81.316 1.00 28.55 35 SER B CA 1
ATOM 2800 C C . SER B 1 37 ? 29.924 43.969 80.820 1.00 25.93 35 SER B C 1
ATOM 2801 O O . SER B 1 37 ? 29.455 43.833 79.686 1.00 25.00 35 SER B O 1
ATOM 2804 N N . LEU B 1 38 ? 30.139 42.919 81.615 1.00 24.76 36 LEU B N 1
ATOM 2805 C CA . LEU B 1 38 ? 29.717 41.590 81.187 1.00 24.94 36 LEU B CA 1
ATOM 2806 C C . LEU B 1 38 ? 28.343 41.217 81.736 1.00 24.31 36 LEU B C 1
ATOM 2807 O O . LEU B 1 38 ? 27.934 40.051 81.636 1.00 23.49 36 LEU B O 1
ATOM 2812 N N . GLY B 1 39 ? 27.624 42.192 82.293 1.00 22.88 37 GLY B N 1
ATOM 2813 C CA . GLY B 1 39 ? 26.200 42.103 82.559 1.00 26.14 37 GLY B CA 1
ATOM 2814 C C . GLY B 1 39 ? 25.685 40.850 83.232 1.00 26.74 37 GLY B C 1
ATOM 2815 O O . GLY B 1 39 ? 26.105 40.512 84.341 1.00 23.83 37 GLY B O 1
ATOM 2816 N N . ARG B 1 40 ? 24.748 40.165 82.568 1.00 23.76 38 ARG B N 1
ATOM 2817 C CA . ARG B 1 40 ? 24.120 38.988 83.158 1.00 28.57 38 ARG B CA 1
ATOM 2818 C C . ARG B 1 40 ? 25.088 37.829 83.305 1.00 25.13 38 ARG B C 1
ATOM 2819 O O . ARG B 1 40 ? 24.839 36.931 84.119 1.00 23.84 38 ARG B O 1
ATOM 2827 N N . LEU B 1 41 ? 26.181 37.820 82.540 1.00 25.26 39 LEU B N 1
ATOM 2828 C CA . LEU B 1 41 ? 27.212 36.815 82.769 1.00 25.09 39 LEU B CA 1
ATOM 2829 C C . LEU B 1 41 ? 27.876 37.027 84.121 1.00 25.34 39 LEU B C 1
ATOM 2830 O O . LEU B 1 41 ? 28.230 36.060 84.808 1.00 21.82 39 LEU B O 1
ATOM 2835 N N . GLU B 1 42 ? 28.065 38.289 84.510 1.00 26.77 40 GLU B N 1
ATOM 2836 C CA . GLU B 1 42 ? 28.593 38.590 85.834 1.00 24.72 40 GLU B CA 1
ATOM 2837 C C . GLU B 1 42 ? 27.607 38.179 86.915 1.00 24.02 40 GLU B C 1
ATOM 2838 O O . GLU B 1 42 ? 27.983 37.536 87.897 1.00 24.23 40 GLU B O 1
ATOM 2844 N N . GLN B 1 43 ? 26.332 38.539 86.754 1.00 25.24 41 GLN B N 1
ATOM 2845 C CA . GLN B 1 43 ? 25.375 38.210 87.806 1.00 30.05 41 GLN B CA 1
ATOM 2846 C C . GLN B 1 43 ? 25.175 36.701 87.914 1.00 25.97 41 GLN B C 1
ATOM 2847 O O . GLN B 1 43 ? 24.902 36.194 89.007 1.00 24.34 41 GLN B O 1
ATOM 2853 N N . LEU B 1 44 ? 25.369 35.966 86.816 1.00 23.82 42 LEU B N 1
ATOM 2854 C CA . LEU B 1 44 ? 25.327 34.507 86.883 1.00 22.28 42 LEU B CA 1
ATOM 2855 C C . LEU B 1 44 ? 26.507 33.959 87.679 1.00 23.50 42 LEU B C 1
ATOM 2856 O O . LEU B 1 44 ? 26.341 33.044 88.492 1.00 23.53 42 LEU B O 1
ATOM 2861 N N . ALA B 1 45 ? 27.708 34.503 87.462 1.00 22.00 43 ALA B N 1
ATOM 2862 C CA . ALA B 1 45 ? 28.847 34.083 88.271 1.00 25.36 43 ALA B CA 1
ATOM 2863 C C . ALA B 1 45 ? 28.644 34.435 89.743 1.00 24.08 43 ALA B C 1
ATOM 2864 O O . ALA B 1 45 ? 29.082 33.689 90.627 1.00 24.66 43 ALA B O 1
ATOM 2866 N N . ILE B 1 46 ? 27.966 35.551 90.023 1.00 24.42 44 ILE B N 1
ATOM 2867 C CA . ILE B 1 46 ? 27.701 35.936 91.407 1.00 22.36 44 ILE B CA 1
ATOM 2868 C C . ILE B 1 46 ? 26.656 35.016 92.027 1.00 25.10 44 ILE B C 1
ATOM 2869 O O . ILE B 1 46 ? 26.800 34.573 93.174 1.00 23.01 44 ILE B O 1
ATOM 2874 N N . GLN B 1 47 ? 25.587 34.720 91.287 1.00 25.12 45 GLN B N 1
ATOM 2875 C CA . GLN B 1 47 ? 24.584 33.778 91.777 1.00 25.52 45 GLN B CA 1
ATOM 2876 C C . GLN B 1 47 ? 25.210 32.421 92.084 1.00 26.17 45 GLN B C 1
ATOM 2877 O O . GLN B 1 47 ? 24.890 31.795 93.104 1.00 24.51 45 GLN B O 1
ATOM 2883 N N . LEU B 1 48 ? 26.115 31.957 91.217 1.00 22.19 46 LEU B N 1
ATOM 2884 C CA . LEU B 1 48 ? 26.783 30.684 91.460 1.00 24.63 46 LEU B CA 1
ATOM 2885 C C . LEU B 1 48 ? 27.693 30.755 92.682 1.00 28.18 46 LEU B C 1
ATOM 2886 O O . LEU B 1 48 ? 27.830 29.763 93.409 1.00 26.33 46 LEU B O 1
ATOM 2891 N N . ALA B 1 49 ? 28.318 31.913 92.925 1.00 21.62 47 ALA B N 1
ATOM 2892 C CA . ALA B 1 49 ? 29.141 32.064 94.122 1.00 24.65 47 ALA B CA 1
ATOM 2893 C C . ALA B 1 49 ? 28.323 31.875 95.395 1.00 24.60 47 ALA B C 1
ATOM 2894 O O . ALA B 1 49 ? 28.872 31.495 96.437 1.00 26.86 47 ALA B O 1
ATOM 2896 N N . GLY B 1 50 ? 27.021 32.138 95.337 1.00 24.40 48 GLY B N 1
ATOM 2897 C CA . GLY B 1 50 ? 26.169 31.993 96.503 1.00 26.60 48 GLY B CA 1
ATOM 2898 C C . GLY B 1 50 ? 25.695 30.585 96.779 1.00 25.79 48 GLY B C 1
ATOM 2899 O O . GLY B 1 50 ? 25.069 30.347 97.818 1.00 25.63 48 GLY B O 1
ATOM 2900 N N . MET B 1 51 ? 25.975 29.651 95.875 1.00 26.17 49 MET B N 1
ATOM 2901 C CA . MET B 1 51 ? 25.486 28.283 95.998 1.00 24.98 49 MET B CA 1
ATOM 2902 C C . MET B 1 51 ? 26.532 27.453 96.731 1.00 25.05 49 MET B C 1
ATOM 2903 O O . MET B 1 51 ? 27.599 27.159 96.183 1.00 25.53 49 MET B O 1
ATOM 2908 N N . ARG B 1 52 ? 26.222 27.073 97.973 1.00 26.62 50 ARG B N 1
ATOM 2909 C CA . ARG B 1 52 ? 27.216 26.458 98.846 1.00 28.32 50 ARG B CA 1
ATOM 2910 C C . ARG B 1 52 ? 27.605 25.050 98.408 1.00 26.83 50 ARG B C 1
ATOM 2911 O O . ARG B 1 52 ? 28.626 24.538 98.871 1.00 24.33 50 ARG B O 1
ATOM 2919 N N . GLY B 1 53 ? 26.814 24.404 97.548 1.00 24.34 51 GLY B N 1
ATOM 2920 C CA . GLY B 1 53 ? 27.222 23.103 97.037 1.00 24.00 51 GLY B CA 1
ATOM 2921 C C . GLY B 1 53 ? 28.388 23.174 96.072 1.00 27.52 51 GLY B C 1
ATOM 2922 O O . GLY B 1 53 ? 29.087 22.171 95.875 1.00 27.05 51 GLY B O 1
ATOM 2923 N N . LEU B 1 54 ? 28.616 24.339 95.473 1.00 24.41 52 LEU B N 1
ATOM 2924 C CA . LEU B 1 54 ? 29.702 24.556 94.531 1.00 29.13 52 LEU B CA 1
ATOM 2925 C C . LEU B 1 54 ? 30.976 24.950 95.264 1.00 28.20 52 LEU B C 1
ATOM 2926 O O . LEU B 1 54 ? 30.936 25.563 96.332 1.00 32.11 52 LEU B O 1
ATOM 2931 N N . TYR B 1 55 ? 32.115 24.605 94.675 1.00 26.83 53 TYR B N 1
ATOM 2932 C CA . TYR B 1 55 ? 33.396 25.108 95.144 1.00 29.00 53 TYR B CA 1
ATOM 2933 C C . TYR B 1 55 ? 34.189 25.645 93.961 1.00 31.47 53 TYR B C 1
ATOM 2934 O O . TYR B 1 55 ? 34.302 24.973 92.931 1.00 32.19 53 TYR B O 1
ATOM 2943 N N . GLY B 1 56 ? 34.771 26.831 94.132 1.00 29.72 54 GLY B N 1
ATOM 2944 C CA . GLY B 1 56 ? 35.687 27.386 93.151 1.00 32.41 54 GLY B CA 1
ATOM 2945 C C . GLY B 1 56 ? 35.108 27.575 91.765 1.00 31.10 54 GLY B C 1
ATOM 2946 O O . GLY B 1 56 ? 35.863 27.595 90.790 1.00 30.43 54 GLY B O 1
ATOM 2947 N N . HIS B 1 57 ? 33.785 27.726 91.653 1.00 28.66 55 HIS B N 1
ATOM 2948 C CA . HIS B 1 57 ? 33.106 27.799 90.356 1.00 29.64 55 HIS B CA 1
ATOM 2949 C C . HIS B 1 57 ? 33.515 26.631 89.458 1.00 30.64 55 HIS B C 1
ATOM 2950 O O . HIS B 1 57 ? 33.690 26.775 88.249 1.00 28.79 55 HIS B O 1
ATOM 2957 N N . GLN B 1 58 ? 33.689 25.467 90.079 1.00 28.54 56 GLN B N 1
ATOM 2958 C CA . GLN B 1 58 ? 33.969 24.212 89.391 1.00 33.00 56 GLN B CA 1
ATOM 2959 C C . GLN B 1 58 ? 32.645 23.621 88.927 1.00 29.79 56 GLN B C 1
ATOM 2960 O O . GLN B 1 58 ? 31.829 23.213 89.754 1.00 26.10 56 GLN B O 1
ATOM 2966 N N . VAL B 1 59 ? 32.418 23.571 87.612 1.00 26.31 57 VAL B N 1
ATOM 2967 C CA . VAL B 1 59 ? 31.138 23.101 87.087 1.00 24.40 57 VAL B CA 1
ATOM 2968 C C . VAL B 1 59 ? 31.354 22.088 85.969 1.00 28.79 57 VAL B C 1
ATOM 2969 O O . VAL B 1 59 ? 30.518 21.955 85.067 1.00 26.59 57 VAL B O 1
ATOM 2973 N N . ASP B 1 60 ? 32.470 21.359 86.044 1.00 30.50 58 ASP B N 1
ATOM 2974 C CA A ASP B 1 60 ? 32.821 20.404 84.997 0.50 32.78 58 ASP B CA 1
ATOM 2975 C CA B ASP B 1 60 ? 32.840 20.370 85.034 0.50 32.85 58 ASP B CA 1
ATOM 2976 C C . ASP B 1 60 ? 31.695 19.411 84.729 1.00 31.40 58 ASP B C 1
ATOM 2977 O O . ASP B 1 60 ? 31.218 19.302 83.595 1.00 32.09 58 ASP B O 1
ATOM 2986 N N . ARG B 1 61 ? 31.261 18.681 85.750 1.00 25.72 59 ARG B N 1
ATOM 2987 C CA . ARG B 1 61 ? 30.303 17.601 85.575 1.00 27.31 59 ARG B CA 1
ATOM 2988 C C . ARG B 1 61 ? 28.884 18.153 85.596 1.00 26.65 59 ARG B C 1
ATOM 2989 O O . ARG B 1 61 ? 28.464 18.763 86.586 1.00 25.05 59 ARG B O 1
ATOM 2997 N N . LYS B 1 62 ? 28.149 17.932 84.504 1.00 24.03 60 LYS B N 1
ATOM 2998 C CA . LYS B 1 62 ? 26.781 18.410 84.351 1.00 24.08 60 LYS B CA 1
ATOM 2999 C C . LYS B 1 62 ? 25.877 17.250 83.957 1.00 26.98 60 LYS B C 1
ATOM 3000 O O . LYS B 1 62 ? 26.292 16.326 83.249 1.00 27.42 60 LYS B O 1
ATOM 3006 N N . GLN B 1 63 ? 24.628 17.304 84.409 1.00 24.25 61 GLN B N 1
ATOM 3007 C CA . GLN B 1 63 ? 23.704 16.198 84.181 1.00 24.43 61 GLN B CA 1
ATOM 3008 C C . GLN B 1 63 ? 22.302 16.738 83.954 1.00 24.63 61 GLN B C 1
ATOM 3009 O O . GLN B 1 63 ? 21.763 17.452 84.801 1.00 22.88 61 GLN B O 1
ATOM 3015 N N . ILE B 1 64 ? 21.712 16.383 82.821 1.00 22.58 62 ILE B N 1
ATOM 3016 C CA . ILE B 1 64 ? 20.328 16.714 82.513 1.00 21.02 62 ILE B CA 1
ATOM 3017 C C . ILE B 1 64 ? 19.494 15.481 82.819 1.00 20.97 62 ILE B C 1
ATOM 3018 O O . ILE B 1 64 ? 19.708 14.414 82.238 1.00 22.46 62 ILE B O 1
ATOM 3023 N N . ILE B 1 65 ? 18.567 15.603 83.756 1.00 17.96 63 ILE B N 1
ATOM 3024 C CA . ILE B 1 65 ? 17.700 14.493 84.125 1.00 22.58 63 ILE B CA 1
ATOM 3025 C C . ILE B 1 65 ? 16.382 14.664 83.386 1.00 24.77 63 ILE B C 1
ATOM 3026 O O . ILE B 1 65 ? 15.694 15.680 83.547 1.00 24.69 63 ILE B O 1
ATOM 3031 N N . VAL B 1 66 ? 16.037 13.681 82.560 1.00 22.57 64 VAL B N 1
ATOM 3032 C CA . VAL B 1 66 ? 14.837 13.730 81.730 1.00 23.27 64 VAL B CA 1
ATOM 3033 C C . VAL B 1 66 ? 13.806 12.783 82.326 1.00 24.18 64 VAL B C 1
ATOM 3034 O O . VAL B 1 66 ? 14.052 11.577 82.437 1.00 27.03 64 VAL B O 1
ATOM 3038 N N . MET B 1 67 ? 12.650 13.331 82.689 1.00 22.57 65 MET B N 1
ATOM 3039 C CA . MET B 1 67 ? 11.565 12.589 83.317 1.00 20.53 65 MET B CA 1
ATOM 3040 C C . MET B 1 67 ? 10.502 12.269 82.272 1.00 25.68 65 MET B C 1
ATOM 3041 O O . MET B 1 67 ? 9.900 13.184 81.705 1.00 26.47 65 MET B O 1
ATOM 3046 N N . ALA B 1 68 ? 10.250 10.982 82.047 1.00 23.71 66 ALA B N 1
ATOM 3047 C CA . ALA B 1 68 ? 9.330 10.523 81.014 1.00 21.55 66 ALA B CA 1
ATOM 3048 C C . ALA B 1 68 ? 8.086 9.902 81.642 1.00 22.05 66 ALA B C 1
ATOM 3049 O O . ALA B 1 68 ? 8.192 9.066 82.544 1.00 21.03 66 ALA B O 1
ATOM 3051 N N . ALA B 1 69 ? 6.913 10.289 81.151 1.00 19.91 67 ALA B N 1
ATOM 3052 C CA . ALA B 1 69 ? 5.681 9.694 81.651 1.00 21.39 67 ALA B CA 1
ATOM 3053 C C . ALA B 1 69 ? 4.575 9.940 80.643 1.00 23.30 67 ALA B C 1
ATOM 3054 O O . ALA B 1 69 ? 4.597 10.930 79.916 1.00 25.15 67 ALA B O 1
ATOM 3056 N N . ASP B 1 70 ? 3.600 9.047 80.629 1.00 22.83 68 ASP B N 1
ATOM 3057 C CA . ASP B 1 70 ? 2.403 9.242 79.837 1.00 23.69 68 ASP B CA 1
ATOM 3058 C C . ASP B 1 70 ? 1.301 9.792 80.727 1.00 25.21 68 ASP B C 1
ATOM 3059 O O . ASP B 1 70 ? 1.391 9.748 81.955 1.00 25.62 68 ASP B O 1
ATOM 3064 N N . HIS B 1 71 ? 0.263 10.323 80.084 1.00 22.63 69 HIS B N 1
ATOM 3065 C CA . HIS B 1 71 ? -0.729 11.167 80.737 1.00 24.17 69 HIS B CA 1
ATOM 3066 C C . HIS B 1 71 ? -2.130 10.678 80.411 1.00 24.23 69 HIS B C 1
ATOM 3067 O O . HIS B 1 71 ? -2.441 10.418 79.245 1.00 22.54 69 HIS B O 1
ATOM 3074 N N . GLY B 1 72 ? -2.973 10.567 81.439 1.00 23.18 70 GLY B N 1
ATOM 3075 C CA . GLY B 1 72 ? -4.334 10.112 81.217 1.00 23.79 70 GLY B CA 1
ATOM 3076 C C . GLY B 1 72 ? -5.131 11.036 80.319 1.00 25.13 70 GLY B C 1
ATOM 3077 O O . GLY B 1 72 ? -5.988 10.578 79.557 1.00 24.01 70 GLY B O 1
ATOM 3078 N N . VAL B 1 73 ? -4.861 12.342 80.381 1.00 22.01 71 VAL B N 1
ATOM 3079 C CA . VAL B 1 73 ? -5.610 13.291 79.567 1.00 23.71 71 VAL B CA 1
ATOM 3080 C C . VAL B 1 73 ? -5.358 13.098 78.076 1.00 26.97 71 VAL B C 1
ATOM 3081 O O . VAL B 1 73 ? -6.055 13.698 77.254 1.00 23.21 71 VAL B O 1
ATOM 3085 N N . TYR B 1 74 ? -4.379 12.262 77.703 1.00 25.54 72 TYR B N 1
ATOM 3086 C CA . TYR B 1 74 ? -4.289 11.812 76.316 1.00 26.04 72 TYR B CA 1
ATOM 3087 C C . TYR B 1 74 ? -5.634 11.294 75.817 1.00 25.60 72 TYR B C 1
ATOM 3088 O O . TYR B 1 74 ? -5.955 11.434 74.632 1.00 27.30 72 TYR B O 1
ATOM 3097 N N . ASP B 1 75 ? -6.441 10.715 76.715 1.00 24.01 73 ASP B N 1
ATOM 3098 C CA . ASP B 1 75 ? -7.753 10.191 76.341 1.00 25.02 73 ASP B CA 1
ATOM 3099 C C . ASP B 1 75 ? -8.660 11.265 75.759 1.00 27.61 73 ASP B C 1
ATOM 3100 O O . ASP B 1 75 ? -9.576 10.945 74.996 1.00 27.15 73 ASP B O 1
ATOM 3105 N N . GLU B 1 76 ? -8.439 12.533 76.105 1.00 29.11 74 GLU B N 1
ATOM 3106 C CA . GLU B 1 76 ? -9.301 13.591 75.587 1.00 29.26 74 GLU B CA 1
ATOM 3107 C C . GLU B 1 76 ? -8.916 14.045 74.182 1.00 28.38 74 GLU B C 1
ATOM 3108 O O . GLU B 1 76 ? -9.553 14.963 73.651 1.00 30.26 74 GLU B O 1
ATOM 3114 N N . GLY B 1 77 ? -7.894 13.444 73.577 1.00 26.51 75 GLY B N 1
ATOM 3115 C CA . GLY B 1 77 ? -7.524 13.768 72.211 1.00 27.52 75 GLY B CA 1
ATOM 3116 C C . GLY B 1 77 ? -6.735 15.047 72.037 1.00 30.82 75 GLY B C 1
ATOM 3117 O O . GLY B 1 77 ? -6.768 15.638 70.954 1.00 35.53 75 GLY B O 1
ATOM 3118 N N . VAL B 1 78 ? -6.013 15.491 73.068 1.00 27.07 76 VAL B N 1
ATOM 3119 C CA . VAL B 1 78 ? -5.354 16.793 73.025 1.00 27.32 76 VAL B CA 1
ATOM 3120 C C . VAL B 1 78 ? -3.896 16.720 72.589 1.00 31.01 76 VAL B C 1
ATOM 3121 O O . VAL B 1 78 ? -3.279 17.774 72.355 1.00 30.40 76 VAL B O 1
ATOM 3125 N N . ALA B 1 79 ? -3.323 15.523 72.470 1.00 29.01 77 ALA B N 1
ATOM 3126 C CA . ALA B 1 79 ? -1.920 15.401 72.100 1.00 26.57 77 ALA B CA 1
ATOM 3127 C C . ALA B 1 79 ? -1.741 15.544 70.594 1.00 27.84 77 ALA B C 1
ATOM 3128 O O . ALA B 1 79 ? -2.609 15.161 69.806 1.00 27.53 77 ALA B O 1
ATOM 3130 N N . ILE B 1 80 ? -0.582 16.080 70.200 1.00 29.54 78 ILE B N 1
ATOM 3131 C CA . ILE B 1 80 ? -0.299 16.320 68.786 1.00 35.67 78 ILE B CA 1
ATOM 3132 C C . ILE B 1 80 ? 0.195 15.055 68.089 1.00 34.22 78 ILE B C 1
ATOM 3133 O O . ILE B 1 80 ? -0.008 14.907 66.877 1.00 31.33 78 ILE B O 1
ATOM 3138 N N . SER B 1 81 ? 0.754 14.108 68.832 1.00 33.11 79 SER B N 1
ATOM 3139 C CA . SER B 1 81 ? 1.326 12.875 68.314 1.00 35.07 79 SER B CA 1
ATOM 3140 C C . SER B 1 81 ? 0.789 11.647 69.036 1.00 34.60 79 SER B C 1
ATOM 3141 O O . SER B 1 81 ? 0.269 11.747 70.154 1.00 31.75 79 SER B O 1
ATOM 3144 N N . PRO B 1 82 ? 0.915 10.464 68.424 1.00 29.76 80 PRO B N 1
ATOM 3145 C CA . PRO B 1 82 ? 0.452 9.236 69.079 1.00 30.13 80 PRO B CA 1
ATOM 3146 C C . PRO B 1 82 ? 1.152 8.993 70.410 1.00 29.40 80 PRO B C 1
ATOM 3147 O O . PRO B 1 82 ? 2.313 9.355 70.609 1.00 25.79 80 PRO B O 1
ATOM 3151 N N . ARG B 1 83 ? 0.411 8.361 71.323 1.00 27.09 81 ARG B N 1
ATOM 3152 C CA . ARG B 1 83 ? 0.886 8.130 72.685 1.00 26.29 81 ARG B CA 1
ATOM 3153 C C . ARG B 1 83 ? 2.205 7.367 72.712 1.00 23.05 81 ARG B C 1
ATOM 3154 O O . ARG B 1 83 ? 3.071 7.640 73.553 1.00 23.96 81 ARG B O 1
ATOM 3162 N N . VAL B 1 84 ? 2.374 6.398 71.809 1.00 23.87 82 VAL B N 1
ATOM 3163 C CA . VAL B 1 84 ? 3.555 5.539 71.829 1.00 24.18 82 VAL B CA 1
ATOM 3164 C C . VAL B 1 84 ? 4.848 6.335 71.680 1.00 24.57 82 VAL B C 1
ATOM 3165 O O . VAL B 1 84 ? 5.935 5.808 71.960 1.00 26.32 82 VAL B O 1
ATOM 3169 N N . VAL B 1 85 ? 4.759 7.602 71.260 1.00 24.45 83 VAL B N 1
ATOM 3170 C CA . VAL B 1 85 ? 5.961 8.406 71.055 1.00 28.42 83 VAL B CA 1
ATOM 3171 C C . VAL B 1 85 ? 6.766 8.523 72.348 1.00 26.62 83 VAL B C 1
ATOM 3172 O O . VAL B 1 85 ? 8.001 8.522 72.322 1.00 25.76 83 VAL B O 1
ATOM 3176 N N . THR B 1 86 ? 6.089 8.605 73.500 1.00 21.52 84 THR B N 1
ATOM 3177 C CA . THR B 1 86 ? 6.813 8.706 74.766 1.00 20.81 84 THR B CA 1
ATOM 3178 C C . THR B 1 86 ? 7.777 7.540 74.941 1.00 21.08 84 THR B C 1
ATOM 3179 O O . THR B 1 86 ? 8.948 7.727 75.293 1.00 23.85 84 THR B O 1
ATOM 3183 N N . MET B 1 87 ? 7.288 6.321 74.722 1.00 22.07 85 MET B N 1
ATOM 3184 C CA . MET B 1 87 ? 8.126 5.137 74.853 1.00 22.44 85 MET B CA 1
ATOM 3185 C C . MET B 1 87 ? 9.218 5.117 73.794 1.00 24.77 85 MET B C 1
ATOM 3186 O O . MET B 1 87 ? 10.387 4.845 74.095 1.00 22.69 85 MET B O 1
ATOM 3191 N N . VAL B 1 88 ? 8.846 5.376 72.541 1.00 24.34 86 VAL B N 1
ATOM 3192 C CA . VAL B 1 88 ? 9.814 5.325 71.449 1.00 26.07 86 VAL B CA 1
ATOM 3193 C C . VAL B 1 88 ? 10.906 6.367 71.651 1.00 27.23 86 VAL B C 1
ATOM 3194 O O . VAL B 1 88 ? 12.095 6.092 71.434 1.00 30.21 86 VAL B O 1
ATOM 3198 N N . GLN B 1 89 ? 10.522 7.582 72.054 1.00 22.56 87 GLN B N 1
ATOM 3199 C CA . GLN B 1 89 ? 11.513 8.635 72.274 1.00 26.03 87 GLN B CA 1
ATOM 3200 C C . GLN B 1 89 ? 12.394 8.322 73.475 1.00 25.07 87 GLN B C 1
ATOM 3201 O O . GLN B 1 89 ? 13.589 8.641 73.476 1.00 25.14 87 GLN B O 1
ATOM 3207 N N . ALA B 1 90 ? 11.818 7.719 74.520 1.00 26.49 88 ALA B N 1
ATOM 3208 C CA . ALA B 1 90 ? 12.641 7.271 75.638 1.00 25.06 88 ALA B CA 1
ATOM 3209 C C . ALA B 1 90 ? 13.709 6.296 75.159 1.00 21.81 88 ALA B C 1
ATOM 3210 O O . ALA B 1 90 ? 14.875 6.393 75.560 1.00 24.24 88 ALA B O 1
ATOM 3212 N N . LEU B 1 91 ? 13.338 5.370 74.269 1.00 23.50 89 LEU B N 1
ATOM 3213 C CA . LEU B 1 91 ? 14.326 4.436 73.734 1.00 26.95 89 LEU B CA 1
ATOM 3214 C C . LEU B 1 91 ? 15.335 5.141 72.839 1.00 32.78 89 LEU B C 1
ATOM 3215 O O . LEU B 1 91 ? 16.506 4.736 72.783 1.00 31.78 89 LEU B O 1
ATOM 3220 N N . ASN B 1 92 ? 14.905 6.187 72.129 1.00 32.52 90 ASN B N 1
ATOM 3221 C CA . ASN B 1 92 ? 15.846 6.955 71.321 1.00 32.06 90 ASN B CA 1
ATOM 3222 C C . ASN B 1 92 ? 16.843 7.701 72.197 1.00 29.82 90 ASN B C 1
ATOM 3223 O O . ASN B 1 92 ? 17.997 7.886 71.796 1.00 33.46 90 ASN B O 1
ATOM 3228 N N . MET B 1 93 ? 16.421 8.130 73.389 1.00 29.36 91 MET B N 1
ATOM 3229 C CA . MET B 1 93 ? 17.346 8.748 74.338 1.00 30.88 91 MET B CA 1
ATOM 3230 C C . MET B 1 93 ? 18.490 7.804 74.683 1.00 33.14 91 MET B C 1
ATOM 3231 O O . MET B 1 93 ? 19.663 8.199 74.678 1.00 30.42 91 MET B O 1
ATOM 3236 N N . VAL B 1 94 ? 18.160 6.548 74.993 1.00 29.64 92 VAL B N 1
ATOM 3237 C CA . VAL B 1 94 ? 19.191 5.567 75.318 1.00 30.22 92 VAL B CA 1
ATOM 3238 C C . VAL B 1 94 ? 20.194 5.459 74.177 1.00 33.76 92 VAL B C 1
ATOM 3239 O O . VAL B 1 94 ? 21.406 5.365 74.399 1.00 35.51 92 VAL B O 1
ATOM 3243 N N . ARG B 1 95 ? 19.706 5.491 72.937 1.00 32.08 93 ARG B N 1
ATOM 3244 C CA . ARG B 1 95 ? 20.597 5.414 71.785 1.00 35.62 93 ARG B CA 1
ATOM 3245 C C . ARG B 1 95 ? 21.372 6.705 71.545 1.00 35.05 93 ARG B C 1
ATOM 3246 O O . ARG B 1 95 ? 22.333 6.691 70.770 1.00 35.77 93 ARG B O 1
ATOM 3254 N N . GLY B 1 96 ? 20.982 7.807 72.182 1.00 31.67 94 GLY B N 1
ATOM 3255 C CA . GLY B 1 96 ? 21.705 9.059 72.054 1.00 34.12 94 GLY B CA 1
ATOM 3256 C C . GLY B 1 96 ? 21.426 9.854 70.798 1.00 35.56 94 GLY B C 1
ATOM 3257 O O . GLY B 1 96 ? 22.266 10.668 70.398 1.00 35.89 94 GLY B O 1
ATOM 3258 N N . VAL B 1 97 ? 20.268 9.661 70.167 1.00 34.62 95 VAL B N 1
ATOM 3259 C CA . VAL B 1 97 ? 19.966 10.289 68.884 1.00 34.53 95 VAL B CA 1
ATOM 3260 C C . VAL B 1 97 ? 18.936 11.402 68.996 1.00 32.34 95 VAL B C 1
ATOM 3261 O O . VAL B 1 97 ? 18.561 11.980 67.968 1.00 33.35 95 VAL B O 1
ATOM 3265 N N . THR B 1 98 ? 18.459 11.720 70.199 1.00 25.38 96 THR B N 1
ATOM 3266 C CA . THR B 1 98 ? 17.451 12.756 70.356 1.00 29.51 96 THR B CA 1
ATOM 3267 C C . THR B 1 98 ? 18.100 14.135 70.414 1.00 29.58 96 THR B C 1
ATOM 3268 O O . THR B 1 98 ? 19.320 14.278 70.518 1.00 29.26 96 THR B O 1
ATOM 3272 N N . GLY B 1 99 ? 17.247 15.159 70.365 1.00 28.94 97 GLY B N 1
ATOM 3273 C CA . GLY B 1 99 ? 17.744 16.525 70.397 1.00 30.27 97 GLY B CA 1
ATOM 3274 C C . GLY B 1 99 ? 18.541 16.823 71.652 1.00 27.67 97 GLY B C 1
ATOM 3275 O O . GLY B 1 99 ? 19.643 17.372 71.585 1.00 30.60 97 GLY B O 1
ATOM 3276 N N . VAL B 1 100 ? 18.001 16.452 72.817 1.00 24.41 98 VAL B N 1
ATOM 3277 C CA . VAL B 1 100 ? 18.709 16.745 74.060 1.00 26.58 98 VAL B CA 1
ATOM 3278 C C . VAL B 1 100 ? 20.030 15.985 74.107 1.00 25.68 98 VAL B C 1
ATOM 3279 O O . VAL B 1 100 ? 21.041 16.508 74.585 1.00 24.20 98 VAL B O 1
ATOM 3283 N N . CYS B 1 101 ? 20.053 14.756 73.577 1.00 23.45 99 CYS B N 1
ATOM 3284 C CA . CYS B 1 101 ? 21.268 13.947 73.626 1.00 27.48 99 CYS B CA 1
ATOM 3285 C C . CYS B 1 101 ? 22.407 14.608 72.857 1.00 28.49 99 CYS B C 1
ATOM 3286 O O . CYS B 1 101 ? 23.528 14.725 73.366 1.00 26.83 99 CYS B O 1
ATOM 3289 N N . VAL B 1 102 ? 22.141 15.049 71.626 1.00 25.87 100 VAL B N 1
ATOM 3290 C CA . VAL B 1 102 ? 23.221 15.609 70.819 1.00 29.13 100 VAL B CA 1
ATOM 3291 C C . VAL B 1 102 ? 23.606 16.997 71.314 1.00 28.27 100 VAL B C 1
ATOM 3292 O O . VAL B 1 102 ? 24.772 17.401 71.210 1.00 28.55 100 VAL B O 1
ATOM 3296 N N . LEU B 1 103 ? 22.650 17.753 71.853 1.00 26.03 101 LEU B N 1
ATOM 3297 C CA . LEU B 1 103 ? 22.981 19.072 72.377 1.00 27.14 101 LEU B CA 1
ATOM 3298 C C . LEU B 1 103 ? 23.716 18.955 73.707 1.00 27.40 101 LEU B C 1
ATOM 3299 O O . LEU B 1 103 ? 24.648 19.723 73.980 1.00 24.37 101 LEU B O 1
ATOM 3304 N N . ALA B 1 104 ? 23.313 17.991 74.541 1.00 25.47 102 ALA B N 1
ATOM 3305 C CA . ALA B 1 104 ? 24.027 17.762 75.793 1.00 25.08 102 ALA B CA 1
ATOM 3306 C C . ALA B 1 104 ? 25.454 17.312 75.525 1.00 26.78 102 ALA B C 1
ATOM 3307 O O . ALA B 1 104 ? 26.392 17.793 76.169 1.00 27.33 102 ALA B O 1
ATOM 3309 N N . ALA B 1 105 ? 25.637 16.395 74.568 1.00 23.62 103 ALA B N 1
ATOM 3310 C CA . ALA B 1 105 ? 26.986 15.981 74.187 1.00 26.41 103 ALA B CA 1
ATOM 3311 C C . ALA B 1 105 ? 27.824 17.179 73.763 1.00 30.14 103 ALA B C 1
ATOM 3312 O O . ALA B 1 105 ? 28.978 17.324 74.189 1.00 29.99 103 ALA B O 1
ATOM 3314 N N . ASN B 1 106 ? 27.248 18.067 72.950 1.00 28.32 104 ASN B N 1
ATOM 3315 C CA . ASN B 1 106 ? 27.982 19.245 72.503 1.00 28.83 104 ASN B CA 1
ATOM 3316 C C . ASN B 1 106 ? 28.330 20.159 73.668 1.00 26.57 104 ASN B C 1
ATOM 3317 O O . ASN B 1 106 ? 29.332 20.878 73.613 1.00 28.30 104 ASN B O 1
ATOM 3322 N N . ALA B 1 107 ? 27.519 20.154 74.719 1.00 25.57 105 ALA B N 1
ATOM 3323 C CA . ALA B 1 107 ? 27.782 20.942 75.915 1.00 26.48 105 ALA B CA 1
ATOM 3324 C C . ALA B 1 107 ? 28.566 20.170 76.969 1.00 31.67 105 ALA B C 1
ATOM 3325 O O . ALA B 1 107 ? 28.865 20.726 78.032 1.00 31.37 105 ALA B O 1
ATOM 3327 N N . GLY B 1 108 ? 28.904 18.911 76.705 1.00 32.74 106 GLY B N 1
ATOM 3328 C CA . GLY B 1 108 ? 29.632 18.117 77.673 1.00 32.72 106 GLY B CA 1
ATOM 3329 C C . GLY B 1 108 ? 28.826 17.722 78.889 1.00 33.35 106 GLY B C 1
ATOM 3330 O O . GLY B 1 108 ? 29.400 17.534 79.968 1.00 36.72 106 GLY B O 1
ATOM 3331 N N . ALA B 1 109 ? 27.508 17.591 78.749 1.00 27.89 107 ALA B N 1
ATOM 3332 C CA . ALA B 1 109 ? 26.644 17.179 79.842 1.00 26.47 107 ALA B CA 1
ATOM 3333 C C . ALA B 1 109 ? 26.177 15.747 79.618 1.00 27.28 107 ALA B C 1
ATOM 3334 O O . ALA B 1 109 ? 26.021 15.303 78.479 1.00 31.32 107 ALA B O 1
ATOM 3336 N N . GLU B 1 110 ? 25.985 15.022 80.714 1.00 27.21 108 GLU B N 1
ATOM 3337 C CA . GLU B 1 110 ? 25.341 13.720 80.672 1.00 28.95 108 GLU B CA 1
ATOM 3338 C C . GLU B 1 110 ? 23.834 13.892 80.581 1.00 26.94 108 GLU B C 1
ATOM 3339 O O . GLU B 1 110 ? 23.278 14.932 80.939 1.00 26.26 108 GLU B O 1
ATOM 3345 N N . VAL B 1 111 ? 23.170 12.851 80.089 1.00 24.46 109 VAL B N 1
ATOM 3346 C CA . VAL B 1 111 ? 21.713 12.769 80.082 1.00 24.79 109 VAL B CA 1
ATOM 3347 C C . VAL B 1 111 ? 21.316 11.513 80.841 1.00 23.96 109 VAL B C 1
ATOM 3348 O O . VAL B 1 111 ? 21.850 10.428 80.581 1.00 24.65 109 VAL B O 1
ATOM 3352 N N . LYS B 1 112 ? 20.395 11.665 81.781 1.00 22.79 110 LYS B N 1
ATOM 3353 C CA . LYS B 1 112 ? 19.856 10.560 82.556 1.00 25.42 110 LYS B CA 1
ATOM 3354 C C . LYS B 1 112 ? 18.365 10.496 82.270 1.00 26.41 110 LYS B C 1
ATOM 3355 O O . LYS B 1 112 ? 17.636 11.447 82.563 1.00 26.38 110 LYS B O 1
ATOM 3361 N N . ILE B 1 113 ? 17.917 9.397 81.667 1.00 25.37 111 ILE B N 1
ATOM 3362 C CA . ILE B 1 113 ? 16.519 9.239 81.289 1.00 25.24 111 ILE B CA 1
ATOM 3363 C C . ILE B 1 113 ? 15.830 8.386 82.345 1.00 23.98 111 ILE B C 1
ATOM 3364 O O . ILE B 1 113 ? 16.288 7.281 82.666 1.00 24.70 111 ILE B O 1
ATOM 3369 N N . VAL B 1 114 ? 14.736 8.906 82.899 1.00 21.66 112 VAL B N 1
ATOM 3370 C CA . VAL B 1 114 ? 14.056 8.306 84.041 1.00 21.28 112 VAL B CA 1
ATOM 3371 C C . VAL B 1 114 ? 12.604 8.064 83.663 1.00 23.69 112 VAL B C 1
ATOM 3372 O O . VAL B 1 114 ? 11.901 8.993 83.241 1.00 23.63 112 VAL B O 1
ATOM 3376 N N . ASP B 1 115 ? 12.165 6.816 83.800 1.00 23.71 113 ASP B N 1
ATOM 3377 C CA . ASP B 1 115 ? 10.776 6.439 83.579 1.00 22.79 113 ASP B CA 1
ATOM 3378 C C . ASP B 1 115 ? 10.025 6.636 84.890 1.00 22.25 113 ASP B C 1
ATOM 3379 O O . ASP B 1 115 ? 10.196 5.849 85.824 1.00 22.27 113 ASP B O 1
ATOM 3384 N N . VAL B 1 116 ? 9.194 7.677 84.966 1.00 19.38 114 VAL B N 1
ATOM 3385 C CA . VAL B 1 116 ? 8.330 7.871 86.127 1.00 22.04 114 VAL B CA 1
ATOM 3386 C C . VAL B 1 116 ? 6.878 7.537 85.836 1.00 24.75 114 VAL B C 1
ATOM 3387 O O . VAL B 1 116 ? 6.054 7.558 86.762 1.00 25.42 114 VAL B O 1
ATOM 3391 N N . GLY B 1 117 ? 6.534 7.204 84.592 1.00 24.38 115 GLY B N 1
ATOM 3392 C CA . GLY B 1 117 ? 5.171 6.793 84.319 1.00 24.05 115 GLY B CA 1
ATOM 3393 C C . GLY B 1 117 ? 4.832 6.491 82.873 1.00 24.81 115 GLY B C 1
ATOM 3394 O O . GLY B 1 117 ? 3.691 6.697 82.448 1.00 24.01 115 GLY B O 1
ATOM 3395 N N . ILE B 1 118 ? 5.803 5.990 82.107 1.00 23.71 116 ILE B N 1
ATOM 3396 C CA . ILE B 1 118 ? 5.534 5.632 80.720 1.00 20.57 116 ILE B CA 1
ATOM 3397 C C . ILE B 1 118 ? 4.517 4.501 80.677 1.00 24.18 116 ILE B C 1
ATOM 3398 O O . ILE B 1 118 ? 4.556 3.571 81.492 1.00 26.92 116 ILE B O 1
ATOM 3403 N N . ASP B 1 119 ? 3.586 4.581 79.723 1.00 25.27 117 ASP B N 1
ATOM 3404 C CA . ASP B 1 119 ? 2.610 3.511 79.495 1.00 26.53 117 ASP B CA 1
ATOM 3405 C C . ASP B 1 119 ? 3.275 2.413 78.664 1.00 28.26 117 ASP B C 1
ATOM 3406 O O . ASP B 1 119 ? 3.086 2.291 77.449 1.00 27.53 117 ASP B O 1
ATOM 3411 N N . SER B 1 120 ? 4.069 1.590 79.343 1.00 25.03 118 SER B N 1
ATOM 3412 C CA . SER B 1 120 ? 4.862 0.565 78.678 1.00 27.57 118 SER B CA 1
ATOM 3413 C C . SER B 1 120 ? 5.375 -0.402 79.730 1.00 28.71 118 SER B C 1
ATOM 3414 O O . SER B 1 120 ? 5.322 -0.127 80.931 1.00 29.25 118 SER B O 1
ATOM 3417 N N . ASP B 1 121 ? 5.888 -1.537 79.259 1.00 29.98 119 ASP B N 1
ATOM 3418 C CA . ASP B 1 121 ? 6.689 -2.395 80.111 1.00 33.68 119 ASP B CA 1
ATOM 3419 C C . ASP B 1 121 ? 7.989 -1.674 80.475 1.00 36.58 119 ASP B C 1
ATOM 3420 O O . ASP B 1 121 ? 8.341 -0.640 79.898 1.00 38.48 119 ASP B O 1
ATOM 3425 N N . THR B 1 122 ? 8.696 -2.224 81.462 1.00 33.88 120 THR B N 1
ATOM 3426 C CA . THR B 1 122 ? 10.022 -1.731 81.817 1.00 35.92 120 THR B CA 1
ATOM 3427 C C . THR B 1 122 ? 10.908 -1.615 80.581 1.00 36.13 120 THR B C 1
ATOM 3428 O O . THR B 1 122 ? 10.922 -2.506 79.728 1.00 37.21 120 THR B O 1
ATOM 3432 N N . LEU B 1 123 ? 11.659 -0.512 80.489 1.00 32.14 121 LEU B N 1
ATOM 3433 C CA . LEU B 1 123 ? 12.466 -0.233 79.302 1.00 36.24 121 LEU B CA 1
ATOM 3434 C C . LEU B 1 123 ? 13.951 -0.392 79.596 1.00 35.24 121 LEU B C 1
ATOM 3435 O O . LEU B 1 123 ? 14.443 0.177 80.579 1.00 32.78 121 LEU B O 1
ATOM 3440 N N . PRO B 1 124 ? 14.699 -1.119 78.764 1.00 34.82 122 PRO B N 1
ATOM 3441 C CA . PRO B 1 124 ? 16.139 -1.268 79.011 1.00 33.98 122 PRO B CA 1
ATOM 3442 C C . PRO B 1 124 ? 16.867 0.055 78.837 1.00 35.67 122 PRO B C 1
ATOM 3443 O O . PRO B 1 124 ? 16.539 0.852 77.955 1.00 32.81 122 PRO B O 1
ATOM 3447 N N . GLY B 1 125 ? 17.870 0.282 79.688 1.00 35.02 123 GLY B N 1
ATOM 3448 C CA . GLY B 1 125 ? 18.653 1.501 79.650 1.00 35.03 123 GLY B CA 1
ATOM 3449 C C . GLY B 1 125 ? 18.008 2.697 80.310 1.00 34.16 123 GLY B C 1
ATOM 3450 O O . GLY B 1 125 ? 18.651 3.753 80.414 1.00 33.34 123 GLY B O 1
ATOM 3451 N N . VAL B 1 126 ? 16.765 2.574 80.761 1.00 28.30 124 VAL B N 1
ATOM 3452 C CA . VAL B 1 126 ? 16.031 3.671 81.376 1.00 29.71 124 VAL B CA 1
ATOM 3453 C C . VAL B 1 126 ? 15.867 3.370 82.859 1.00 28.51 124 VAL B C 1
ATOM 3454 O O . VAL B 1 126 ? 15.600 2.226 83.243 1.00 28.69 124 VAL B O 1
ATOM 3458 N N . ILE B 1 127 ? 16.047 4.393 83.694 1.00 26.62 125 ILE B N 1
ATOM 3459 C CA . ILE B 1 127 ? 15.904 4.207 85.133 1.00 27.50 125 ILE B CA 1
ATOM 3460 C C . ILE B 1 127 ? 14.440 3.955 85.465 1.00 25.67 125 ILE B C 1
ATOM 3461 O O . ILE B 1 127 ? 13.555 4.726 85.071 1.00 22.70 125 ILE B O 1
ATOM 3466 N N . ASP B 1 128 ? 14.176 2.859 86.177 1.00 23.83 126 ASP B N 1
ATOM 3467 C CA . ASP B 1 128 ? 12.811 2.461 86.516 1.00 27.07 126 ASP B CA 1
ATOM 3468 C C . ASP B 1 128 ? 12.407 3.179 87.795 1.00 29.11 126 ASP B C 1
ATOM 3469 O O . ASP B 1 128 ? 12.757 2.755 88.900 1.00 27.83 126 ASP B O 1
ATOM 3474 N N . MET B 1 129 ? 11.666 4.271 87.636 1.00 24.26 127 MET B N 1
ATOM 3475 C CA . MET B 1 129 ? 11.009 4.977 88.730 1.00 25.10 127 MET B CA 1
ATOM 3476 C C . MET B 1 129 ? 9.504 5.036 88.477 1.00 23.42 127 MET B C 1
ATOM 3477 O O . MET B 1 129 ? 8.824 5.961 88.926 1.00 23.53 127 MET B O 1
ATOM 3482 N N . LYS B 1 130 ? 8.981 4.046 87.745 1.00 25.00 128 LYS B N 1
ATOM 3483 C CA . LYS B 1 130 ? 7.642 4.130 87.168 1.00 24.98 128 LYS B CA 1
ATOM 3484 C C . LYS B 1 130 ? 6.577 4.018 88.249 1.00 25.72 128 LYS B C 1
ATOM 3485 O O . LYS B 1 130 ? 6.441 2.970 88.891 1.00 25.22 128 LYS B O 1
ATOM 3491 N N . VAL B 1 131 ? 5.797 5.085 88.425 1.00 22.31 129 VAL B N 1
ATOM 3492 C CA . VAL B 1 131 ? 4.703 5.045 89.388 1.00 23.71 129 VAL B CA 1
ATOM 3493 C C . VAL B 1 131 ? 3.555 4.198 88.854 1.00 27.57 129 VAL B C 1
ATOM 3494 O O . VAL B 1 131 ? 2.998 3.359 89.570 1.00 27.06 129 VAL B O 1
ATOM 3498 N N . ALA B 1 132 ? 3.172 4.420 87.599 1.00 25.29 130 ALA B N 1
ATOM 3499 C CA . ALA B 1 132 ? 2.063 3.706 86.978 1.00 26.86 130 ALA B CA 1
ATOM 3500 C C . ALA B 1 132 ? 2.189 3.862 85.471 1.00 28.02 130 ALA B C 1
ATOM 3501 O O . ALA B 1 132 ? 2.958 4.688 84.978 1.00 27.39 130 ALA B O 1
ATOM 3503 N N . ARG B 1 133 ? 1.418 3.059 84.739 1.00 27.51 131 ARG B N 1
ATOM 3504 C CA . ARG B 1 133 ? 1.405 3.152 83.278 1.00 26.34 131 ARG B CA 1
ATOM 3505 C C . ARG B 1 133 ? 0.544 4.345 82.873 1.00 26.39 131 ARG B C 1
ATOM 3506 O O . ARG B 1 133 ? -0.594 4.217 82.418 1.00 27.13 131 ARG B O 1
ATOM 3514 N N . GLY B 1 134 ? 1.116 5.528 83.032 1.00 22.74 132 GLY B N 1
ATOM 3515 C CA . GLY B 1 134 ? 0.436 6.771 82.745 1.00 22.92 132 GLY B CA 1
ATOM 3516 C C . GLY B 1 134 ? -0.341 7.291 83.942 1.00 24.15 132 GLY B C 1
ATOM 3517 O O . GLY B 1 134 ? -0.760 6.547 84.824 1.00 22.74 132 GLY B O 1
ATOM 3518 N N . SER B 1 135 ? -0.532 8.606 83.959 1.00 23.33 133 SER B N 1
ATOM 3519 C CA . SER B 1 135 ? -1.245 9.248 85.049 1.00 24.98 133 SER B CA 1
ATOM 3520 C C . SER B 1 135 ? -2.752 9.104 84.858 1.00 25.79 133 SER B C 1
ATOM 3521 O O . SER B 1 135 ? -3.236 8.685 83.806 1.00 23.28 133 SER B O 1
ATOM 3524 N N . GLY B 1 136 ? -3.501 9.472 85.893 1.00 28.29 134 GLY B N 1
ATOM 3525 C CA . GLY B 1 136 ? -4.933 9.629 85.735 1.00 25.67 134 GLY B CA 1
ATOM 3526 C C . GLY B 1 136 ? -5.272 10.785 84.813 1.00 22.64 134 GLY B C 1
ATOM 3527 O O . GLY B 1 136 ? -4.487 11.713 84.616 1.00 23.87 134 GLY B O 1
ATOM 3528 N N . ASN B 1 137 ? -6.471 10.717 84.234 1.00 23.40 135 ASN B N 1
ATOM 3529 C CA . ASN B 1 137 ? -6.955 11.742 83.308 1.00 25.87 135 ASN B CA 1
ATOM 3530 C C . ASN B 1 137 ? -7.377 12.962 84.116 1.00 25.60 135 ASN B C 1
ATOM 3531 O O . ASN B 1 137 ? -8.418 12.940 84.782 1.00 26.09 135 ASN B O 1
ATOM 3536 N N . ILE B 1 138 ? -6.582 14.035 84.047 1.00 23.92 136 ILE B N 1
ATOM 3537 C CA . ILE B 1 138 ? -6.848 15.193 84.892 1.00 25.47 136 ILE B CA 1
ATOM 3538 C C . ILE B 1 138 ? -8.155 15.874 84.519 1.00 25.70 136 ILE B C 1
ATOM 3539 O O . ILE B 1 138 ? -8.700 16.639 85.321 1.00 24.10 136 ILE B O 1
ATOM 3544 N N . ALA B 1 139 ? -8.684 15.613 83.322 1.00 28.37 137 ALA B N 1
ATOM 3545 C CA . ALA B 1 139 ? -9.983 16.166 82.968 1.00 28.84 137 ALA B CA 1
ATOM 3546 C C . ALA B 1 139 ? -11.116 15.522 83.757 1.00 29.71 137 ALA B C 1
ATOM 3547 O O . ALA B 1 139 ? -12.178 16.137 83.898 1.00 30.06 137 ALA B O 1
ATOM 3549 N N . ARG B 1 140 ? -10.921 14.302 84.261 1.00 27.92 138 ARG B N 1
ATOM 3550 C CA . ARG B 1 140 ? -11.975 13.564 84.945 1.00 33.22 138 ARG B CA 1
ATOM 3551 C C . ARG B 1 140 ? -11.703 13.353 86.425 1.00 30.36 138 ARG B C 1
ATOM 3552 O O . ARG B 1 140 ? -12.570 12.827 87.129 1.00 30.99 138 ARG B O 1
ATOM 3560 N N . GLY B 1 141 ? -10.534 13.746 86.911 1.00 27.68 139 GLY B N 1
ATOM 3561 C CA . GLY B 1 141 ? -10.138 13.469 88.276 1.00 28.54 139 GLY B CA 1
ATOM 3562 C C . GLY B 1 141 ? -8.674 13.817 88.442 1.00 27.62 139 GLY B C 1
ATOM 3563 O O . GLY B 1 141 ? -8.086 14.476 87.589 1.00 27.79 139 GLY B O 1
ATOM 3564 N N . ALA B 1 142 ? -8.091 13.354 89.543 1.00 26.53 140 ALA B N 1
ATOM 3565 C CA . ALA B 1 142 ? -6.712 13.707 89.851 1.00 23.67 140 ALA B CA 1
ATOM 3566 C C . ALA B 1 142 ? -5.729 12.927 88.984 1.00 24.68 140 ALA B C 1
ATOM 3567 O O . ALA B 1 142 ? -5.988 11.793 88.576 1.00 23.81 140 ALA B O 1
ATOM 3569 N N . ALA B 1 143 ? -4.584 13.554 88.700 1.00 23.85 141 ALA B N 1
ATOM 3570 C CA . ALA B 1 143 ? -3.503 12.828 88.041 1.00 23.98 141 ALA B CA 1
ATOM 3571 C C . ALA B 1 143 ? -3.001 11.684 88.917 1.00 24.95 141 ALA B C 1
ATOM 3572 O O . ALA B 1 143 ? -2.675 10.602 88.416 1.00 22.38 141 ALA B O 1
ATOM 3574 N N . MET B 1 144 ? -2.949 11.902 90.228 1.00 25.07 142 MET B N 1
ATOM 3575 C CA . MET B 1 144 ? -2.393 10.935 91.165 1.00 24.94 142 MET B CA 1
ATOM 3576 C C . MET B 1 144 ? -2.858 11.323 92.558 1.00 24.81 142 MET B C 1
ATOM 3577 O O . MET B 1 144 ? -3.389 12.415 92.767 1.00 26.16 142 MET B O 1
ATOM 3582 N N . THR B 1 145 ? -2.649 10.420 93.515 1.00 23.41 143 THR B N 1
ATOM 3583 C CA . THR B 1 145 ? -2.940 10.766 94.897 1.00 24.91 143 THR B CA 1
ATOM 3584 C C . THR B 1 145 ? -1.866 11.706 95.431 1.00 23.10 143 THR B C 1
ATOM 3585 O O . THR B 1 145 ? -0.760 11.798 94.892 1.00 22.26 143 THR B O 1
ATOM 3589 N N . ARG B 1 146 ? -2.198 12.403 96.518 1.00 25.88 144 ARG B N 1
ATOM 3590 C CA . ARG B 1 146 ? -1.195 13.247 97.154 1.00 27.39 144 ARG B CA 1
ATOM 3591 C C . ARG B 1 146 ? 0.012 12.423 97.580 1.00 27.45 144 ARG B C 1
ATOM 3592 O O . ARG B 1 146 ? 1.159 12.853 97.407 1.00 25.18 144 ARG B O 1
ATOM 3600 N N . GLN B 1 147 ? -0.232 11.234 98.133 1.00 27.47 145 GLN B N 1
ATOM 3601 C CA . GLN B 1 147 ? 0.861 10.374 98.570 1.00 29.84 145 GLN B CA 1
ATOM 3602 C C . GLN B 1 147 ? 1.750 9.991 97.400 1.00 27.20 145 GLN B C 1
ATOM 3603 O O . GLN B 1 147 ? 2.977 9.952 97.524 1.00 24.83 145 GLN B O 1
ATOM 3609 N N . GLN B 1 148 ? 1.143 9.704 96.251 1.00 26.01 146 GLN B N 1
ATOM 3610 C CA . GLN B 1 148 ? 1.915 9.363 95.064 1.00 24.61 146 GLN B CA 1
ATOM 3611 C C . GLN B 1 148 ? 2.830 10.512 94.669 1.00 24.56 146 GLN B C 1
ATOM 3612 O O . GLN B 1 148 ? 4.014 10.300 94.360 1.00 23.10 146 GLN B O 1
ATOM 3618 N N . ALA B 1 149 ? 2.300 11.741 94.676 1.00 21.96 147 ALA B N 1
ATOM 3619 C CA . ALA B 1 149 ? 3.121 12.892 94.315 1.00 23.37 147 ALA B CA 1
ATOM 3620 C C . ALA B 1 149 ? 4.246 13.097 95.321 1.00 24.60 147 ALA B C 1
ATOM 3621 O O . ALA B 1 149 ? 5.399 13.340 94.940 1.00 22.03 147 ALA B O 1
ATOM 3623 N N . GLU B 1 150 ? 3.928 13.004 96.614 1.00 24.98 148 GLU B N 1
ATOM 3624 C CA . GLU B 1 150 ? 4.942 13.207 97.642 1.00 27.90 148 GLU B CA 1
ATOM 3625 C C . GLU B 1 150 ? 6.029 12.142 97.566 1.00 26.51 148 GLU B C 1
ATOM 3626 O O . GLU B 1 150 ? 7.222 12.456 97.644 1.00 23.22 148 GLU B O 1
ATOM 3632 N N . ASP B 1 151 ? 5.639 10.875 97.394 1.00 25.72 149 ASP B N 1
ATOM 3633 C CA . ASP B 1 151 ? 6.635 9.812 97.315 1.00 27.16 149 ASP B CA 1
ATOM 3634 C C . ASP B 1 151 ? 7.509 9.948 96.075 1.00 24.11 149 ASP B C 1
ATOM 3635 O O . ASP B 1 151 ? 8.696 9.614 96.121 1.00 22.72 149 ASP B O 1
ATOM 3640 N N . LEU B 1 152 ? 6.958 10.458 94.968 1.00 19.97 150 LEU B N 1
ATOM 3641 C CA . LEU B 1 152 ? 7.780 10.634 93.771 1.00 20.67 150 LEU B CA 1
ATOM 3642 C C . LEU B 1 152 ? 8.699 11.845 93.889 1.00 22.99 150 LEU B C 1
ATOM 3643 O O . LEU B 1 152 ? 9.828 11.816 93.381 1.00 21.13 150 LEU B O 1
ATOM 3648 N N . LEU B 1 153 ? 8.236 12.916 94.541 1.00 20.10 151 LEU B N 1
ATOM 3649 C CA . LEU B 1 153 ? 9.133 14.020 94.873 1.00 20.93 151 LEU B CA 1
ATOM 3650 C C . LEU B 1 153 ? 10.315 13.517 95.689 1.00 22.47 151 LEU B C 1
ATOM 3651 O O . LEU B 1 153 ? 11.471 13.844 95.400 1.00 26.56 151 LEU B O 1
ATOM 3656 N N . ILE B 1 154 ? 10.038 12.696 96.705 1.00 22.36 152 ILE B N 1
ATOM 3657 C CA . ILE B 1 154 ? 11.100 12.156 97.549 1.00 22.47 152 ILE B CA 1
ATOM 3658 C C . ILE B 1 154 ? 12.066 11.324 96.715 1.00 27.42 152 ILE B C 1
ATOM 3659 O O . ILE B 1 154 ? 13.290 11.482 96.806 1.00 23.39 152 ILE B O 1
ATOM 3664 N N . ALA B 1 155 ? 11.525 10.431 95.881 1.00 24.87 153 ALA B N 1
ATOM 3665 C CA . ALA B 1 155 ? 12.374 9.532 95.107 1.00 25.11 153 ALA B CA 1
ATOM 3666 C C . ALA B 1 155 ? 13.243 10.303 94.127 1.00 24.11 153 ALA B C 1
ATOM 3667 O O . ALA B 1 155 ? 14.441 10.012 93.979 1.00 24.36 153 ALA B O 1
ATOM 3669 N N . SER B 1 156 ? 12.661 11.300 93.457 1.00 20.68 154 SER B N 1
ATOM 3670 C CA . SER B 1 156 ? 13.409 12.043 92.451 1.00 22.57 154 SER B CA 1
ATOM 3671 C C . SER B 1 156 ? 14.405 13.002 93.094 1.00 22.67 154 SER B C 1
ATOM 3672 O O . SER B 1 156 ? 15.510 13.194 92.571 1.00 22.12 154 SER B O 1
ATOM 3675 N N . ALA B 1 157 ? 14.043 13.607 94.232 1.00 23.00 155 ALA B N 1
ATOM 3676 C CA . ALA B 1 157 ? 15.013 14.411 94.974 1.00 22.68 155 ALA B CA 1
ATOM 3677 C C . ALA B 1 157 ? 16.142 13.544 95.525 1.00 21.92 155 ALA B C 1
ATOM 3678 O O . ALA B 1 157 ? 17.312 13.949 95.512 1.00 23.73 155 ALA B O 1
ATOM 3680 N N . THR B 1 158 ? 15.812 12.349 96.010 1.00 21.03 156 THR B N 1
ATOM 3681 C CA . THR B 1 158 ? 16.835 11.450 96.533 1.00 22.16 156 THR B CA 1
ATOM 3682 C C . THR B 1 158 ? 17.814 11.035 95.442 1.00 22.51 156 THR B C 1
ATOM 3683 O O . THR B 1 158 ? 19.033 11.016 95.663 1.00 24.26 156 THR B O 1
ATOM 3687 N N . LEU B 1 159 ? 17.294 10.707 94.258 1.00 22.19 157 LEU B N 1
ATOM 3688 C CA . LEU B 1 159 ? 18.146 10.389 93.115 1.00 25.15 157 LEU B CA 1
ATOM 3689 C C . LEU B 1 159 ? 19.080 11.547 92.790 1.00 25.63 157 LEU B C 1
ATOM 3690 O O . LEU B 1 159 ? 20.279 11.352 92.560 1.00 23.98 157 LEU B O 1
ATOM 3695 N N . THR B 1 160 ? 18.534 12.762 92.760 1.00 22.57 158 THR B N 1
ATOM 3696 C CA . THR B 1 160 ? 19.336 13.946 92.487 1.00 21.37 158 THR B CA 1
ATOM 3697 C C . THR B 1 160 ? 20.422 14.133 93.543 1.00 20.99 158 THR B C 1
ATOM 3698 O O . THR B 1 160 ? 21.571 14.461 93.218 1.00 23.98 158 THR B O 1
ATOM 3702 N N . LEU B 1 161 ? 20.079 13.925 94.814 1.00 19.77 159 LEU B N 1
ATOM 3703 C CA . LEU B 1 161 ? 21.067 14.073 95.878 1.00 22.23 159 LEU B CA 1
ATOM 3704 C C . LEU B 1 161 ? 22.170 13.029 95.746 1.00 24.66 159 LEU B C 1
ATOM 3705 O O . LEU B 1 161 ? 23.347 13.321 95.994 1.00 22.70 159 LEU B O 1
ATOM 3710 N N . GLN B 1 162 ? 21.809 11.809 95.343 1.00 23.11 160 GLN B N 1
ATOM 3711 C CA . GLN B 1 162 ? 22.821 10.786 95.102 1.00 25.33 160 GLN B CA 1
ATOM 3712 C C . GLN B 1 162 ? 23.758 11.204 93.978 1.00 24.48 160 GLN B C 1
ATOM 3713 O O . GLN B 1 162 ? 24.975 10.995 94.060 1.00 23.24 160 GLN B O 1
ATOM 3719 N N . GLN B 1 163 ? 23.210 11.809 92.923 1.00 20.28 161 GLN B N 1
ATOM 3720 C CA . GLN B 1 163 ? 24.050 12.270 91.823 1.00 24.06 161 GLN B CA 1
ATOM 3721 C C . GLN B 1 163 ? 24.971 13.393 92.279 1.00 26.96 161 GLN B C 1
ATOM 3722 O O . GLN B 1 163 ? 26.132 13.461 91.860 1.00 22.86 161 GLN B O 1
ATOM 3728 N N . ALA B 1 164 ? 24.472 14.274 93.149 1.00 26.93 162 ALA B N 1
ATOM 3729 C CA . ALA B 1 164 ? 25.314 15.314 93.730 1.00 29.86 162 ALA B CA 1
ATOM 3730 C C . ALA B 1 164 ? 26.482 14.704 94.493 1.00 28.28 162 ALA B C 1
ATOM 3731 O O . ALA B 1 164 ? 27.632 15.122 94.328 1.00 28.22 162 ALA B O 1
ATOM 3733 N N . ALA B 1 165 ? 26.203 13.698 95.329 1.00 27.86 163 ALA B N 1
ATOM 3734 C CA . ALA B 1 165 ? 27.272 13.046 96.073 1.00 27.48 163 ALA B CA 1
ATOM 3735 C C . ALA B 1 165 ? 28.236 12.325 95.144 1.00 32.09 163 ALA B C 1
ATOM 3736 O O . ALA B 1 165 ? 29.410 12.143 95.488 1.00 32.92 163 ALA B O 1
ATOM 3738 N N . GLY B 1 166 ? 27.762 11.900 93.974 1.00 29.05 164 GLY B N 1
ATOM 3739 C CA . GLY B 1 166 ? 28.615 11.305 92.970 1.00 29.80 164 GLY B CA 1
ATOM 3740 C C . GLY B 1 166 ? 29.444 12.278 92.165 1.00 29.02 164 GLY B C 1
ATOM 3741 O O . GLY B 1 166 ? 30.241 11.849 91.329 1.00 29.42 164 GLY B O 1
ATOM 3742 N N . GLY B 1 167 ? 29.275 13.583 92.375 1.00 28.94 165 GLY B N 1
ATOM 3743 C CA . GLY B 1 167 ? 30.131 14.573 91.752 1.00 28.17 165 GLY B CA 1
ATOM 3744 C C . GLY B 1 167 ? 29.465 15.496 90.750 1.00 27.44 165 GLY B C 1
ATOM 3745 O O . GLY B 1 167 ? 30.147 16.368 90.203 1.00 26.47 165 GLY B O 1
ATOM 3746 N N . VAL B 1 168 ? 28.169 15.346 90.475 1.00 24.97 166 VAL B N 1
ATOM 3747 C CA . VAL B 1 168 ? 27.517 16.247 89.531 1.00 22.27 166 VAL B CA 1
ATOM 3748 C C . VAL B 1 168 ? 27.475 17.647 90.127 1.00 22.65 166 VAL B C 1
ATOM 3749 O O . VAL B 1 168 ? 27.049 17.837 91.274 1.00 23.07 166 VAL B O 1
ATOM 3753 N N . LYS B 1 169 ? 27.900 18.637 89.339 1.00 23.84 167 LYS B N 1
ATOM 3754 C CA A LYS B 1 169 ? 27.943 20.025 89.782 0.50 25.14 167 LYS B CA 1
ATOM 3755 C CA B LYS B 1 169 ? 27.949 20.028 89.772 0.50 25.15 167 LYS B CA 1
ATOM 3756 C C . LYS B 1 169 ? 26.791 20.867 89.254 1.00 23.56 167 LYS B C 1
ATOM 3757 O O . LYS B 1 169 ? 26.366 21.806 89.933 1.00 25.43 167 LYS B O 1
ATOM 3768 N N . VAL B 1 170 ? 26.290 20.580 88.059 1.00 22.39 168 VAL B N 1
ATOM 3769 C CA . VAL B 1 170 ? 25.198 21.341 87.468 1.00 20.85 168 VAL B CA 1
ATOM 3770 C C . VAL B 1 170 ? 24.133 20.369 86.997 1.00 25.57 168 VAL B C 1
ATOM 3771 O O . VAL B 1 170 ? 24.427 19.430 86.248 1.00 25.25 168 VAL B O 1
ATOM 3775 N N . PHE B 1 171 ? 22.901 20.591 87.438 1.00 23.17 169 PHE B N 1
ATOM 3776 C CA . PHE B 1 171 ? 21.768 19.814 86.974 1.00 23.46 169 PHE B CA 1
ATOM 3777 C C . PHE B 1 171 ? 20.985 20.588 85.925 1.00 23.64 169 PHE B C 1
ATOM 3778 O O . PHE B 1 171 ? 20.999 21.818 85.890 1.00 24.35 169 PHE B O 1
ATOM 3786 N N . GLY B 1 172 ? 20.335 19.839 85.034 1.00 23.47 170 GLY B N 1
ATOM 3787 C CA . GLY B 1 172 ? 19.294 20.380 84.194 1.00 22.95 170 GLY B CA 1
ATOM 3788 C C . GLY B 1 172 ? 18.110 19.432 84.227 1.00 24.21 170 GLY B C 1
ATOM 3789 O O . GLY B 1 172 ? 18.223 18.292 84.677 1.00 27.32 170 GLY B O 1
ATOM 3790 N N . VAL B 1 173 ? 16.970 19.922 83.753 1.00 23.59 171 VAL B N 1
ATOM 3791 C CA . VAL B 1 173 ? 15.753 19.121 83.729 1.00 20.80 171 VAL B CA 1
ATOM 3792 C C . VAL B 1 173 ? 15.184 19.097 82.318 1.00 24.52 171 VAL B C 1
ATOM 3793 O O . VAL B 1 173 ? 15.360 20.032 81.530 1.00 23.17 171 VAL B O 1
ATOM 3797 N N . GLY B 1 174 ? 14.496 18.004 82.006 1.00 24.81 172 GLY B N 1
ATOM 3798 C CA . GLY B 1 174 ? 13.762 17.873 80.763 1.00 24.74 172 GLY B CA 1
ATOM 3799 C C . GLY B 1 174 ? 12.661 16.865 81.001 1.00 23.70 172 GLY B C 1
ATOM 3800 O O . GLY B 1 174 ? 12.613 16.214 82.047 1.00 22.41 172 GLY B O 1
ATOM 3801 N N . GLU B 1 175 ? 11.793 16.729 80.031 1.00 24.13 173 GLU B N 1
ATOM 3802 C CA . GLU B 1 175 ? 10.736 15.749 80.100 1.00 22.97 173 GLU B CA 1
ATOM 3803 C C . GLU B 1 175 ? 10.353 15.151 78.764 1.00 25.85 173 GLU B C 1
ATOM 3804 O O . GLU B 1 175 ? 10.703 15.667 77.735 1.00 24.82 173 GLU B O 1
ATOM 3810 N N . LEU B 1 176 ? 9.707 13.997 78.834 1.00 25.25 174 LEU B N 1
ATOM 3811 C CA . LEU B 1 176 ? 9.089 13.372 77.671 1.00 25.86 174 LEU B CA 1
ATOM 3812 C C . LEU B 1 176 ? 7.693 12.964 78.093 1.00 24.52 174 LEU B C 1
ATOM 3813 O O . LEU B 1 176 ? 7.532 12.321 79.132 1.00 23.70 174 LEU B O 1
ATOM 3818 N N . GLY B 1 177 ? 6.692 13.317 77.301 1.00 23.84 175 GLY B N 1
ATOM 3819 C CA . GLY B 1 177 ? 5.354 12.915 77.677 1.00 25.11 175 GLY B CA 1
ATOM 3820 C C . GLY B 1 177 ? 4.277 13.422 76.751 1.00 27.23 175 GLY B C 1
ATOM 3821 O O . GLY B 1 177 ? 3.962 14.618 76.749 1.00 26.28 175 GLY B O 1
ATOM 3822 N N . MET B 1 178 ? 3.699 12.519 75.968 1.00 25.28 176 MET B N 1
ATOM 3823 C CA . MET B 1 178 ? 2.657 12.922 75.038 1.00 23.76 176 MET B CA 1
ATOM 3824 C C . MET B 1 178 ? 1.470 13.479 75.811 1.00 23.55 176 MET B C 1
ATOM 3825 O O . MET B 1 178 ? 1.012 12.879 76.790 1.00 24.90 176 MET B O 1
ATOM 3830 N N . ALA B 1 179 ? 1.021 14.662 75.389 1.00 23.34 177 ALA B N 1
ATOM 3831 C CA . ALA B 1 179 ? -0.071 15.453 75.933 1.00 23.32 177 ALA B CA 1
ATOM 3832 C C . ALA B 1 179 ? 0.339 16.244 77.166 1.00 24.19 177 ALA B C 1
ATOM 3833 O O . ALA B 1 179 ? -0.534 16.861 77.782 1.00 26.66 177 ALA B O 1
ATOM 3835 N N . ASN B 1 180 ? 1.622 16.294 77.535 1.00 22.13 178 ASN B N 1
ATOM 3836 C CA . ASN B 1 180 ? 1.920 16.904 78.826 1.00 24.56 178 ASN B CA 1
ATOM 3837 C C . ASN B 1 180 ? 1.857 18.427 78.816 1.00 25.08 178 ASN B C 1
ATOM 3838 O O . ASN B 1 180 ? 1.941 19.029 79.890 1.00 23.08 178 ASN B O 1
ATOM 3843 N N . THR B 1 181 ? 1.666 19.070 77.661 1.00 23.82 179 THR B N 1
ATOM 3844 C CA . THR B 1 181 ? 1.446 20.514 77.707 1.00 26.68 179 THR B CA 1
ATOM 3845 C C . THR B 1 181 ? 0.061 20.867 78.242 1.00 25.31 179 THR B C 1
ATOM 3846 O O . THR B 1 181 ? -0.170 22.025 78.606 1.00 24.25 179 THR B O 1
ATOM 3850 N N . THR B 1 182 ? -0.852 19.901 78.322 1.00 21.76 180 THR B N 1
ATOM 3851 C CA . THR B 1 182 ? -2.181 20.175 78.851 1.00 23.04 180 THR B CA 1
ATOM 3852 C C . THR B 1 182 ? -2.123 20.264 80.380 1.00 23.91 180 THR B C 1
ATOM 3853 O O . THR B 1 182 ? -2.566 21.278 80.939 1.00 25.51 180 THR B O 1
ATOM 3857 N N . PRO B 1 183 ? -1.560 19.274 81.098 1.00 22.75 181 PRO B N 1
ATOM 3858 C CA . PRO B 1 183 ? -1.333 19.487 82.542 1.00 26.59 181 PRO B CA 1
ATOM 3859 C C . PRO B 1 183 ? -0.450 20.686 82.836 1.00 26.93 181 PRO B C 1
ATOM 3860 O O . PRO B 1 183 ? -0.704 21.407 83.809 1.00 24.09 181 PRO B O 1
ATOM 3864 N N . ALA B 1 184 ? 0.583 20.918 82.020 1.00 24.64 182 ALA B N 1
ATOM 3865 C CA . ALA B 1 184 ? 1.440 22.086 82.216 1.00 24.71 182 ALA B CA 1
ATOM 3866 C C . ALA B 1 184 ? 0.631 23.374 82.161 1.00 24.30 182 ALA B C 1
ATOM 3867 O O . ALA B 1 184 ? 0.788 24.256 83.012 1.00 26.21 182 ALA B O 1
ATOM 3869 N N . ALA B 1 185 ? -0.243 23.501 81.160 1.00 25.28 183 ALA B N 1
ATOM 3870 C CA . ALA B 1 185 ? -1.092 24.684 81.073 1.00 26.54 183 ALA B CA 1
ATOM 3871 C C . ALA B 1 185 ? -2.030 24.775 82.268 1.00 26.95 183 ALA B C 1
ATOM 3872 O O . ALA B 1 185 ? -2.282 25.870 82.788 1.00 22.26 183 ALA B O 1
ATOM 3874 N N . ALA B 1 186 ? -2.561 23.632 82.715 1.00 23.01 184 ALA B N 1
ATOM 3875 C CA . ALA B 1 186 ? -3.423 23.629 83.890 1.00 25.40 184 ALA B CA 1
ATOM 3876 C C . ALA B 1 186 ? -2.681 24.176 85.102 1.00 25.37 184 ALA B C 1
ATOM 3877 O O . ALA B 1 186 ? -3.175 25.074 85.792 1.00 27.48 184 ALA B O 1
ATOM 3879 N N . MET B 1 187 ? -1.469 23.670 85.349 1.00 22.57 185 MET B N 1
ATOM 3880 C CA . MET B 1 187 ? -0.695 24.126 86.500 1.00 23.10 185 MET B CA 1
ATOM 3881 C C . MET B 1 187 ? -0.378 25.612 86.408 1.00 23.50 185 MET B C 1
ATOM 3882 O O . MET B 1 187 ? -0.509 26.344 87.400 1.00 25.58 185 MET B O 1
ATOM 3887 N N . VAL B 1 188 ? 0.042 26.079 85.227 1.00 24.04 186 VAL B N 1
ATOM 3888 C CA . VAL B 1 188 ? 0.378 27.493 85.073 1.00 23.71 186 VAL B CA 1
ATOM 3889 C C . VAL B 1 188 ? -0.859 28.352 85.293 1.00 26.64 186 VAL B C 1
ATOM 3890 O O . VAL B 1 188 ? -0.808 29.385 85.976 1.00 27.85 186 VAL B O 1
ATOM 3894 N N . SER B 1 189 ? -1.995 27.923 84.740 1.00 22.99 187 SER B N 1
ATOM 3895 C CA . SER B 1 189 ? -3.244 28.648 84.940 1.00 24.07 187 SER B CA 1
ATOM 3896 C C . SER B 1 189 ? -3.552 28.791 86.422 1.00 25.34 187 SER B C 1
ATOM 3897 O O . SER B 1 189 ? -3.866 29.888 86.906 1.00 27.91 187 SER B O 1
ATOM 3900 N N . VAL B 1 190 ? -3.449 27.687 87.161 1.00 23.83 188 VAL B N 1
ATOM 3901 C CA . VAL B 1 190 ? -3.793 27.696 88.577 1.00 26.76 188 VAL B CA 1
ATOM 3902 C C . VAL B 1 190 ? -2.788 28.529 89.367 1.00 29.75 188 VAL B C 1
ATOM 3903 O O . VAL B 1 190 ? -3.163 29.364 90.197 1.00 30.10 188 VAL B O 1
ATOM 3907 N N . PHE B 1 191 ? -1.495 28.328 89.103 1.00 29.43 189 PHE B N 1
ATOM 3908 C CA . PHE B 1 191 ? -0.459 29.000 89.884 1.00 26.22 189 PHE B CA 1
ATOM 3909 C C . PHE B 1 191 ? -0.457 30.505 89.650 1.00 30.40 189 PHE B C 1
ATOM 3910 O O . PHE B 1 191 ? -0.164 31.278 90.571 1.00 32.83 189 PHE B O 1
ATOM 3918 N N . THR B 1 192 ? -0.750 30.946 88.427 1.00 25.90 190 THR B N 1
ATOM 3919 C CA . THR B 1 192 ? -0.654 32.362 88.097 1.00 25.43 190 THR B CA 1
ATOM 3920 C C . THR B 1 192 ? -2.002 33.067 88.087 1.00 29.45 190 THR B C 1
ATOM 3921 O O . THR B 1 192 ? -2.055 34.259 87.759 1.00 32.04 190 THR B O 1
ATOM 3925 N N . ASP B 1 193 ? -3.081 32.372 88.454 1.00 27.13 191 ASP B N 1
ATOM 3926 C CA . ASP B 1 193 ? -4.423 32.949 88.444 1.00 31.02 191 ASP B CA 1
ATOM 3927 C C . ASP B 1 193 ? -4.746 33.547 87.073 1.00 31.62 191 ASP B C 1
ATOM 3928 O O . ASP B 1 193 ? -5.179 34.695 86.947 1.00 34.32 191 ASP B O 1
ATOM 3933 N N . SER B 1 194 ? -4.520 32.749 86.034 1.00 30.47 192 SER B N 1
ATOM 3934 C CA . SER B 1 194 ? -4.785 33.130 84.653 1.00 34.03 192 SER B CA 1
ATOM 3935 C C . SER B 1 194 ? -5.850 32.215 84.071 1.00 32.77 192 SER B C 1
ATOM 3936 O O . SER B 1 194 ? -5.873 31.016 84.363 1.00 32.59 192 SER B O 1
ATOM 3939 N N . ASP B 1 195 ? -6.722 32.777 83.245 1.00 28.98 193 ASP B N 1
ATOM 3940 C CA . ASP B 1 195 ? -7.647 31.939 82.497 1.00 35.27 193 ASP B CA 1
ATOM 3941 C C . ASP B 1 195 ? -6.856 31.002 81.586 1.00 32.15 193 ASP B C 1
ATOM 3942 O O . ASP B 1 195 ? -5.838 31.411 81.013 1.00 32.40 193 ASP B O 1
ATOM 3947 N N . PRO B 1 196 ? -7.279 29.745 81.439 1.00 31.12 194 PRO B N 1
ATOM 3948 C CA . PRO B 1 196 ? -6.529 28.811 80.580 1.00 32.41 194 PRO B CA 1
ATOM 3949 C C . PRO B 1 196 ? -6.323 29.309 79.158 1.00 35.44 194 PRO B C 1
ATOM 3950 O O . PRO B 1 196 ? -5.340 28.917 78.513 1.00 36.53 194 PRO B O 1
ATOM 3954 N N . GLU B 1 197 ? -7.205 30.174 78.654 1.00 34.15 195 GLU B N 1
ATOM 3955 C CA . GLU B 1 197 ? -7.016 30.729 77.316 1.00 41.54 195 GLU B CA 1
ATOM 3956 C C . GLU B 1 197 ? -5.669 31.434 77.184 1.00 41.25 195 GLU B C 1
ATOM 3957 O O . GLU B 1 197 ? -5.081 31.450 76.097 1.00 37.65 195 GLU B O 1
ATOM 3963 N N . LEU B 1 198 ? -5.154 32.004 78.275 1.00 42.15 196 LEU B N 1
ATOM 3964 C CA . LEU B 1 198 ? -3.861 32.677 78.234 1.00 39.31 196 LEU B CA 1
ATOM 3965 C C . LEU B 1 198 ? -2.690 31.710 78.333 1.00 39.23 196 LEU B C 1
ATOM 3966 O O . LEU B 1 198 ? -1.584 32.048 77.895 1.00 42.17 196 LEU B O 1
ATOM 3971 N N . ALA B 1 199 ? -2.906 30.521 78.893 1.00 37.65 197 ALA B N 1
ATOM 3972 C CA . ALA B 1 199 ? -1.826 29.586 79.170 1.00 39.85 197 ALA B CA 1
ATOM 3973 C C . ALA B 1 199 ? -1.782 28.402 78.218 1.00 38.57 197 ALA B C 1
ATOM 3974 O O . ALA B 1 199 ? -0.800 27.654 78.238 1.00 36.82 197 ALA B O 1
ATOM 3976 N N . VAL B 1 200 ? -2.805 28.210 77.391 1.00 39.65 198 VAL B N 1
ATOM 3977 C CA . VAL B 1 200 ? -2.895 27.051 76.513 1.00 42.81 198 VAL B CA 1
ATOM 3978 C C . VAL B 1 200 ? -2.353 27.432 75.144 1.00 50.06 198 VAL B C 1
ATOM 3979 O O . VAL B 1 200 ? -2.782 28.431 74.554 1.00 51.34 198 VAL B O 1
ATOM 3983 N N . GLY B 1 201 ? -1.411 26.637 74.641 1.00 54.36 199 GLY B N 1
ATOM 3984 C CA . GLY B 1 201 ? -0.836 26.854 73.326 1.00 58.42 199 GLY B CA 1
ATOM 3985 C C . GLY B 1 201 ? -0.749 25.588 72.494 1.00 60.01 199 GLY B C 1
ATOM 3986 O O . GLY B 1 201 ? -0.913 24.480 73.009 1.00 58.09 199 GLY B O 1
ATOM 3987 N N . PRO B 1 207 ? -8.056 30.122 67.050 1.00 111.49 205 PRO B N 1
ATOM 3988 C CA . PRO B 1 207 ? -9.122 29.904 66.065 1.00 109.47 205 PRO B CA 1
ATOM 3989 C C . PRO B 1 207 ? -9.426 28.428 65.818 1.00 102.90 205 PRO B C 1
ATOM 3990 O O . PRO B 1 207 ? -10.580 28.077 65.567 1.00 104.91 205 PRO B O 1
ATOM 3994 N N . SER B 1 208 ? -8.406 27.578 65.900 1.00 84.51 206 SER B N 1
ATOM 3995 C CA . SER B 1 208 ? -8.559 26.200 65.462 1.00 68.70 206 SER B CA 1
ATOM 3996 C C . SER B 1 208 ? -9.414 25.399 66.438 1.00 58.87 206 SER B C 1
ATOM 3997 O O . SER B 1 208 ? -9.420 25.639 67.651 1.00 51.44 206 SER B O 1
ATOM 4000 N N . GLU B 1 209 ? -10.148 24.437 65.874 1.00 54.27 207 GLU B N 1
ATOM 4001 C CA . GLU B 1 209 ? -10.983 23.539 66.663 1.00 50.38 207 GLU B CA 1
ATOM 4002 C C . GLU B 1 209 ? -10.177 22.831 67.748 1.00 43.03 207 GLU B C 1
ATOM 4003 O O . GLU B 1 209 ? -10.673 22.611 68.859 1.00 39.84 207 GLU B O 1
ATOM 4009 N N . GLN B 1 210 ? -8.926 22.473 67.443 1.00 38.12 208 GLN B N 1
ATOM 4010 C CA . GLN B 1 210 ? -8.088 21.771 68.411 1.00 39.41 208 GLN B CA 1
ATOM 4011 C C . GLN B 1 210 ? -7.721 22.669 69.586 1.00 37.72 208 GLN B C 1
ATOM 4012 O O . GLN B 1 210 ? -7.739 22.227 70.741 1.00 37.32 208 GLN B O 1
ATOM 4018 N N . LEU B 1 211 ? -7.373 23.927 69.314 1.00 35.74 209 LEU B N 1
ATOM 4019 C CA . LEU B 1 211 ? -7.000 24.833 70.397 1.00 39.60 209 LEU B CA 1
ATOM 4020 C C . LEU B 1 211 ? -8.190 25.127 71.301 1.00 37.29 209 LEU B C 1
ATOM 4021 O O . LEU B 1 211 ? -8.057 25.138 72.531 1.00 34.92 209 LEU B O 1
ATOM 4026 N N . HIS B 1 212 ? -9.358 25.366 70.702 1.00 36.76 210 HIS B N 1
ATOM 4027 C CA . HIS B 1 212 ? -10.580 25.545 71.477 1.00 39.60 210 HIS B CA 1
ATOM 4028 C C . HIS B 1 212 ? -10.850 24.338 72.370 1.00 38.34 210 HIS B C 1
ATOM 4029 O O . HIS B 1 212 ? -11.197 24.493 73.548 1.00 31.46 210 HIS B O 1
ATOM 4036 N N . HIS B 1 213 ? -10.686 23.126 71.829 1.00 35.44 211 HIS B N 1
ATOM 4037 C CA . HIS B 1 213 ? -10.921 21.930 72.631 1.00 31.44 211 HIS B CA 1
ATOM 4038 C C . HIS B 1 213 ? -9.900 21.813 73.756 1.00 30.02 211 HIS B C 1
ATOM 4039 O O . HIS B 1 213 ? -10.247 21.445 74.884 1.00 29.62 211 HIS B O 1
ATOM 4046 N N . LYS B 1 214 ? -8.636 22.129 73.470 1.00 29.19 212 LYS B N 1
ATOM 4047 C CA . LYS B 1 214 ? -7.598 22.002 74.482 1.00 27.50 212 LYS B CA 1
ATOM 4048 C C . LYS B 1 214 ? -7.846 22.960 75.639 1.00 27.54 212 LYS B C 1
ATOM 4049 O O . LYS B 1 214 ? -7.683 22.587 76.805 1.00 28.36 212 LYS B O 1
ATOM 4055 N N . VAL B 1 215 ? -8.253 24.194 75.335 1.00 28.10 213 VAL B N 1
ATOM 4056 C CA . VAL B 1 215 ? -8.606 25.144 76.389 1.00 29.53 213 VAL B CA 1
ATOM 4057 C C . VAL B 1 215 ? -9.742 24.589 77.237 1.00 30.94 213 VAL B C 1
ATOM 4058 O O . VAL B 1 215 ? -9.699 24.636 78.472 1.00 31.33 213 VAL B O 1
ATOM 4062 N N . ALA B 1 216 ? -10.766 24.036 76.581 1.00 31.97 214 ALA B N 1
ATOM 4063 C CA . ALA B 1 216 ? -11.911 23.494 77.308 1.00 32.99 214 ALA B CA 1
ATOM 4064 C C . ALA B 1 216 ? -11.496 22.343 78.216 1.00 31.99 214 ALA B C 1
ATOM 4065 O O . ALA B 1 216 ? -11.988 22.225 79.345 1.00 28.31 214 ALA B O 1
ATOM 4067 N N . VAL B 1 217 ? -10.587 21.488 77.740 1.00 26.93 215 VAL B N 1
ATOM 4068 C CA . VAL B 1 217 ? -10.125 20.363 78.549 1.00 26.11 215 VAL B CA 1
ATOM 4069 C C . VAL B 1 217 ? -9.384 20.865 79.783 1.00 28.42 215 VAL B C 1
ATOM 4070 O O . VAL B 1 217 ? -9.576 20.351 80.892 1.00 25.31 215 VAL B O 1
ATOM 4074 N N . VAL B 1 218 ? -8.521 21.869 79.613 1.00 29.20 216 VAL B N 1
ATOM 4075 C CA . VAL B 1 218 ? -7.795 22.423 80.755 1.00 27.46 216 VAL B CA 1
ATOM 4076 C C . VAL B 1 218 ? -8.767 23.053 81.748 1.00 30.19 216 VAL B C 1
ATOM 4077 O O . VAL B 1 218 ? -8.656 22.853 82.967 1.00 29.47 216 VAL B O 1
ATOM 4081 N N . ARG B 1 219 ? -9.725 23.840 81.239 1.00 28.03 217 ARG B N 1
ATOM 4082 C CA . ARG B 1 219 ? -10.756 24.418 82.097 1.00 32.24 217 ARG B CA 1
ATOM 4083 C C . ARG B 1 219 ? -11.484 23.339 82.884 1.00 31.65 217 ARG B C 1
ATOM 4084 O O . ARG B 1 219 ? -11.741 23.495 84.084 1.00 32.13 217 ARG B O 1
ATOM 4092 N N . ARG B 1 220 ? -11.817 22.229 82.224 1.00 30.25 218 ARG B N 1
ATOM 4093 C CA . ARG B 1 220 ? -12.546 21.164 82.900 1.00 34.14 218 ARG B CA 1
ATOM 4094 C C . ARG B 1 220 ? -11.684 20.497 83.963 1.00 29.47 218 ARG B C 1
ATOM 4095 O O . ARG B 1 220 ? -12.179 20.140 85.040 1.00 27.62 218 ARG B O 1
ATOM 4103 N N . ALA B 1 221 ? -10.392 20.326 83.681 1.00 25.79 219 ALA B N 1
ATOM 4104 C CA . ALA B 1 221 ? -9.503 19.715 84.664 1.00 27.44 219 ALA B CA 1
ATOM 4105 C C . ALA B 1 221 ? -9.422 20.554 85.928 1.00 29.92 219 ALA B C 1
ATOM 4106 O O . ALA B 1 221 ? -9.439 20.017 87.042 1.00 27.32 219 ALA B O 1
ATOM 4108 N N . ILE B 1 222 ? -9.319 21.875 85.777 1.00 30.20 220 ILE B N 1
ATOM 4109 C CA . ILE B 1 222 ? -9.286 22.745 86.948 1.00 30.03 220 ILE B CA 1
ATOM 4110 C C . ILE B 1 222 ? -10.624 22.708 87.675 1.00 32.73 220 ILE B C 1
ATOM 4111 O O . ILE B 1 222 ? -10.676 22.605 88.908 1.00 32.93 220 ILE B O 1
ATOM 4116 N N . GLU B 1 223 ? -11.725 22.772 86.927 1.00 32.32 221 GLU B N 1
ATOM 4117 C CA . GLU B 1 223 ? -13.041 22.803 87.556 1.00 31.90 221 GLU B CA 1
ATOM 4118 C C . GLU B 1 223 ? -13.331 21.496 88.282 1.00 31.39 221 GLU B C 1
ATOM 4119 O O . GLU B 1 223 ? -13.910 21.499 89.375 1.00 33.12 221 GLU B O 1
ATOM 4125 N N . THR B 1 224 ? -12.925 20.370 87.691 1.00 30.24 222 THR B N 1
ATOM 4126 C CA . THR B 1 224 ? -13.151 19.068 88.311 1.00 33.60 222 THR B CA 1
ATOM 4127 C C . THR B 1 224 ? -12.323 18.906 89.577 1.00 32.70 222 THR B C 1
ATOM 4128 O O . THR B 1 224 ? -12.808 18.376 90.582 1.00 34.65 222 THR B O 1
ATOM 4132 N N . ASN B 1 225 ? -11.065 19.339 89.544 1.00 29.53 223 ASN B N 1
ATOM 4133 C CA . ASN B 1 225 ? -10.150 19.044 90.638 1.00 30.08 223 ASN B CA 1
ATOM 4134 C C . ASN B 1 225 ? -10.093 20.130 91.702 1.00 30.45 223 ASN B C 1
ATOM 4135 O O . ASN B 1 225 ? -9.754 19.822 92.852 1.00 28.51 223 ASN B O 1
ATOM 4140 N N . GLN B 1 226 ? -10.416 21.374 91.353 1.00 31.63 224 GLN B N 1
ATOM 4141 C CA . GLN B 1 226 ? -10.348 22.531 92.242 1.00 33.96 224 GLN B CA 1
ATOM 4142 C C . GLN B 1 226 ? -9.060 22.512 93.080 1.00 33.90 224 GLN B C 1
ATOM 4143 O O . GLN B 1 226 ? -9.127 22.500 94.312 1.00 36.27 224 GLN B O 1
ATOM 4149 N N . PRO B 1 227 ? -7.894 22.496 92.442 1.00 33.09 225 PRO B N 1
ATOM 4150 C CA . PRO B 1 227 ? -6.650 22.446 93.218 1.00 30.75 225 PRO B CA 1
ATOM 4151 C C . PRO B 1 227 ? -6.442 23.718 94.024 1.00 34.93 225 PRO B C 1
ATOM 4152 O O . PRO B 1 227 ? -6.926 24.801 93.676 1.00 33.92 225 PRO B O 1
ATOM 4156 N N . ASP B 1 228 ? -5.723 23.564 95.132 1.00 33.85 226 ASP B N 1
ATOM 4157 C CA . ASP B 1 228 ? -5.372 24.678 96.005 1.00 32.74 226 ASP B CA 1
ATOM 4158 C C . ASP B 1 228 ? -4.075 25.291 95.487 1.00 28.11 226 ASP B C 1
ATOM 4159 O O . ASP B 1 228 ? -2.999 24.707 95.649 1.00 26.23 226 ASP B O 1
ATOM 4164 N N . ALA B 1 229 ? -4.178 26.484 94.889 1.00 31.23 227 ALA B N 1
ATOM 4165 C CA . ALA B 1 229 ? -3.043 27.083 94.187 1.00 30.40 227 ALA B CA 1
ATOM 4166 C C . ALA B 1 229 ? -1.876 27.379 95.116 1.00 29.95 227 ALA B C 1
ATOM 4167 O O . ALA B 1 229 ? -0.729 27.444 94.660 1.00 30.40 227 ALA B O 1
ATOM 4169 N N . SER B 1 230 ? -2.141 27.580 96.409 1.00 27.53 228 SER B N 1
ATOM 4170 C CA . SER B 1 230 ? -1.066 27.857 97.355 1.00 30.75 228 SER B CA 1
ATOM 4171 C C . SER B 1 230 ? -0.273 26.611 97.727 1.00 30.80 228 SER B C 1
ATOM 4172 O O . SER B 1 230 ? 0.743 26.722 98.416 1.00 34.90 228 SER B O 1
ATOM 4175 N N . ASP B 1 231 ? -0.710 25.440 97.287 1.00 32.31 229 ASP B N 1
ATOM 4176 C CA . ASP B 1 231 ? -0.150 24.157 97.699 1.00 29.95 229 ASP B CA 1
ATOM 4177 C C . ASP B 1 231 ? 0.446 23.515 96.450 1.00 26.62 229 ASP B C 1
ATOM 4178 O O . ASP B 1 231 ? -0.284 22.949 95.631 1.00 29.89 229 ASP B O 1
ATOM 4183 N N . GLY B 1 232 ? 1.771 23.603 96.309 1.00 26.07 230 GLY B N 1
ATOM 4184 C CA . GLY B 1 232 ? 2.419 23.084 95.112 1.00 25.94 230 GLY B CA 1
ATOM 4185 C C . GLY B 1 232 ? 2.214 21.592 94.918 1.00 28.12 230 GLY B C 1
ATOM 4186 O O . GLY B 1 232 ? 2.080 21.116 93.789 1.00 25.52 230 GLY B O 1
ATOM 4187 N N . ILE B 1 233 ? 2.197 20.832 96.010 1.00 26.21 231 ILE B N 1
ATOM 4188 C CA . ILE B 1 233 ? 1.987 19.394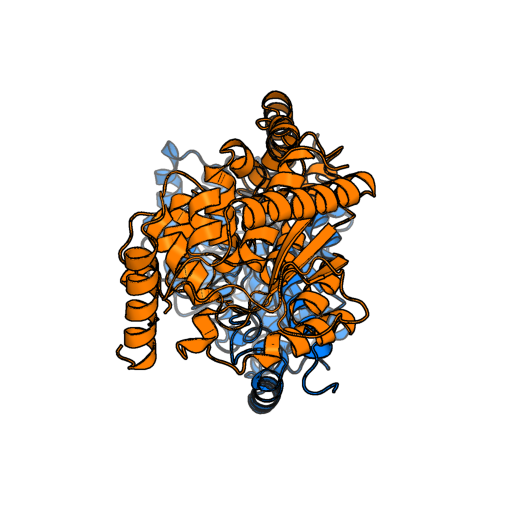 95.884 1.00 25.08 231 ILE B CA 1
ATOM 4189 C C . ILE B 1 233 ? 0.560 19.096 95.438 1.00 22.85 231 ILE B C 1
ATOM 4190 O O . ILE B 1 233 ? 0.329 18.207 94.613 1.00 23.93 231 ILE B O 1
ATOM 4195 N N . ASP B 1 234 ? -0.419 19.812 95.994 1.00 23.67 232 ASP B N 1
ATOM 4196 C CA . ASP B 1 234 ? -1.810 19.582 95.609 1.00 26.74 232 ASP B CA 1
ATOM 4197 C C . ASP B 1 234 ? -2.018 19.841 94.123 1.00 27.83 232 ASP B C 1
ATOM 4198 O O . ASP B 1 234 ? -2.694 19.066 93.436 1.00 27.45 232 ASP B O 1
ATOM 4203 N N . VAL B 1 235 ? -1.447 20.930 93.612 1.00 24.22 233 VAL B N 1
ATOM 4204 C CA . VAL B 1 235 ? -1.576 21.243 92.191 1.00 25.58 233 VAL B CA 1
ATOM 4205 C C . VAL B 1 235 ? -0.929 20.154 91.344 1.00 21.92 233 VAL B C 1
ATOM 4206 O O . VAL B 1 235 ? -1.512 19.678 90.362 1.00 23.45 233 VAL B O 1
ATOM 4210 N N . LEU B 1 236 ? 0.282 19.734 91.721 1.00 21.49 234 LEU B N 1
ATOM 4211 C CA . LEU B 1 236 ? 0.954 18.665 90.984 1.00 22.80 234 LEU B CA 1
ATOM 4212 C C . LEU B 1 236 ? 0.117 17.393 90.983 1.00 23.45 234 LEU B C 1
ATOM 4213 O O . LEU B 1 236 ? -0.066 16.753 89.941 1.00 24.55 234 LEU B O 1
ATOM 4218 N N . ALA B 1 237 ? -0.408 17.013 92.148 1.00 24.62 235 ALA B N 1
ATOM 4219 C CA . ALA B 1 237 ? -1.130 15.746 92.243 1.00 23.87 235 ALA B CA 1
ATOM 4220 C C . ALA B 1 237 ? -2.435 15.799 91.463 1.00 23.97 235 ALA B C 1
ATOM 4221 O O . ALA B 1 237 ? -2.809 14.827 90.797 1.00 26.64 235 ALA B O 1
ATOM 4223 N N . LYS B 1 238 ? -3.129 16.934 91.513 1.00 24.85 236 LYS B N 1
ATOM 4224 C CA . LYS B 1 238 ? -4.461 17.013 90.927 1.00 26.70 236 LYS B CA 1
ATOM 4225 C C . LYS B 1 238 ? -4.411 17.241 89.418 1.00 26.48 236 LYS B C 1
ATOM 4226 O O . LYS B 1 238 ? -5.068 16.518 88.661 1.00 26.48 236 LYS B O 1
ATOM 4232 N N . VAL B 1 239 ? -3.654 18.239 88.955 1.00 21.44 237 VAL B N 1
ATOM 4233 C CA . VAL B 1 239 ? -3.679 18.586 87.537 1.00 22.46 237 VAL B CA 1
ATOM 4234 C C . VAL B 1 239 ? -2.288 18.532 86.908 1.00 24.38 237 VAL B C 1
ATOM 4235 O O . VAL B 1 239 ? -2.069 19.098 85.840 1.00 22.78 237 VAL B O 1
ATOM 4239 N N . GLY B 1 240 ? -1.347 17.847 87.541 1.00 22.41 238 GLY B N 1
ATOM 4240 C CA . GLY B 1 240 ? -0.015 17.687 86.970 1.00 22.57 238 GLY B CA 1
ATOM 4241 C C . GLY B 1 240 ? 0.153 16.345 86.287 1.00 23.37 238 GLY B C 1
ATOM 4242 O O . GLY B 1 240 ? -0.767 15.836 85.638 1.00 24.25 238 GLY B O 1
ATOM 4243 N N . GLY B 1 241 ? 1.343 15.772 86.434 1.00 26.00 239 GLY B N 1
ATOM 4244 C CA . GLY B 1 241 ? 1.651 14.453 85.909 1.00 24.14 239 GLY B CA 1
ATOM 4245 C C . GLY B 1 241 ? 2.963 13.994 86.506 1.00 22.30 239 GLY B C 1
ATOM 4246 O O . GLY B 1 241 ? 3.640 14.747 87.209 1.00 22.28 239 GLY B O 1
ATOM 4247 N N . PHE B 1 242 ? 3.320 12.740 86.215 1.00 21.30 240 PHE B N 1
ATOM 4248 C CA . PHE B 1 242 ? 4.496 12.151 86.855 1.00 18.55 240 PHE B CA 1
ATOM 4249 C C . PHE B 1 242 ? 5.784 12.822 86.393 1.00 19.21 240 PHE B C 1
ATOM 4250 O O . PHE B 1 242 ? 6.711 13.016 87.190 1.00 19.23 240 PHE B O 1
ATOM 4258 N N . ASP B 1 243 ? 5.872 13.166 85.106 1.00 17.50 241 ASP B N 1
ATOM 4259 C CA . ASP B 1 243 ? 7.062 13.852 84.615 1.00 20.36 241 ASP B CA 1
ATOM 4260 C C . ASP B 1 243 ? 7.210 15.218 85.272 1.00 23.07 241 ASP B C 1
ATOM 4261 O O . ASP B 1 243 ? 8.317 15.615 85.659 1.00 21.97 241 ASP B O 1
ATOM 4266 N N . LEU B 1 244 ? 6.098 15.942 85.427 1.00 20.12 242 LEU B N 1
ATOM 4267 C CA . LEU B 1 244 ? 6.146 17.244 86.085 1.00 20.12 242 LEU B CA 1
ATOM 4268 C C . LEU B 1 244 ? 6.556 17.114 87.551 1.00 21.42 242 LEU B C 1
ATOM 4269 O O . LEU B 1 244 ? 7.330 17.931 88.059 1.00 21.39 242 LEU B O 1
ATOM 4274 N N . VAL B 1 245 ? 6.051 16.094 88.245 1.00 21.86 243 VAL B N 1
ATOM 4275 C CA . VAL B 1 245 ? 6.467 15.860 89.628 1.00 21.75 243 VAL B CA 1
ATOM 4276 C C . VAL B 1 245 ? 7.961 15.571 89.688 1.00 22.94 243 VAL B C 1
ATOM 4277 O O . VAL B 1 245 ? 8.691 16.139 90.512 1.00 21.69 243 VAL B O 1
ATOM 4281 N N . GLY B 1 246 ? 8.438 14.681 88.814 1.00 19.33 244 GLY B N 1
ATOM 4282 C CA . GLY B 1 246 ? 9.851 14.337 88.826 1.00 20.80 244 GLY B CA 1
ATOM 4283 C C . GLY B 1 246 ? 10.761 15.532 88.605 1.00 21.49 244 GLY B C 1
ATOM 4284 O O . GLY B 1 246 ? 11.800 15.663 89.258 1.00 22.18 244 GLY B O 1
ATOM 4285 N N . MET B 1 247 ? 10.396 16.413 87.668 1.00 21.60 245 MET B N 1
ATOM 4286 C CA . MET B 1 247 ? 11.205 17.605 87.432 1.00 20.36 245 MET B CA 1
ATOM 4287 C C . MET B 1 247 ? 11.216 18.504 88.659 1.00 20.42 245 MET B C 1
ATOM 4288 O O . MET B 1 247 ? 12.264 19.049 89.030 1.00 21.18 245 MET B O 1
ATOM 4293 N N . THR B 1 248 ? 10.062 18.661 89.311 1.00 20.88 246 THR B N 1
ATOM 4294 C CA . THR B 1 248 ? 10.034 19.410 90.562 1.00 20.44 246 THR B CA 1
ATOM 4295 C C . THR B 1 248 ? 10.958 18.764 91.588 1.00 21.78 246 THR B C 1
ATOM 4296 O O . THR B 1 248 ? 11.692 19.460 92.303 1.00 21.21 246 THR B O 1
ATOM 4300 N N . GLY B 1 249 ? 10.960 17.429 91.647 1.00 20.05 247 GLY B N 1
ATOM 4301 C CA . GLY B 1 249 ? 11.813 16.740 92.601 1.00 20.79 247 GLY B CA 1
ATOM 4302 C C . GLY B 1 249 ? 13.290 16.978 92.343 1.00 22.60 247 GLY B C 1
ATOM 4303 O O . GLY B 1 249 ? 14.087 17.095 93.282 1.00 21.70 247 GLY B O 1
ATOM 4304 N N . VAL B 1 250 ? 13.681 17.047 91.068 1.00 20.73 248 VAL B N 1
ATOM 4305 C CA . VAL B 1 250 ? 15.079 17.326 90.742 1.00 23.08 248 VAL B CA 1
ATOM 4306 C C . VAL B 1 250 ? 15.462 18.720 91.214 1.00 21.75 248 VAL B C 1
ATOM 4307 O O . VAL B 1 250 ? 16.555 18.939 91.749 1.00 21.10 248 VAL B O 1
ATOM 4311 N N . MET B 1 251 ? 14.563 19.680 91.041 1.00 20.56 249 MET B N 1
ATOM 4312 C CA . MET B 1 251 ? 14.841 21.038 91.496 1.00 22.90 249 MET B CA 1
ATOM 4313 C C . MET B 1 251 ? 14.977 21.099 93.014 1.00 22.82 249 MET B C 1
ATOM 4314 O O . MET B 1 251 ? 15.863 21.786 93.537 1.00 23.94 249 MET B O 1
ATOM 4319 N N . LEU B 1 252 ? 14.101 20.397 93.735 1.00 22.21 250 LEU B N 1
ATOM 4320 C CA . LEU B 1 252 ? 14.189 20.359 95.193 1.00 21.59 250 LEU B CA 1
ATOM 4321 C C . LEU B 1 252 ? 15.482 19.702 95.656 1.00 22.88 250 LEU B C 1
ATOM 4322 O O . LEU B 1 252 ? 16.128 20.177 96.597 1.00 23.99 250 LEU B O 1
ATOM 4327 N N . GLY B 1 253 ? 15.872 18.603 95.008 1.00 23.03 251 GLY B N 1
ATOM 4328 C CA . GLY B 1 253 ? 17.097 17.921 95.398 1.00 24.26 251 GLY B CA 1
ATOM 4329 C C . GLY B 1 253 ? 18.347 18.730 95.103 1.00 20.79 251 GLY B C 1
ATOM 4330 O O . GLY B 1 253 ? 19.287 18.753 95.906 1.00 20.46 251 GLY B O 1
ATOM 4331 N N . ALA B 1 254 ? 18.390 19.390 93.941 1.00 19.86 252 ALA B N 1
ATOM 4332 C CA . ALA B 1 254 ? 19.527 20.243 93.617 1.00 19.88 252 ALA B CA 1
ATOM 4333 C C . ALA B 1 254 ? 19.633 21.396 94.608 1.00 23.47 252 ALA B C 1
ATOM 4334 O O . ALA B 1 254 ? 20.719 21.701 95.117 1.00 20.79 252 ALA B O 1
ATOM 4336 N N . ALA B 1 255 ? 18.502 22.043 94.903 1.00 21.53 253 ALA B N 1
ATOM 4337 C CA . ALA B 1 255 ? 18.511 23.119 95.888 1.00 23.12 253 ALA B CA 1
ATOM 4338 C C . ALA B 1 255 ? 18.944 22.610 97.257 1.00 24.93 253 ALA B C 1
ATOM 4339 O O . ALA B 1 255 ? 19.697 23.288 97.969 1.00 22.74 253 ALA B O 1
ATOM 4341 N N . ALA B 1 256 ? 18.498 21.408 97.639 1.00 22.48 254 ALA B N 1
ATOM 4342 C CA . ALA B 1 256 ? 18.903 20.855 98.928 1.00 25.15 254 ALA B CA 1
ATOM 4343 C C . ALA B 1 256 ? 20.407 20.607 98.976 1.00 20.86 254 ALA B C 1
ATOM 4344 O O . ALA B 1 256 ? 21.038 20.786 100.023 1.00 21.58 254 ALA B O 1
ATOM 4346 N N . ALA B 1 257 ? 20.997 20.189 97.854 1.00 20.42 255 ALA B N 1
ATOM 4347 C CA . ALA B 1 257 ? 22.445 20.034 97.758 1.00 24.12 255 ALA B CA 1
ATOM 4348 C C . ALA B 1 257 ? 23.179 21.363 97.596 1.00 24.39 255 ALA B C 1
ATOM 4349 O O . ALA B 1 257 ? 24.413 21.378 97.656 1.00 25.41 255 ALA B O 1
ATOM 4351 N N . GLY B 1 258 ? 22.462 22.469 97.409 1.00 22.32 256 GLY B N 1
ATOM 4352 C CA . GLY B 1 258 ? 23.115 23.746 97.199 1.00 22.80 256 GLY B CA 1
ATOM 4353 C C . GLY B 1 258 ? 23.714 23.901 95.819 1.00 22.92 256 GLY B C 1
ATOM 4354 O O . GLY B 1 258 ? 24.706 24.624 95.653 1.00 22.82 256 GLY B O 1
ATOM 4355 N N . LEU B 1 259 ? 23.136 23.242 94.820 1.00 22.76 257 LEU B N 1
ATOM 4356 C CA . LEU B 1 259 ? 23.672 23.199 93.470 1.00 24.19 257 LEU B CA 1
ATOM 4357 C C . LEU B 1 259 ? 22.682 23.783 92.471 1.00 24.03 257 LEU B C 1
ATOM 4358 O O . LEU B 1 259 ? 21.468 23.736 92.693 1.00 23.05 257 LEU B O 1
ATOM 4363 N N . PRO B 1 260 ? 23.168 24.341 91.365 1.00 23.17 258 PRO B N 1
ATOM 4364 C CA . PRO B 1 260 ? 22.267 24.965 90.394 1.00 22.39 258 PRO B CA 1
ATOM 4365 C C . PRO B 1 260 ? 21.514 23.929 89.580 1.00 22.56 258 PRO B C 1
ATOM 4366 O O . PRO B 1 260 ? 21.996 22.819 89.341 1.00 22.70 258 PRO B O 1
ATOM 4370 N N . VAL B 1 261 ? 20.321 24.313 89.137 1.00 20.58 259 VAL B N 1
ATOM 4371 C CA . VAL B 1 261 ? 19.544 23.484 88.224 1.00 22.15 259 VAL B CA 1
ATOM 4372 C C . VAL B 1 261 ? 19.034 24.364 87.090 1.00 23.71 259 VAL B C 1
ATOM 4373 O O . VAL B 1 261 ? 18.426 25.413 87.332 1.00 24.54 259 VAL B O 1
ATOM 4377 N N . VAL B 1 262 ? 19.316 23.953 85.857 1.00 19.01 260 VAL B N 1
ATOM 4378 C CA . VAL B 1 262 ? 18.994 24.743 84.673 1.00 22.61 260 VAL B CA 1
ATOM 4379 C C . VAL B 1 262 ? 17.618 24.337 84.163 1.00 20.85 260 VAL B C 1
ATOM 4380 O O . VAL B 1 262 ? 17.358 23.153 83.921 1.00 20.48 260 VAL B O 1
ATOM 4384 N N . LEU B 1 263 ? 16.741 25.319 83.987 1.00 18.80 261 LEU B N 1
ATOM 4385 C CA . LEU B 1 263 ? 15.406 25.055 83.480 1.00 21.64 261 LEU B CA 1
ATOM 4386 C C . LEU B 1 263 ? 15.449 24.808 81.975 1.00 24.45 261 LEU B C 1
ATOM 4387 O O . LEU B 1 263 ? 16.382 25.207 81.275 1.00 23.41 261 LEU B O 1
ATOM 4392 N N . ASP B 1 264 ? 14.415 24.135 81.482 1.00 23.21 262 ASP B N 1
ATOM 4393 C CA . ASP B 1 264 ? 14.265 23.961 80.047 1.00 20.38 262 ASP B CA 1
ATOM 4394 C C . ASP B 1 264 ? 13.227 24.945 79.522 1.00 26.88 262 ASP B C 1
ATOM 4395 O O . ASP B 1 264 ? 13.476 26.156 79.481 1.00 28.31 262 ASP B O 1
ATOM 4400 N N . GLY B 1 265 ? 12.055 24.444 79.138 1.00 24.34 263 GLY B N 1
ATOM 4401 C CA . GLY B 1 265 ? 11.016 25.308 78.615 1.00 22.70 263 GLY B CA 1
ATOM 4402 C C . GLY B 1 265 ? 9.726 25.281 79.413 1.00 23.82 263 GLY B C 1
ATOM 4403 O O . GLY B 1 265 ? 9.748 25.196 80.644 1.00 22.18 263 GLY B O 1
ATOM 4404 N N . PHE B 1 266 ? 8.598 25.327 78.698 1.00 26.36 264 PHE B N 1
ATOM 4405 C CA . PHE B 1 266 ? 7.287 25.530 79.318 1.00 25.30 264 PHE B CA 1
ATOM 4406 C C . PHE B 1 266 ? 6.986 24.479 80.385 1.00 22.56 264 PHE B C 1
ATOM 4407 O O . PHE B 1 266 ? 6.522 24.810 81.482 1.00 19.79 264 PHE B O 1
ATOM 4415 N N . LEU B 1 267 ? 7.223 23.203 80.075 1.00 20.84 265 LEU B N 1
ATOM 4416 C CA . LEU B 1 267 ? 6.938 22.146 81.046 1.00 23.32 265 LEU B CA 1
ATOM 4417 C C . LEU B 1 267 ? 7.735 22.344 82.329 1.00 24.91 265 LEU B C 1
ATOM 4418 O O . LEU B 1 267 ? 7.201 22.179 83.433 1.00 21.76 265 LEU B O 1
ATOM 4423 N N . SER B 1 268 ? 9.015 22.702 82.203 1.00 22.59 266 SER B N 1
ATOM 4424 C CA . SER B 1 268 ? 9.840 22.906 83.389 1.00 19.42 266 SER B CA 1
ATOM 4425 C C . SER B 1 268 ? 9.413 24.142 84.173 1.00 20.53 266 SER B C 1
ATOM 4426 O O . SER B 1 268 ? 9.599 24.187 85.397 1.00 23.69 266 SER B O 1
ATOM 4429 N N . TYR B 1 269 ? 8.847 25.151 83.503 1.00 21.60 267 TYR B N 1
ATOM 4430 C CA . TYR B 1 269 ? 8.338 26.312 84.234 1.00 22.57 267 TYR B CA 1
ATOM 4431 C C . TYR B 1 269 ? 7.208 25.911 85.169 1.00 22.52 267 TYR B C 1
ATOM 4432 O O . TYR B 1 269 ? 7.129 26.398 86.302 1.00 21.17 267 TYR B O 1
ATOM 4441 N N . ALA B 1 270 ? 6.301 25.050 84.698 1.00 23.57 268 ALA B N 1
ATOM 4442 C CA . ALA B 1 270 ? 5.242 24.545 85.563 1.00 23.53 268 ALA B CA 1
ATOM 4443 C C . ALA B 1 270 ? 5.820 23.822 86.770 1.00 20.81 268 ALA B C 1
ATOM 4444 O O . ALA B 1 270 ? 5.375 24.035 87.907 1.00 20.65 268 ALA B O 1
ATOM 4446 N N . SER B 1 271 ? 6.831 22.980 86.548 1.00 22.64 269 SER B N 1
ATOM 4447 C CA . SER B 1 271 ? 7.461 22.287 87.667 1.00 21.36 269 SER B CA 1
ATOM 4448 C C . SER B 1 271 ? 8.161 23.267 88.607 1.00 22.20 269 SER B C 1
ATOM 4449 O O . SER B 1 271 ? 8.165 23.068 89.828 1.00 20.47 269 SER B O 1
ATOM 4452 N N . ALA B 1 272 ? 8.776 24.318 88.051 1.00 22.46 270 ALA B N 1
ATOM 4453 C CA . ALA B 1 272 ? 9.479 25.298 88.876 1.00 22.76 270 ALA B CA 1
ATOM 4454 C C . ALA B 1 272 ? 8.505 26.112 89.716 1.00 24.62 270 ALA B C 1
ATOM 4455 O O . ALA B 1 272 ? 8.791 26.437 90.876 1.00 23.49 270 ALA B O 1
ATOM 4457 N N . LEU B 1 273 ? 7.357 26.467 89.140 1.00 22.86 271 LEU B N 1
ATOM 4458 C CA . LEU B 1 273 ? 6.330 27.152 89.917 1.00 23.87 271 LEU B CA 1
ATOM 4459 C C . LEU B 1 273 ? 5.896 26.300 91.105 1.00 22.49 271 LEU B C 1
ATOM 4460 O O . LEU B 1 273 ? 5.755 26.804 92.226 1.00 21.44 271 LEU B O 1
ATOM 4465 N N . ALA B 1 274 ? 5.704 25.001 90.881 1.00 20.79 272 ALA B N 1
ATOM 4466 C CA . ALA B 1 274 ? 5.358 24.099 91.974 1.00 20.65 272 ALA B CA 1
ATOM 4467 C C . ALA B 1 274 ? 6.500 23.995 92.974 1.00 21.04 272 ALA B C 1
ATOM 4468 O O . ALA B 1 274 ? 6.274 23.993 94.190 1.00 23.60 272 ALA B O 1
ATOM 4470 N N . ALA B 1 275 ? 7.734 23.889 92.476 1.00 22.67 273 ALA B N 1
ATOM 4471 C CA . ALA B 1 275 ? 8.879 23.796 93.374 1.00 22.66 273 ALA B CA 1
ATOM 4472 C C . ALA B 1 275 ? 8.962 25.013 94.282 1.00 24.12 273 ALA B C 1
ATOM 4473 O O . ALA B 1 275 ? 9.246 24.884 95.479 1.00 25.02 273 ALA B O 1
ATOM 4475 N N . CYS B 1 276 ? 8.704 26.206 93.734 1.00 22.98 274 CYS B N 1
ATOM 4476 C CA . CYS B 1 276 ? 8.784 27.420 94.543 1.00 24.81 274 CYS B CA 1
ATOM 4477 C C . CYS B 1 276 ? 7.609 27.551 95.504 1.00 26.72 274 CYS B C 1
ATOM 4478 O O . CYS B 1 276 ? 7.753 28.166 96.570 1.00 26.18 274 CYS B O 1
ATOM 4481 N N . ARG B 1 277 ? 6.440 27.006 95.153 1.00 25.11 275 ARG B N 1
ATOM 4482 C CA . ARG B 1 277 ? 5.351 26.954 96.129 1.00 28.80 275 ARG B CA 1
ATOM 4483 C C . ARG B 1 277 ? 5.750 26.100 97.323 1.00 30.33 275 ARG B C 1
ATOM 4484 O O . ARG B 1 277 ? 5.441 26.430 98.475 1.00 31.72 275 ARG B O 1
ATOM 4492 N N . ILE B 1 278 ? 6.453 25.000 97.058 1.00 25.72 276 ILE B N 1
ATOM 4493 C CA . ILE B 1 278 ? 6.814 24.044 98.099 1.00 27.57 276 ILE B CA 1
ATOM 4494 C C . ILE B 1 278 ? 7.881 24.626 99.017 1.00 29.67 276 ILE B C 1
ATOM 4495 O O . ILE B 1 278 ? 7.801 24.495 100.243 1.00 30.52 276 ILE B O 1
ATOM 4500 N N . GLU B 1 279 ? 8.880 25.293 98.446 1.00 24.98 277 GLU B N 1
ATOM 4501 C CA . GLU B 1 279 ? 9.940 25.911 99.237 1.00 27.25 277 GLU B CA 1
ATOM 4502 C C . GLU B 1 279 ? 10.460 27.098 98.441 1.00 24.50 277 GLU B C 1
ATOM 4503 O O . GLU B 1 279 ? 11.132 26.905 97.426 1.00 22.76 277 GLU B O 1
ATOM 4509 N N . ALA B 1 280 ? 10.145 28.313 98.895 1.00 28.17 278 ALA B N 1
ATOM 4510 C CA . ALA B 1 280 ? 10.495 29.508 98.131 1.00 29.39 278 ALA B CA 1
ATOM 4511 C C . ALA B 1 280 ? 11.989 29.598 97.859 1.00 31.76 278 ALA B C 1
ATOM 4512 O O . ALA B 1 280 ? 12.393 30.098 96.802 1.00 31.12 278 ALA B O 1
ATOM 4514 N N . LYS B 1 281 ? 12.821 29.121 98.791 1.00 28.73 279 LYS B N 1
ATOM 4515 C CA . LYS B 1 281 ? 14.272 29.202 98.645 1.00 27.51 279 LYS B CA 1
ATOM 4516 C C . LYS B 1 281 ? 14.800 28.434 97.431 1.00 24.55 279 LYS B C 1
ATOM 4517 O O . LYS B 1 281 ? 15.965 28.628 97.064 1.00 31.46 279 LYS B O 1
ATOM 4523 N N . VAL B 1 282 ? 14.002 27.614 96.790 1.00 22.86 280 VAL B N 1
ATOM 4524 C CA . VAL B 1 282 ? 14.461 26.919 95.610 1.00 21.37 280 VAL B CA 1
ATOM 4525 C C . VAL B 1 282 ? 14.718 27.881 94.471 1.00 28.11 280 VAL B C 1
ATOM 4526 O O . VAL B 1 282 ? 15.562 27.664 93.689 1.00 26.98 280 VAL B O 1
ATOM 4530 N N . ARG B 1 283 ? 14.020 28.996 94.449 1.00 29.11 281 ARG B N 1
ATOM 4531 C CA . ARG B 1 283 ? 14.073 29.896 93.299 1.00 29.28 281 ARG B CA 1
ATOM 4532 C C . ARG B 1 283 ? 15.497 30.359 93.009 1.00 26.79 281 ARG B C 1
ATOM 4533 O O . ARG B 1 283 ? 15.901 30.457 91.846 1.00 29.75 281 ARG B O 1
ATOM 4541 N N . ASP B 1 284 ? 16.274 30.645 94.051 1.00 24.63 282 ASP B N 1
ATOM 4542 C CA . ASP B 1 284 ? 17.625 31.163 93.873 1.00 29.23 282 ASP B CA 1
ATOM 4543 C C . ASP B 1 284 ? 18.590 30.150 93.259 1.00 27.72 282 ASP B C 1
ATOM 4544 O O . ASP B 1 284 ? 19.683 30.544 92.840 1.00 24.78 282 ASP B O 1
ATOM 4549 N N . TYR B 1 285 ? 18.233 28.867 93.218 1.00 24.39 283 TYR B N 1
ATOM 4550 C CA . TYR B 1 285 ? 19.061 27.864 92.559 1.00 23.56 283 TYR B CA 1
ATOM 4551 C C . TYR B 1 285 ? 18.646 27.607 91.113 1.00 23.19 283 TYR B C 1
ATOM 4552 O O . TYR B 1 285 ? 19.329 26.855 90.406 1.00 23.36 283 TYR B O 1
ATOM 4561 N N . LEU B 1 286 ? 17.554 28.210 90.660 1.00 23.41 284 LEU B N 1
ATOM 4562 C CA . LEU B 1 286 ? 17.110 28.030 89.289 1.00 24.19 284 LEU B CA 1
ATOM 4563 C C . LEU B 1 286 ? 17.926 28.907 88.350 1.00 24.77 284 LEU B C 1
ATOM 4564 O O . LEU B 1 286 ? 18.242 30.058 88.664 1.00 24.45 284 LEU B O 1
ATOM 4569 N N . ILE B 1 287 ? 18.278 28.348 87.201 1.00 23.92 285 ILE B N 1
ATOM 4570 C CA . ILE B 1 287 ? 18.923 29.076 86.119 1.00 23.38 285 ILE B CA 1
ATOM 4571 C C . ILE B 1 287 ? 18.040 28.918 84.889 1.00 25.59 285 ILE B C 1
ATOM 4572 O O . ILE B 1 287 ? 17.855 27.797 84.401 1.00 25.78 285 ILE B O 1
ATOM 4577 N N . PRO B 1 288 ? 17.447 29.990 84.377 1.00 23.82 286 PRO B N 1
ATOM 4578 C CA . PRO B 1 288 ? 16.636 29.867 83.165 1.00 22.63 286 PRO B CA 1
ATOM 4579 C C . PRO B 1 288 ? 17.531 29.624 81.964 1.00 25.31 286 PRO B C 1
ATOM 4580 O O . PRO B 1 288 ? 18.736 29.886 81.988 1.00 26.76 286 PRO B O 1
ATOM 4584 N N . SER B 1 289 ? 16.932 29.095 80.901 1.00 23.06 287 SER B N 1
ATOM 4585 C CA . SER B 1 289 ? 17.738 28.833 79.719 1.00 22.13 287 SER B CA 1
ATOM 4586 C C . SER B 1 289 ? 17.217 29.653 78.553 1.00 25.61 287 SER B C 1
ATOM 4587 O O . SER B 1 289 ? 17.755 30.722 78.250 1.00 29.78 287 SER B O 1
ATOM 4590 N N . HIS B 1 290 ? 16.160 29.184 77.906 1.00 23.77 288 HIS B N 1
ATOM 4591 C CA . HIS B 1 290 ? 15.658 29.836 76.712 1.00 25.25 288 HIS B CA 1
ATOM 4592 C C . HIS B 1 290 ? 14.232 30.312 76.938 1.00 29.89 288 HIS B C 1
ATOM 4593 O O . HIS B 1 290 ? 13.537 29.862 77.851 1.00 28.15 288 HIS B O 1
ATOM 4600 N N . LEU B 1 291 ? 13.816 31.259 76.110 1.00 28.61 289 LEU B N 1
ATOM 4601 C CA . LEU B 1 291 ? 12.439 31.738 76.125 1.00 32.85 289 LEU B CA 1
ATOM 4602 C C . LEU B 1 291 ? 11.619 30.793 75.256 1.00 34.23 289 LEU B C 1
ATOM 4603 O O . LEU B 1 291 ? 11.635 30.886 74.027 1.00 33.14 289 LEU B O 1
ATOM 4608 N N . SER B 1 292 ? 10.924 29.856 75.899 1.00 34.14 290 SER B N 1
ATOM 4609 C CA . SER B 1 292 ? 10.076 28.915 75.182 1.00 36.17 290 SER B CA 1
ATOM 4610 C C . SER B 1 292 ? 9.066 29.660 74.318 1.00 38.80 290 SER B C 1
ATOM 4611 O O . SER B 1 292 ? 8.516 30.686 74.725 1.00 37.42 290 SER B O 1
ATOM 4614 N N . ALA B 1 293 ? 8.844 29.152 73.104 1.00 40.76 291 ALA B N 1
ATOM 4615 C CA . ALA B 1 293 ? 7.863 29.750 72.210 1.00 44.48 291 ALA B CA 1
ATOM 4616 C C . ALA B 1 293 ? 6.431 29.375 72.576 1.00 46.72 291 ALA B C 1
ATOM 4617 O O . ALA B 1 293 ? 5.500 29.795 71.878 1.00 46.48 291 ALA B O 1
ATOM 4619 N N . GLU B 1 294 ? 6.237 28.598 73.641 1.00 46.85 292 GLU B N 1
ATOM 4620 C CA . GLU B 1 294 ? 4.895 28.253 74.089 1.00 49.65 292 GLU B CA 1
ATOM 4621 C C . GLU B 1 294 ? 4.153 29.505 74.540 1.00 46.40 292 GLU B C 1
ATOM 4622 O O . GLU B 1 294 ? 4.741 30.434 75.099 1.00 41.72 292 GLU B O 1
ATOM 4628 N N . LYS B 1 295 ? 2.840 29.516 74.290 1.00 49.96 293 LYS B N 1
ATOM 4629 C CA . LYS B 1 295 ? 2.037 30.717 74.508 1.00 51.65 293 LYS B CA 1
ATOM 4630 C C . LYS B 1 295 ? 2.099 31.185 75.957 1.00 47.89 293 LYS B C 1
ATOM 4631 O O . LYS B 1 295 ? 2.256 32.383 76.222 1.00 47.20 293 LYS B O 1
ATOM 4637 N N . GLY B 1 296 ? 1.978 30.260 76.905 1.00 44.55 294 GLY B N 1
ATOM 4638 C CA . GLY B 1 296 ? 1.986 30.605 78.310 1.00 41.77 294 GLY B CA 1
ATOM 4639 C C . GLY B 1 296 ? 3.347 30.768 78.942 1.00 40.65 294 GLY B C 1
ATOM 4640 O O . GLY B 1 296 ? 3.432 30.916 80.165 1.00 39.41 294 GLY B O 1
ATOM 4641 N N . ALA B 1 297 ? 4.422 30.755 78.147 1.00 37.73 295 ALA B N 1
ATOM 4642 C CA . ALA B 1 297 ? 5.765 30.843 78.712 1.00 32.61 295 ALA B CA 1
ATOM 4643 C C . ALA B 1 297 ? 5.987 32.168 79.432 1.00 31.78 295 ALA B C 1
ATOM 4644 O O . ALA B 1 297 ? 6.563 32.197 80.526 1.00 28.76 295 ALA B O 1
ATOM 4646 N N . VAL B 1 298 ? 5.534 33.275 78.836 1.00 33.21 296 VAL B N 1
ATOM 4647 C CA . VAL B 1 298 ? 5.806 34.597 79.400 1.00 33.92 296 VAL B CA 1
ATOM 4648 C C . VAL B 1 298 ? 5.153 34.741 80.772 1.00 32.28 296 VAL B C 1
ATOM 4649 O O . VAL B 1 298 ? 5.771 35.226 81.728 1.00 31.30 296 VAL B O 1
ATOM 4653 N N . ILE B 1 299 ? 3.890 34.328 80.887 1.00 33.33 297 ILE B N 1
ATOM 4654 C CA . ILE B 1 299 ? 3.181 34.438 82.162 1.00 32.12 297 ILE B CA 1
ATOM 4655 C C . ILE B 1 299 ? 3.881 33.610 83.236 1.00 33.71 297 ILE B C 1
ATOM 4656 O O . ILE B 1 299 ? 4.099 34.074 84.362 1.00 29.50 297 ILE B O 1
ATOM 4661 N N . ALA B 1 300 ? 4.267 32.380 82.898 1.00 27.80 298 ALA B N 1
ATOM 4662 C CA . ALA B 1 300 ? 4.953 31.537 83.870 1.00 25.82 298 ALA B CA 1
ATOM 4663 C C . ALA B 1 300 ? 6.277 32.161 84.298 1.00 29.45 298 ALA B C 1
ATOM 4664 O O . ALA B 1 300 ? 6.590 32.233 85.494 1.00 26.20 298 ALA B O 1
ATOM 4666 N N . LEU B 1 301 ?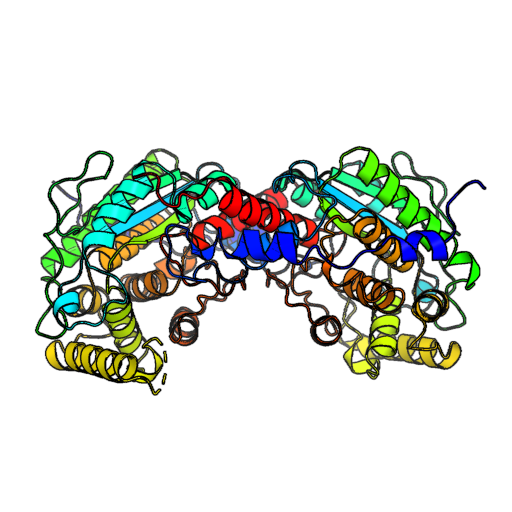 7.061 32.636 83.329 1.00 28.44 299 LEU B N 1
ATOM 4667 C CA . LEU B 1 301 ? 8.354 33.235 83.649 1.00 26.84 299 LEU B CA 1
ATOM 4668 C C . LEU B 1 301 ? 8.189 34.503 84.474 1.00 25.58 299 LEU B C 1
ATOM 4669 O O . LEU B 1 301 ? 9.002 34.790 85.361 1.00 25.88 299 LEU B O 1
ATOM 4674 N N . ASN B 1 302 ? 7.140 35.276 84.192 1.00 28.23 300 ASN B N 1
ATOM 4675 C CA . ASN B 1 302 ? 6.887 36.489 84.961 1.00 32.40 300 ASN B CA 1
ATOM 4676 C C . ASN B 1 302 ? 6.602 36.158 86.418 1.00 31.84 300 ASN B C 1
ATOM 4677 O O . ASN B 1 302 ? 7.031 36.882 87.323 1.00 31.58 300 ASN B O 1
ATOM 4682 N N . HIS B 1 303 ? 5.880 35.066 86.666 1.00 29.50 301 HIS B N 1
ATOM 4683 C CA . HIS B 1 303 ? 5.582 34.693 88.043 1.00 29.20 301 HIS B CA 1
ATOM 4684 C C . HIS B 1 303 ? 6.780 34.059 88.733 1.00 30.37 301 HIS B C 1
ATOM 4685 O O . HIS B 1 303 ? 6.887 34.124 89.960 1.00 33.05 301 HIS B O 1
ATOM 4692 N N . LEU B 1 304 ? 7.688 33.452 87.976 1.00 26.47 302 LEU B N 1
ATOM 4693 C CA . LEU B 1 304 ? 8.947 33.010 88.557 1.00 26.47 302 LEU B CA 1
ATOM 4694 C C . LEU B 1 304 ? 9.953 34.142 88.692 1.00 28.06 302 LEU B C 1
ATOM 4695 O O . LEU B 1 304 ? 10.979 33.955 89.357 1.00 26.94 302 LEU B O 1
ATOM 4700 N N . GLN B 1 305 ? 9.673 35.299 88.086 1.00 27.72 303 GLN B N 1
ATOM 4701 C CA . GLN B 1 305 ? 10.604 36.424 88.023 1.00 32.73 303 GLN B CA 1
ATOM 4702 C C . GLN B 1 305 ? 11.965 35.986 87.479 1.00 28.66 303 GLN B C 1
ATOM 4703 O O . GLN B 1 305 ? 13.018 36.303 88.033 1.00 28.71 303 GLN B O 1
ATOM 4709 N N . LEU B 1 306 ? 11.938 35.251 86.370 1.00 27.06 304 LEU B N 1
ATOM 4710 C CA . LEU B 1 306 ? 13.150 34.835 85.676 1.00 27.73 304 LEU B CA 1
ATOM 4711 C C . LEU B 1 306 ? 13.140 35.374 84.250 1.00 30.19 304 LEU B C 1
ATOM 4712 O O . LEU B 1 306 ? 12.083 35.465 83.617 1.00 29.61 304 LEU B O 1
ATOM 4717 N N . GLU B 1 307 ? 14.314 35.746 83.752 1.00 27.49 305 GLU B N 1
ATOM 4718 C CA . GLU B 1 307 ? 14.458 36.164 82.356 1.00 30.14 305 GLU B CA 1
ATOM 4719 C C . GLU B 1 307 ? 15.454 35.250 81.660 1.00 27.90 305 GLU B C 1
ATOM 4720 O O . GLU B 1 307 ? 16.655 35.284 81.990 1.00 26.30 305 GLU B O 1
ATOM 4726 N N . PRO B 1 308 ? 15.024 34.439 80.696 1.00 29.13 306 PRO B N 1
ATOM 4727 C CA . PRO B 1 308 ? 15.951 33.504 80.054 1.00 28.02 306 PRO B CA 1
ATOM 4728 C C . PRO B 1 308 ? 16.998 34.230 79.227 1.00 24.20 306 PRO B C 1
ATOM 4729 O O . PRO B 1 308 ? 16.827 35.377 78.808 1.00 25.35 306 PRO B O 1
ATOM 4733 N N . TYR B 1 309 ? 18.096 33.530 78.985 1.00 24.28 307 TYR B N 1
ATOM 4734 C CA . TYR B 1 309 ? 19.208 34.107 78.244 1.00 27.90 307 TYR B CA 1
ATOM 4735 C C . TYR B 1 309 ? 19.097 33.918 76.738 1.00 33.34 307 TYR B C 1
ATOM 4736 O O . TYR B 1 309 ? 19.629 34.740 75.981 1.00 32.45 307 TYR B O 1
ATOM 4745 N N . LEU B 1 310 ? 18.433 32.855 76.289 1.00 26.64 308 LEU B N 1
ATOM 4746 C CA . LEU B 1 310 ? 18.468 32.422 74.897 1.00 28.24 308 LEU B CA 1
ATOM 4747 C C . LEU B 1 310 ? 17.133 32.685 74.211 1.00 31.73 308 LEU B C 1
ATOM 4748 O O . LEU B 1 310 ? 16.084 32.272 74.707 1.00 31.34 308 LEU B O 1
ATOM 4753 N N . GLN B 1 311 ? 17.180 33.368 73.068 1.00 29.56 309 GLN B N 1
ATOM 4754 C CA . GLN B 1 311 ? 16.010 33.599 72.221 1.00 38.36 309 GLN B CA 1
ATOM 4755 C C . GLN B 1 311 ? 16.136 32.693 71.000 1.00 27.71 309 GLN B C 1
ATOM 4756 O O . GLN B 1 311 ? 16.605 33.103 69.940 1.00 29.32 309 GLN B O 1
ATOM 4762 N N . MET B 1 312 ? 15.721 31.435 71.161 1.00 26.13 310 MET B N 1
ATOM 4763 C CA . MET B 1 312 ? 15.891 30.434 70.115 1.00 31.58 310 MET B CA 1
ATOM 4764 C C . MET B 1 312 ? 14.588 30.039 69.436 1.00 30.97 310 MET B C 1
ATOM 4765 O O . MET B 1 312 ? 14.612 29.218 68.507 1.00 29.39 310 MET B O 1
ATOM 4770 N N . GLY B 1 313 ? 13.455 30.595 69.865 1.00 29.18 311 GLY B N 1
ATOM 4771 C CA . GLY B 1 313 ? 12.170 30.194 69.322 1.00 32.72 311 GLY B CA 1
ATOM 4772 C C . GLY B 1 313 ? 11.925 28.700 69.406 1.00 31.22 311 GLY B C 1
ATOM 4773 O O . GLY B 1 313 ? 11.264 28.126 68.538 1.00 34.37 311 GLY B O 1
ATOM 4774 N N . MET B 1 314 ? 12.459 28.059 70.442 1.00 28.63 312 MET B N 1
ATOM 4775 C CA . MET B 1 314 ? 12.394 26.611 70.587 1.00 30.31 312 MET B CA 1
ATOM 4776 C C . MET B 1 314 ? 11.164 26.189 71.384 1.00 31.93 312 MET B C 1
ATOM 4777 O O . MET B 1 314 ? 10.696 26.903 72.277 1.00 27.97 312 MET B O 1
ATOM 4782 N N . ARG B 1 315 ? 10.638 25.008 71.042 1.00 33.90 313 ARG B N 1
ATOM 4783 C CA . ARG B 1 315 ? 9.558 24.404 71.813 1.00 36.35 313 ARG B CA 1
ATOM 4784 C C . ARG B 1 315 ? 9.685 22.884 71.876 1.00 36.91 313 ARG B C 1
ATOM 4785 O O . ARG B 1 315 ? 8.718 22.208 72.239 1.00 42.51 313 ARG B O 1
ATOM 4793 N N . LEU B 1 316 ? 10.851 22.329 71.535 1.00 35.13 314 LEU B N 1
ATOM 4794 C CA . LEU B 1 316 ? 11.017 20.878 71.556 1.00 37.17 314 LEU B CA 1
ATOM 4795 C C . LEU B 1 316 ? 10.840 20.321 72.961 1.00 38.27 314 LEU B C 1
ATOM 4796 O O . LEU B 1 316 ? 10.163 19.304 73.154 1.00 40.82 314 LEU B O 1
ATOM 4801 N N . GLY B 1 317 ? 11.434 20.973 73.954 1.00 34.58 315 GLY B N 1
ATOM 4802 C CA . GLY B 1 317 ? 11.466 20.389 75.278 1.00 37.09 315 GLY B CA 1
ATOM 4803 C C . GLY B 1 317 ? 12.565 19.344 75.366 1.00 31.13 315 GLY B C 1
ATOM 4804 O O . GLY B 1 317 ? 13.600 19.441 74.707 1.00 29.73 315 GLY B O 1
ATOM 4805 N N . GLU B 1 318 ? 12.319 18.322 76.185 1.00 30.32 316 GLU B N 1
ATOM 4806 C CA . GLU B 1 318 ? 13.197 17.180 76.418 1.00 32.02 316 GLU B CA 1
ATOM 4807 C C . GLU B 1 318 ? 14.490 17.577 77.120 1.00 32.88 316 GLU B C 1
ATOM 4808 O O . GLU B 1 318 ? 15.343 16.713 77.362 1.00 36.37 316 GLU B O 1
ATOM 4814 N N . GLY B 1 319 ? 14.639 18.840 77.515 1.00 29.14 317 GLY B N 1
ATOM 4815 C CA . GLY B 1 319 ? 15.869 19.321 78.094 1.00 27.77 317 GLY B CA 1
ATOM 4816 C C . GLY B 1 319 ? 16.796 19.999 77.112 1.00 25.86 317 GLY B C 1
ATOM 4817 O O . GLY B 1 319 ? 17.889 20.413 77.510 1.00 27.48 317 GLY B O 1
ATOM 4818 N N . SER B 1 320 ? 16.384 20.145 75.849 1.00 24.78 318 SER B N 1
ATOM 4819 C CA . SER B 1 320 ? 17.282 20.664 74.819 1.00 26.73 318 SER B CA 1
ATOM 4820 C C . SER B 1 320 ? 17.715 22.097 75.116 1.00 28.87 318 SER B C 1
ATOM 4821 O O . SER B 1 320 ? 18.868 22.469 74.862 1.00 28.85 318 SER B O 1
ATOM 4824 N N . GLY B 1 321 ? 16.808 22.919 75.646 1.00 26.68 319 GLY B N 1
ATOM 4825 C CA . GLY B 1 321 ? 17.178 24.284 75.995 1.00 24.96 319 GLY B CA 1
ATOM 4826 C C . GLY B 1 321 ? 18.116 24.339 77.188 1.00 24.57 319 GLY B C 1
ATOM 4827 O O . GLY B 1 321 ? 19.029 25.168 77.234 1.00 24.16 319 GLY B O 1
ATOM 4828 N N . ALA B 1 322 ? 17.913 23.448 78.160 1.00 23.77 320 ALA B N 1
ATOM 4829 C CA . ALA B 1 322 ? 18.826 23.374 79.299 1.00 24.58 320 ALA B CA 1
ATOM 4830 C C . ALA B 1 322 ? 20.244 23.051 78.844 1.00 26.44 320 ALA B C 1
ATOM 4831 O O . ALA B 1 322 ? 21.217 23.592 79.385 1.00 23.05 320 ALA B O 1
ATOM 4833 N N . ALA B 1 323 ? 20.378 22.170 77.846 1.00 22.75 321 ALA B N 1
ATOM 4834 C CA . ALA B 1 323 ? 21.701 21.841 77.325 1.00 22.51 321 ALA B CA 1
ATOM 4835 C C . ALA B 1 323 ? 22.399 23.079 76.780 1.00 24.63 321 ALA B C 1
ATOM 4836 O O . ALA B 1 323 ? 23.585 23.302 77.051 1.00 27.80 321 ALA B O 1
ATOM 4838 N N . LEU B 1 324 ? 21.668 23.913 76.035 1.00 25.30 322 LEU B N 1
ATOM 4839 C CA . LEU B 1 324 ? 22.261 25.112 75.448 1.00 24.92 322 LEU B CA 1
ATOM 4840 C C . LEU B 1 324 ? 22.740 26.078 76.523 1.00 28.12 322 LEU B C 1
ATOM 4841 O O . LEU B 1 324 ? 23.800 26.699 76.383 1.00 29.84 322 LEU B O 1
ATOM 4846 N N . ALA B 1 325 ? 21.975 26.216 77.606 1.00 26.29 323 ALA B N 1
ATOM 4847 C CA . ALA B 1 325 ? 22.367 27.143 78.661 1.00 23.70 323 ALA B CA 1
ATOM 4848 C C . ALA B 1 325 ? 23.571 26.654 79.451 1.00 26.04 323 ALA B C 1
ATOM 4849 O O . ALA B 1 325 ? 24.211 27.461 80.135 1.00 25.14 323 ALA B O 1
ATOM 4851 N N . MET B 1 326 ? 23.886 25.357 79.383 1.00 24.45 324 MET B N 1
ATOM 4852 C CA . MET B 1 326 ? 25.077 24.854 80.056 1.00 25.55 324 MET B CA 1
ATOM 4853 C C . MET B 1 326 ? 26.323 25.591 79.588 1.00 25.23 324 MET B C 1
ATOM 4854 O O . MET B 1 326 ? 27.253 25.808 80.372 1.00 26.56 324 MET B O 1
ATOM 4859 N N . HIS B 1 327 ? 26.368 25.958 78.304 1.00 23.30 325 HIS B N 1
ATOM 4860 C CA . HIS B 1 327 ? 27.483 26.742 77.787 1.00 24.70 325 HIS B CA 1
ATOM 4861 C C . HIS B 1 327 ? 27.644 28.045 78.558 1.00 24.01 325 HIS B C 1
ATOM 4862 O O . HIS B 1 327 ? 28.767 28.504 78.791 1.00 27.79 325 HIS B O 1
ATOM 4869 N N . LEU B 1 328 ? 26.528 28.669 78.936 1.00 22.38 326 LEU B N 1
ATOM 4870 C CA . LEU B 1 328 ? 26.602 29.951 79.629 1.00 21.36 326 LEU B CA 1
ATOM 4871 C C . LEU B 1 328 ? 27.090 29.773 81.061 1.00 24.95 326 LEU B C 1
ATOM 4872 O O . LEU B 1 328 ? 27.843 30.608 81.575 1.00 25.79 326 LEU B O 1
ATOM 4877 N N . VAL B 1 329 ? 26.659 28.700 81.724 1.00 25.01 327 VAL B N 1
ATOM 4878 C CA . VAL B 1 329 ? 27.182 28.389 83.054 1.00 24.17 327 VAL B CA 1
ATOM 4879 C C . VAL B 1 329 ? 28.687 28.176 82.988 1.00 26.09 327 VAL B C 1
ATOM 4880 O O . VAL B 1 329 ? 29.446 28.717 83.802 1.00 24.41 327 VAL B O 1
ATOM 4884 N N . ASP B 1 330 ? 29.133 27.374 82.012 1.00 22.75 328 ASP B N 1
ATOM 4885 C CA . ASP B 1 330 ? 30.558 27.182 81.753 1.00 28.86 328 ASP B CA 1
ATOM 4886 C C . ASP B 1 330 ? 31.276 28.512 81.537 1.00 27.64 328 ASP B C 1
ATOM 4887 O O . ASP B 1 330 ? 32.348 28.758 82.104 1.00 31.10 328 ASP B O 1
ATOM 4892 N N . ALA B 1 331 ? 30.706 29.372 80.692 1.00 23.68 329 ALA B N 1
ATOM 4893 C CA . ALA B 1 331 ? 31.376 30.621 80.339 1.00 24.17 329 ALA B CA 1
ATOM 4894 C C . ALA B 1 331 ? 31.451 31.572 81.527 1.00 27.01 329 ALA B C 1
ATOM 4895 O O . ALA B 1 331 ? 32.461 32.266 81.715 1.00 27.97 329 ALA B O 1
ATOM 4897 N N . ALA B 1 332 ? 30.387 31.632 82.331 1.00 20.54 330 ALA B N 1
ATOM 4898 C CA . ALA B 1 332 ? 30.412 32.487 83.514 1.00 22.54 330 ALA B CA 1
ATOM 4899 C C . ALA B 1 332 ? 31.531 32.074 84.459 1.00 24.48 330 ALA B C 1
ATOM 4900 O O . ALA B 1 332 ? 32.245 32.925 85.001 1.00 27.96 330 ALA B O 1
ATOM 4902 N N . CYS B 1 333 ? 31.710 30.768 84.658 1.00 22.78 331 CYS B N 1
ATOM 4903 C CA . CYS B 1 333 ? 32.756 30.302 85.559 1.00 25.42 331 CYS B CA 1
ATOM 4904 C C . CYS B 1 333 ? 34.140 30.510 84.962 1.00 27.11 331 CYS B C 1
ATOM 4905 O O . CYS B 1 333 ? 35.088 30.842 85.685 1.00 29.80 331 CYS B O 1
ATOM 4908 N N . ALA B 1 334 ? 34.278 30.315 83.649 1.00 26.47 332 ALA B N 1
ATOM 4909 C CA . ALA B 1 334 ? 35.558 30.560 82.992 1.00 28.99 332 ALA B CA 1
ATOM 4910 C C . ALA B 1 334 ? 35.959 32.026 83.109 1.00 27.00 332 ALA B C 1
ATOM 4911 O O . ALA B 1 334 ? 37.114 32.343 83.413 1.00 28.71 332 ALA B O 1
ATOM 4913 N N . MET B 1 335 ? 35.013 32.939 82.871 1.00 24.96 333 MET B N 1
ATOM 4914 C CA . MET B 1 335 ? 35.282 34.357 83.093 1.00 26.86 333 MET B CA 1
ATOM 4915 C C . MET B 1 335 ? 35.727 34.607 84.526 1.00 27.10 333 MET B C 1
ATOM 4916 O O . MET B 1 335 ? 36.744 35.266 84.769 1.00 29.87 333 MET B O 1
ATOM 4921 N N . TYR B 1 336 ? 34.968 34.084 85.492 1.00 28.23 334 TYR B N 1
ATOM 4922 C CA . TYR B 1 336 ? 35.264 34.360 86.893 1.00 30.70 334 TYR B CA 1
ATOM 4923 C C . TYR B 1 336 ? 36.620 33.795 87.292 1.00 32.16 334 TYR B C 1
ATOM 4924 O O . TYR B 1 336 ? 37.371 34.435 88.037 1.00 30.50 334 TYR B O 1
ATOM 4933 N N . ASN B 1 337 ? 36.950 32.595 86.811 1.00 29.10 335 ASN B N 1
ATOM 4934 C CA . ASN B 1 337 ? 38.163 31.930 87.267 1.00 31.05 335 ASN B CA 1
ATOM 4935 C C . ASN B 1 337 ? 39.405 32.399 86.520 1.00 31.33 335 ASN B C 1
ATOM 4936 O O . ASN B 1 337 ? 40.499 32.402 87.097 1.00 31.77 335 ASN B O 1
ATOM 4941 N N . ASN B 1 338 ? 39.267 32.803 85.253 1.00 28.78 336 ASN B N 1
ATOM 4942 C CA . ASN B 1 338 ? 40.423 32.949 84.376 1.00 29.81 336 ASN B CA 1
ATOM 4943 C C . ASN B 1 338 ? 40.719 34.376 83.932 1.00 30.95 336 ASN B C 1
ATOM 4944 O O . ASN B 1 338 ? 41.849 34.641 83.506 1.00 29.11 336 ASN B O 1
ATOM 4949 N N . MET B 1 339 ? 39.750 35.288 83.990 1.00 32.37 337 MET B N 1
ATOM 4950 C CA . MET B 1 339 ? 40.020 36.662 83.586 1.00 32.58 337 MET B CA 1
ATOM 4951 C C . MET B 1 339 ? 41.081 37.276 84.486 1.00 32.88 337 MET B C 1
ATOM 4952 O O . MET B 1 339 ? 41.106 37.034 85.695 1.00 32.12 337 MET B O 1
ATOM 4957 N N . GLY B 1 340 ? 41.949 38.088 83.890 1.00 35.09 338 GLY B N 1
ATOM 4958 C CA . GLY B 1 340 ? 43.015 38.707 84.647 1.00 39.97 338 GLY B CA 1
ATOM 4959 C C . GLY B 1 340 ? 42.553 39.942 85.400 1.00 48.04 338 GLY B C 1
ATOM 4960 O O . GLY B 1 340 ? 41.613 40.634 85.006 1.00 48.25 338 GLY B O 1
ATOM 4961 N N . SER B 1 341 ? 43.228 40.205 86.519 1.00 48.74 339 SER B N 1
ATOM 4962 C CA . SER B 1 341 ? 43.053 41.445 87.264 1.00 52.43 339 SER B CA 1
ATOM 4963 C C . SER B 1 341 ? 44.409 42.119 87.420 1.00 52.70 339 SER B C 1
ATOM 4964 O O . SER B 1 341 ? 45.307 41.901 86.599 1.00 48.99 339 SER B O 1
ATOM 4967 N N . LEU B 1 342 ? 44.575 42.924 88.466 1.00 53.86 340 LEU B N 1
ATOM 4968 C CA . LEU B 1 342 ? 45.859 43.571 88.728 1.00 57.07 340 LEU B CA 1
ATOM 4969 C C . LEU B 1 342 ? 46.656 42.809 89.780 1.00 59.62 340 LEU B C 1
ATOM 4970 O O . LEU B 1 342 ? 47.888 42.828 89.775 1.00 61.10 340 LEU B O 1
#

Radius of gyration: 26.31 Å; Cα contacts (8 Å, |Δi|>4): 1689; chains: 2; bounding box: 68×71×64 Å

InterPro domains:
  IPR003200 Nicotinate-nucleotide-dimethylbenzimidazole phosphoribosyltransferase [PF02277] (11-345)
  IPR003200 Nicotinate-nucleotide-dimethylbenzimidazole phosphoribosyltransferase [PTHR43463] (4-345)
  IPR003200 Nicotinate-nucleotide-dimethylbenzimidazole phosphoribosyltransferase [cd02439] (31-342)
  IPR017846 Nicotinate-nucleotide-dimethylbenzimidazole phosphoribosyltransferase, bacterial type [MF_00230] (13-347)
  IPR017846 Nicotinate-nucleotide-dimethylbenzimidazole phosphoribosyltransferase, bacterial type [TIGR03160] (15-345)
  IPR023195 Nicotinate-nucleotide-dimethylbenzimidazole phosphoribosyltransferase, N-terminal [G3DSA:1.10.1610.10] (11-338)
  IPR036087 Nicotinate-nucleotide-dimethylbenzimidazole phosphoribosyltransferase-like superfamily [G3DSA:3.40.50.10210] (58-328)
  IPR036087 Nicotinate-nucleotide-dimethylbenzimidazole phosphoribosyltransferase-like superfamily [SSF52733] (6-346)

CATH classification: 1.10.1610.10 (+1 more: 3.40.50.10210)

Secondary structure (DSSP, 8-state):
--S--HHHHHHT-PPP-HHHHHHHHHHHHTSSSSTTTTHHHHHHHHHHHT-TT-STT----EEEEEEEE--GGGGGS---S-TTHHHHHHHHHHHT-SHHHHHHHHTTEEEEEEEEE-SSS--TTSEE---SSS---TTTS-SS-HHHHHHHHHHHHHHHHHHHHTT--EEEEEEE-TTTHHHHHHHHHHHHT--HHHH---TTT--GGGHHHHHHHHHHHHHHH---TT-HHHHHHHH--HHHHHHHHHHHHHHHHT--EE--SHHHHHHHHHHHHH-GGGGGGEE--B---STTHHHHHHHHT---SB-------TTHHHHHHHHHHHHHHHHHHH--SS--/----HHHHHHT-----HHHHHHHHHHHHTSSS-TTTTHHHHHHHHHHHT-TT-STT----EEEEEEEE--GGGGGT--SS-TTHHHHHHHHHHHT-SHHHHHHHHHTEEEEEEEEE-SSS--TTSEE---SSS---TTTS-SS-HHHHHHHHHHHHHHHHHHHHTT--EEEEEEE-TTTHHHHHHHHHHHHT--HHHH----HHHHHHHHHHHHHHHHH---TT-HHHHHHHH--HHHHHHHHHHHHHHHHT--EE--SHHHHHHHHHHHHH-GGGGGGEE--B---STTHHHHHHHHT---SB-------TTHHHHHHHHHHHHHHHHHHH----

Nearest PDB structures (foldseek):
  6b5f-assembly1_A  TM=1.003E+00  e=1.201E-65  Yersinia enterocolitica subsp. enterocolitica 8081
  4kqi-assembly1_A-2  TM=9.937E-01  e=7.855E-49  Salmonella enterica subsp. enterica serovar Typhimurium str. LT2
  4kqj-assembly1_A  TM=9.934E-01  e=1.203E-48  Salmonella enterica subsp. enterica serovar Typhimurium str. LT2
  4kqk-assembly1_B  TM=9.950E-01  e=3.680E-48  Salmonella enterica subsp. enterica serovar Typhimurium str. LT2
  4kqg-assembly1_A  TM=9.932E-01  e=3.680E-48  Salmonella enterica subsp. enterica serovar Typhimurium str. LT2